Protein AF-0000000087421797 (afdb_homodimer)

Nearest PDB structures (foldseek):
  4e1t-assembly1_A  TM=5.842E-01  e=2.221E-06  Yersinia pseudotuberculosis
  5g26-assembly1_A  TM=5.787E-01  e=1.423E-05  Escherichia coli O157
  8bnz-assembly1_P  TM=4.915E-01  e=5.191E-06  Escherichia coli O157:H7
  1p4t-assembly1_A  TM=4.146E-01  e=2.962E-02  Neisseria meningitidis
  3qra-assembly1_A  TM=3.650E-01  e=6.358E-03  Yersinia pestis

InterPro domains:
  IPR046607 Protein of unknown function DUF6666 [PF20371] (103-367)

Foldseek 3Di:
DPPPPPPVPPPPPDPLVVVQVVLVVVQVCVVVPPPPPDDDDPDDDDPPPPPPPPPPPDDDDDDPDDPDDDDPPPPPPPPDDDPPPPPPPCPVCPPPDCPPPPDPSCVPDPQQLQKKKWKWKKKKDFLVQQLQWIKIGIKIKMKGKDDPDVVFLKIKMKMKMWDKIFIPDPDCCVPPNWTIKIKMKMKIKMKGDGPQQKIKMKIKMWIWMDTLHTWIFIKIKMKIWGDPDPFKMKIKIWIGKDGKDWDDNPNHTKIKIWKTWMWIKMWTQDPQRKIKMKIKIKIAWFWQGHDPPGTDDIDGIWIKIKMKIWGDPDFFKIKIKIWMWTPDPSNHMTIMIITMMGRPSTRRCSQPDSGHDVDDTDDCRRTHMHMDD/DPPPPPPPPPPPPDPLVVPQVVLVVVQVVVVVPPPPPDDDDPDDDDPPPPPPPPPPPPDDDDDPDDPDPDDPPPPCPPPDDDPVPPPPPCPPPPPPPCPPPPDPSCVPDPQQLQKKKWKWKKKKDFLVQQLQWIKIGIKIKMKGKDDPDVVFLKIKMKMKMWDKIFIPDPDLCVPPNWTIKIKMKMKIKMKGDGPQQKIKMKIKMWIWMDTLHTWIFIKIKMKIKGDPDPFKMKIKIWIGKDGKDWDDNPNHTKIKIWKTWMWIKMWTQDPQRKIKMKIKIKIAWFWQGHDPPGTDDIDGIWIKIKMWIWADPDFFKIKIKIWMWTPDPSNHMTIMIITMMGRPSTRRCSQPDSGHDVDDTDDCRRTHMHMDD

Solvent-accessible surface area (backbone atoms only — not comparable to full-atom values): 39018 Å² total; per-residue (Å²): 135,82,81,74,78,74,75,76,78,76,73,76,87,73,81,62,76,54,52,62,54,45,48,53,43,47,43,49,47,56,71,53,54,75,70,71,82,68,80,86,70,85,80,80,81,80,72,78,70,83,67,83,71,80,72,77,83,73,83,85,84,85,80,82,72,80,85,82,88,81,85,79,78,76,78,72,76,73,79,71,79,79,73,76,66,70,69,68,66,74,61,75,62,62,76,66,64,82,56,54,91,86,47,80,65,73,71,66,78,57,82,50,49,29,28,38,39,37,33,35,38,34,38,39,29,35,21,64,36,29,23,47,42,34,34,37,34,37,32,38,36,40,37,34,15,38,74,73,39,70,92,66,24,30,22,36,32,46,21,39,26,41,36,48,24,31,38,38,25,58,40,51,40,75,73,76,56,50,50,51,37,39,36,38,24,35,25,41,34,41,34,34,41,40,93,85,32,45,30,41,34,43,31,43,37,39,36,43,35,45,49,78,43,68,43,56,37,26,30,40,35,38,36,39,38,36,48,77,51,97,37,37,33,41,35,37,40,36,33,40,51,72,31,56,34,65,47,39,55,86,90,43,64,34,36,40,32,46,49,31,32,41,30,41,34,45,34,39,45,35,87,75,54,26,31,44,34,42,33,44,34,43,25,53,46,43,31,34,38,27,78,88,78,49,66,51,78,57,46,61,72,23,56,26,40,37,36,35,41,37,33,44,49,43,69,35,32,22,40,41,33,40,33,26,33,30,49,57,46,24,42,25,24,48,18,36,35,43,33,44,30,40,17,82,51,28,25,70,54,41,76,68,39,73,37,24,45,80,70,74,57,50,41,66,54,75,50,42,42,26,29,46,114,135,82,81,75,78,75,76,76,76,74,73,76,84,71,81,66,76,54,53,62,56,44,47,55,44,47,42,49,45,57,71,56,55,77,69,73,82,67,79,86,70,89,75,81,78,83,70,78,69,83,65,81,70,81,70,75,82,68,87,81,76,86,79,82,74,81,84,75,83,76,79,80,74,75,77,71,76,70,77,72,78,79,74,75,65,71,70,67,68,73,61,76,60,64,74,64,72,80,56,54,92,84,48,82,64,72,69,66,79,56,81,49,48,30,29,38,40,36,33,35,41,33,37,38,28,35,21,63,36,29,23,47,43,34,34,37,33,34,32,38,36,39,36,36,15,39,72,73,38,70,93,66,24,30,22,38,29,45,22,39,26,41,37,49,24,31,36,38,26,58,41,51,40,74,72,76,56,47,50,50,37,40,36,38,24,34,25,41,34,41,34,34,43,39,94,85,32,44,31,40,34,43,31,42,35,38,36,43,35,44,50,78,43,69,42,58,36,27,29,39,36,38,37,39,38,35,48,78,51,97,38,37,32,40,35,36,40,36,34,40,53,71,32,58,35,66,45,38,54,85,90,43,65,34,36,42,33,47,49,31,31,42,30,40,33,44,33,38,46,34,88,74,55,25,33,41,32,40,33,45,34,43,24,54,47,42,32,34,39,27,76,89,78,50,67,53,79,59,47,61,71,23,55,25,41,36,36,35,41,36,32,46,49,45,68,36,32,21,40,39,32,41,33,24,32,31,48,57,45,24,42,25,25,46,18,35,36,44,33,43,29,42,17,84,51,27,25,69,56,38,77,68,40,74,38,22,44,80,68,76,58,48,42,65,53,73,50,41,42,26,28,45,113

Sequence (746 aa):
MAWGVNMKLVVPHTRKSACIRNIVLITAVILCGRAAIAGDADYGTKSPALTFGARSYGATDETLSKVNASSTTRAEFFRTESDANSIQTVSHEVGCDTCDPDQPCECGSAWYENLSIFGGLDGSKQPQDFGVNAQFGGRFHVNLGLPLWEEQGLGVQIGTALNYTDNAVQVFERLDGTKDRFQNYTTVGLFQRIDSGFMWAIGYDFLYEDYYDDFNLGQWRGDVGYTWDDENEFGTWFTISNQKDSGHYLNIPLTLDPITQGNLYWRRTWENDAQTTFWLGIAEGHGEVNLALGDLRPVNERLVFGADVFVPLSPYLALFGQANFITPADSGTVDAFLGIAFYPGGSHGARNRRFAPRLPVANNTTFATDLSRMAWGVNMKLVVPHTRKSACIRNIVLITAVILCGRAAIAGDADYGTKSPALTFGARSYGATDETLSKVNASSTTRAEFFRTESDANSIQTVSHEVGCDTCDPDQPCECGSAWYENLSIFGGLDGSKQPQDFGVNAQFGGRFHVNLGLPLWEEQGLGVQIGTALNYTDNAVQVFERLDGTKDRFQNYTTVGLFQRIDSGFMWAIGYDFLYEDYYDDFNLGQWRGDVGYTWDDENEFGTWFTISNQKDSGHYLNIPLTLDPITQGNLYWRRTWENDAQTTFWLGIAEGHGEVNLALGDLRPVNERLVFGADVFVPLSPYLALFGQANFITPADSGTVDAFLGIAFYPGGSHGARNRRFAPRLPVANNTTFATDLSR

Secondary structure (DSSP, 8-state):
--------------S-HHHHHHHHHHHHHHHTTTSTT-------S-------------------------------------------------S-----TTS-------GGGGEEEEEEEEEEE-GGGTTT--EEEEEEEEEEEEEEEGGGTEEEEEEEEEEEEEESSSSHHHHH---EEEEEEEEEEEEEE-TTSEEEEEEEEEEEEESSSEEEEEEEEEEEEEE-SSSEEEEEEEEEEEE-EEEEETTEEEEEEEPPEEEEEEEEE-TTS-EEEEEEEEE----B--TTT-PBPPP-SEEEEEEEEEEE-SSSEEEEEEEEEESSTTTSEEEEEEEEEE-TT-STTGGGSTTS-SSPPP-TTT--EEEE-/----------------HHHHHHHHHHHHHHHTTTSTT-------S-------------------------------------------------S-----TTS-------GGGGEEEEEEEEEEE-GGGTTT--EEEEEEEEEEEEEEEGGGTEEEEEEEEEEEEEESSSSHHHHH---EEEEEEEEEEEEEE-TTSEEEEEEEEEEEEESSSEEEEEEEEEEEEEE-SSSEEEEEEEEEEEE-EEEEETTEEEEEEEPPEEEEEEEEE-TTS-EEEEEEEEE--EEE--TTT-PEEEE-SEEEEEEEEEEE-SSSEEEEEEEEEESSTTTSEEEEEEEEEE-TT-STTGGGSTTS-SSPPP-TTT--EEEE-

Organism: NCBI:txid2527985

Structure (mmCIF, N/CA/C/O backbone):
data_AF-0000000087421797-model_v1
#
loop_
_entity.id
_entity.type
_entity.pdbx_description
1 polymer 'MetA-pathway of phenol degradation'
#
loop_
_atom_site.group_PDB
_atom_site.id
_atom_site.type_symbol
_atom_site.label_atom_id
_atom_site.label_alt_id
_atom_site.label_comp_id
_atom_site.label_asym_id
_atom_site.label_entity_id
_atom_site.label_seq_id
_atom_site.pdbx_PDB_ins_code
_atom_site.Cartn_x
_atom_site.Cartn_y
_atom_site.Cartn_z
_atom_site.occupancy
_atom_site.B_iso_or_equiv
_atom_site.auth_seq_id
_atom_site.auth_comp_id
_atom_site.auth_asym_id
_atom_site.auth_atom_id
_atom_site.pdbx_PDB_model_num
ATOM 1 N N . MET A 1 1 ? -2.506 60.438 -7.977 1 23.97 1 MET A N 1
ATOM 2 C CA . MET A 1 1 ? -3.139 59.781 -9.117 1 23.97 1 MET A CA 1
ATOM 3 C C . MET A 1 1 ? -2.855 58.281 -9.117 1 23.97 1 MET A C 1
ATOM 5 O O . MET A 1 1 ? -1.7 57.875 -9.227 1 23.97 1 MET A O 1
ATOM 9 N N . ALA A 1 2 ? -3.551 57.531 -8.258 1 26.05 2 ALA A N 1
ATOM 10 C CA . ALA A 1 2 ? -3.416 56.219 -7.656 1 26.05 2 ALA A CA 1
ATOM 11 C C . ALA A 1 2 ? -3.625 55.125 -8.695 1 26.05 2 ALA A C 1
ATOM 13 O O . ALA A 1 2 ? -4.707 55 -9.273 1 26.05 2 ALA A O 1
ATOM 14 N N . TRP A 1 3 ? -2.676 54.969 -9.586 1 23.28 3 TRP A N 1
ATOM 15 C CA . TRP A 1 3 ? -2.713 54.094 -10.766 1 23.28 3 TRP A CA 1
ATOM 16 C C . TRP A 1 3 ? -3.096 52.656 -10.383 1 23.28 3 TRP A C 1
ATOM 18 O O . TRP A 1 3 ? -2.434 52.031 -9.547 1 23.28 3 TRP A O 1
ATOM 28 N N . GLY A 1 4 ? -4.383 52.344 -10.25 1 22.17 4 GLY A N 1
ATOM 29 C CA . GLY A 1 4 ? -5.164 51.156 -9.961 1 22.17 4 GLY A CA 1
ATOM 30 C C . GLY A 1 4 ? -4.852 50 -10.891 1 22.17 4 GLY A C 1
ATOM 31 O O . GLY A 1 4 ? -5.383 49.938 -12 1 22.17 4 GLY A O 1
ATOM 32 N N . VAL A 1 5 ? -3.59 49.594 -11.078 1 22.38 5 VAL A N 1
ATOM 33 C CA . VAL A 1 5 ? -3.24 48.594 -12.078 1 22.38 5 VAL A CA 1
ATOM 34 C C . VAL A 1 5 ? -3.998 47.281 -11.789 1 22.38 5 VAL A C 1
ATOM 36 O O . VAL A 1 5 ? -3.902 46.75 -10.695 1 22.38 5 VAL A O 1
ATOM 39 N N . ASN A 1 6 ? -5.215 47.156 -12.234 1 21.56 6 ASN A N 1
ATOM 40 C CA . ASN A 1 6 ? -6.148 46.031 -12.281 1 21.56 6 ASN A CA 1
ATOM 41 C C . ASN A 1 6 ? -5.504 44.812 -12.891 1 21.56 6 ASN A C 1
ATOM 43 O O . ASN A 1 6 ? -5.512 44.625 -14.109 1 21.56 6 ASN A O 1
ATOM 47 N N . MET A 1 7 ? -4.316 44.469 -12.516 1 20.06 7 MET A N 1
ATOM 48 C CA . MET A 1 7 ? -3.762 43.312 -13.234 1 20.06 7 MET A CA 1
ATOM 49 C C . MET A 1 7 ? -4.633 42.094 -13.039 1 20.06 7 MET A C 1
ATOM 51 O O . MET A 1 7 ? -4.824 41.625 -11.914 1 20.06 7 MET A O 1
ATOM 55 N N . LYS A 1 8 ? -5.676 41.906 -13.836 1 21.59 8 LYS A N 1
ATOM 56 C CA . LYS A 1 8 ? -6.562 40.781 -14 1 21.59 8 LYS A CA 1
ATOM 57 C C . LYS A 1 8 ? -5.762 39.469 -14.18 1 21.59 8 LYS A C 1
ATOM 59 O O . LYS A 1 8 ? -5.012 39.344 -15.148 1 21.59 8 LYS A O 1
ATOM 64 N N . LEU A 1 9 ? -5.254 38.938 -13.141 1 19.05 9 LEU A N 1
ATOM 65 C CA . LEU A 1 9 ? -4.48 37.719 -13.117 1 19.05 9 LEU A CA 1
ATOM 66 C C . LEU A 1 9 ? -5.27 36.562 -13.75 1 19.05 9 LEU A C 1
ATOM 68 O O . LEU A 1 9 ? -6.312 36.156 -13.227 1 19.05 9 LEU A O 1
ATOM 72 N N . VAL A 1 10 ? -5.359 36.562 -15.078 1 21.64 10 VAL A N 1
ATOM 73 C CA . VAL A 1 10 ? -5.91 35.5 -15.906 1 21.64 10 VAL A CA 1
ATOM 74 C C . VAL A 1 10 ? -5.32 34.156 -15.484 1 21.64 10 VAL A C 1
ATOM 76 O O . VAL A 1 10 ? -4.105 33.938 -15.57 1 21.64 10 VAL A O 1
ATOM 79 N N . VAL A 1 11 ? -5.785 33.594 -14.492 1 22.17 11 VAL A N 1
ATOM 80 C CA . VAL A 1 11 ? -5.418 32.312 -13.938 1 22.17 11 VAL A CA 1
ATOM 81 C C . VAL A 1 11 ? -5.562 31.219 -15.008 1 22.17 11 VAL A C 1
ATOM 83 O O . VAL A 1 11 ? -6.66 30.984 -15.516 1 22.17 11 VAL A O 1
ATOM 86 N N . PRO A 1 12 ? -4.516 31 -15.82 1 23.73 12 PRO A N 1
ATOM 87 C CA . PRO A 1 12 ? -4.629 30.031 -16.906 1 23.73 12 PRO A CA 1
ATOM 88 C C . PRO A 1 12 ? -5.113 28.656 -16.438 1 23.73 12 PRO A C 1
ATOM 90 O O . PRO A 1 12 ? -4.832 28.266 -15.305 1 23.73 12 PRO A O 1
ATOM 93 N N . HIS A 1 13 ? -6.188 28.094 -16.797 1 26.73 13 HIS A N 1
ATOM 94 C CA . HIS A 1 13 ? -6.867 26.812 -16.703 1 26.73 13 HIS A CA 1
ATOM 95 C C . HIS A 1 13 ? -5.926 25.656 -17.047 1 26.73 13 HIS A C 1
ATOM 97 O O . HIS A 1 13 ? -5.723 25.344 -18.219 1 26.73 13 HIS A O 1
ATOM 103 N N . THR A 1 14 ? -4.785 25.453 -16.422 1 25.56 14 THR A N 1
ATOM 104 C CA . THR A 1 14 ? -3.689 24.609 -16.875 1 25.56 14 THR A CA 1
ATOM 105 C C . THR A 1 14 ? -4.113 23.141 -16.875 1 25.56 14 THR A C 1
ATOM 107 O O . THR A 1 14 ? -5.047 22.75 -16.172 1 25.56 14 THR A O 1
ATOM 110 N N . ARG A 1 15 ? -3.404 22.172 -17.703 1 26.55 15 ARG A N 1
ATOM 111 C CA . ARG A 1 15 ? -3.264 20.844 -18.281 1 26.55 15 ARG A CA 1
ATOM 112 C C . ARG A 1 15 ? -2.959 19.812 -17.219 1 26.55 15 ARG A C 1
ATOM 114 O O . ARG A 1 15 ? -1.884 19.203 -17.203 1 26.55 15 ARG A O 1
ATOM 121 N N . LYS A 1 16 ? -3.193 20.078 -15.984 1 28.73 16 LYS A N 1
ATOM 122 C CA . LYS A 1 16 ? -2.795 19.344 -14.781 1 28.73 16 LYS A CA 1
ATOM 123 C C . LYS A 1 16 ? -3.434 17.969 -14.734 1 28.73 16 LYS A C 1
ATOM 125 O O . LYS A 1 16 ? -2.83 17.016 -14.242 1 28.73 16 LYS A O 1
ATOM 130 N N . SER A 1 17 ? -4.617 17.812 -15.242 1 30.5 17 SER A N 1
ATOM 131 C CA . SER A 1 17 ? -5.305 16.531 -15.203 1 30.5 17 SER A CA 1
ATOM 132 C C . SER A 1 17 ? -4.609 15.492 -16.078 1 30.5 17 SER A C 1
ATOM 134 O O . SER A 1 17 ? -4.957 14.312 -16.062 1 30.5 17 SER A O 1
ATOM 136 N N . ALA A 1 18 ? -3.801 15.938 -16.984 1 30.56 18 ALA A N 1
ATOM 137 C CA . ALA A 1 18 ? -3.18 15.078 -17.984 1 30.56 18 ALA A CA 1
ATOM 138 C C . ALA A 1 18 ? -2.068 14.234 -17.375 1 30.56 18 ALA A C 1
ATOM 140 O O . ALA A 1 18 ? -1.776 13.133 -17.859 1 30.56 18 ALA A O 1
ATOM 141 N N . CYS A 1 19 ? -1.582 14.711 -16.328 1 28.67 19 CYS A N 1
ATOM 142 C CA . CYS A 1 19 ? -0.388 14.055 -15.812 1 28.67 19 CYS A CA 1
ATOM 143 C C . CYS A 1 19 ? -0.737 12.719 -15.164 1 28.67 19 CYS A C 1
ATOM 145 O O . CYS A 1 19 ? -0.028 11.727 -15.352 1 28.67 19 CYS A O 1
ATOM 147 N N . ILE A 1 20 ? -1.744 12.727 -14.445 1 31.61 20 ILE A N 1
ATOM 148 C CA . ILE A 1 20 ? -2.131 11.477 -13.812 1 31.61 20 ILE A CA 1
ATOM 149 C C . ILE A 1 20 ? -2.465 10.438 -14.875 1 31.61 20 ILE A C 1
ATOM 151 O O . ILE A 1 20 ? -2.062 9.273 -14.766 1 31.61 20 ILE A O 1
ATOM 155 N N . ARG A 1 21 ? -3.084 10.906 -15.852 1 33.59 21 ARG A N 1
ATOM 156 C CA . ARG A 1 21 ? -3.416 10.023 -16.969 1 33.59 21 ARG A CA 1
ATOM 157 C C . ARG A 1 21 ? -2.158 9.422 -17.578 1 33.59 21 ARG A C 1
ATOM 159 O O . ARG A 1 21 ? -2.141 8.242 -17.938 1 33.59 21 ARG A O 1
ATOM 166 N N . ASN A 1 22 ? -1.149 10.266 -17.578 1 34.72 22 ASN A N 1
ATOM 167 C CA . ASN A 1 22 ? 0.077 9.82 -18.234 1 34.72 22 ASN A CA 1
ATOM 168 C C . ASN A 1 22 ? 0.81 8.773 -17.391 1 34.72 22 ASN A C 1
ATOM 170 O O . ASN A 1 22 ? 1.384 7.832 -17.938 1 34.72 22 ASN A O 1
ATOM 174 N N . ILE A 1 23 ? 0.763 8.953 -16.266 1 33.69 23 ILE A N 1
ATOM 175 C CA . ILE A 1 23 ? 1.463 7.988 -15.422 1 33.69 23 ILE A CA 1
ATOM 176 C C . ILE A 1 23 ? 0.767 6.633 -15.508 1 33.69 23 ILE A C 1
ATOM 178 O O . ILE A 1 23 ? 1.424 5.598 -15.617 1 33.69 23 ILE A O 1
ATOM 182 N N . VAL A 1 24 ? -0.511 6.707 -15.562 1 37.12 24 VAL A N 1
ATOM 183 C CA . VAL A 1 24 ? -1.266 5.469 -15.727 1 37.12 24 VAL A CA 1
ATOM 184 C C . VAL A 1 24 ? -0.93 4.84 -17.078 1 37.12 24 VAL A C 1
ATOM 186 O O . VAL A 1 24 ? -0.732 3.627 -17.172 1 37.12 24 VAL A O 1
ATOM 189 N N . LEU A 1 25 ? -0.787 5.723 -17.938 1 33.53 25 LEU A N 1
ATOM 190 C CA . LEU A 1 25 ? -0.47 5.254 -19.297 1 33.53 25 LEU A CA 1
ATOM 191 C C . LEU A 1 25 ? 0.943 4.684 -19.344 1 33.53 25 LEU A C 1
ATOM 193 O O . LEU A 1 25 ? 1.173 3.645 -19.969 1 33.53 25 LEU A O 1
ATOM 197 N N . ILE A 1 26 ? 1.747 5.359 -18.734 1 33.97 26 ILE A N 1
ATOM 198 C CA . ILE A 1 26 ? 3.121 4.875 -18.781 1 33.97 26 ILE A CA 1
ATOM 199 C C . ILE A 1 26 ? 3.199 3.498 -18.125 1 33.97 26 ILE A C 1
ATOM 201 O O . ILE A 1 26 ? 3.838 2.586 -18.656 1 33.97 26 ILE A O 1
ATOM 205 N N . THR A 1 27 ? 2.525 3.414 -17.078 1 38.44 27 THR A N 1
ATOM 206 C CA . THR A 1 27 ? 2.5 2.115 -16.422 1 38.44 27 THR A CA 1
ATOM 207 C C . THR A 1 27 ? 1.87 1.059 -17.328 1 38.44 27 THR A C 1
ATOM 209 O O . THR A 1 27 ? 2.367 -0.066 -17.406 1 38.44 27 THR A O 1
ATOM 212 N N . ALA A 1 28 ? 0.902 1.573 -17.922 1 36.81 28 ALA A N 1
ATOM 213 C CA . ALA A 1 28 ? 0.288 0.68 -18.906 1 36.81 28 ALA A CA 1
ATOM 214 C C . ALA A 1 28 ? 1.261 0.352 -20.031 1 36.81 28 ALA A C 1
ATOM 216 O O . ALA A 1 28 ? 1.339 -0.795 -20.469 1 36.81 28 ALA A O 1
ATOM 217 N N . VAL A 1 29 ? 1.933 1.351 -20.453 1 33.75 29 VAL A N 1
ATOM 218 C CA . VAL A 1 29 ? 2.883 1.156 -21.547 1 33.75 29 VAL A CA 1
ATOM 219 C C . VAL A 1 29 ? 3.984 0.195 -21.109 1 33.75 29 VAL A C 1
ATOM 221 O O . VAL A 1 29 ? 4.391 -0.685 -21.875 1 33.75 29 VAL A O 1
ATOM 224 N N . ILE A 1 30 ? 4.402 0.479 -20 1 34.69 30 ILE A N 1
ATOM 225 C CA . ILE A 1 30 ? 5.48 -0.385 -19.531 1 34.69 30 ILE A CA 1
ATOM 226 C C . ILE A 1 30 ? 5.004 -1.836 -19.5 1 34.69 30 ILE A C 1
ATOM 228 O O . ILE A 1 30 ? 5.738 -2.742 -19.906 1 34.69 30 ILE A O 1
ATOM 232 N N . LEU A 1 31 ? 3.898 -1.951 -19.156 1 34.56 31 LEU A N 1
ATOM 233 C CA . LEU A 1 31 ? 3.342 -3.299 -19.094 1 34.56 31 LEU A CA 1
ATOM 234 C C . LEU A 1 31 ? 3.217 -3.898 -20.484 1 34.56 31 LEU A C 1
ATOM 236 O O . LEU A 1 31 ? 3.344 -5.113 -20.656 1 34.56 31 LEU A O 1
ATOM 240 N N . CYS A 1 32 ? 2.973 -2.98 -21.453 1 30.81 32 CYS A N 1
ATOM 241 C CA . CYS A 1 32 ? 2.918 -3.471 -22.828 1 30.81 32 CYS A CA 1
ATOM 242 C C . CYS A 1 32 ? 4.312 -3.547 -23.438 1 30.81 32 CYS A C 1
ATOM 244 O O . CYS A 1 32 ? 4.457 -3.738 -24.641 1 30.81 32 CYS A O 1
ATOM 246 N N . GLY A 1 33 ? 5.203 -3.605 -22.812 1 28.94 33 GLY A N 1
ATOM 247 C CA . GLY A 1 33 ? 6.602 -3.436 -23.156 1 28.94 33 GLY A CA 1
ATOM 248 C C . GLY A 1 33 ? 7.023 -4.266 -24.359 1 28.94 33 GLY A C 1
ATOM 249 O O . GLY A 1 33 ? 8.211 -4.324 -24.688 1 28.94 33 GLY A O 1
ATOM 250 N N . ARG A 1 34 ? 6.309 -5.148 -24.969 1 27.23 34 ARG A N 1
ATOM 251 C CA . ARG A 1 34 ? 7.043 -5.812 -26.031 1 27.23 34 ARG A CA 1
ATOM 252 C C . ARG A 1 34 ? 7.438 -4.824 -27.125 1 27.23 34 ARG A C 1
ATOM 254 O O . ARG A 1 34 ? 8.367 -5.074 -27.891 1 27.23 34 ARG A O 1
ATOM 261 N N . ALA A 1 35 ? 6.59 -3.863 -27.484 1 26.3 35 ALA A N 1
ATOM 262 C CA . ALA A 1 35 ? 6.68 -3.391 -28.875 1 26.3 35 ALA A CA 1
ATOM 263 C C . ALA A 1 35 ? 7.941 -2.559 -29.078 1 26.3 35 ALA A C 1
ATOM 265 O O . ALA A 1 35 ? 8.414 -2.416 -30.203 1 26.3 35 ALA A O 1
ATOM 266 N N . ALA A 1 36 ? 8.453 -1.781 -28.141 1 25.77 36 ALA A N 1
ATOM 267 C CA . ALA A 1 36 ? 9.266 -0.676 -28.641 1 25.77 36 ALA A CA 1
ATOM 268 C C . ALA A 1 36 ? 10.648 -1.159 -29.062 1 25.77 36 ALA A C 1
ATOM 270 O O . ALA A 1 36 ? 11.398 -0.431 -29.719 1 25.77 36 ALA A O 1
ATOM 271 N N . ILE A 1 37 ? 11.281 -2.07 -28.609 1 24.38 37 ILE A N 1
ATOM 272 C CA . ILE A 1 37 ? 12.703 -2.047 -28.906 1 24.38 37 ILE A CA 1
ATOM 273 C C . ILE A 1 37 ? 12.953 -2.65 -30.281 1 24.38 37 ILE A C 1
ATOM 275 O O . ILE A 1 37 ? 13.891 -3.436 -30.469 1 24.38 37 ILE A O 1
ATOM 279 N N . ALA A 1 38 ? 11.93 -2.877 -31.25 1 23.84 38 ALA A N 1
ATOM 280 C CA . ALA A 1 38 ? 12.398 -3.35 -32.531 1 23.84 38 ALA A CA 1
ATOM 281 C C . ALA A 1 38 ? 13.219 -2.277 -33.25 1 23.84 38 ALA A C 1
ATOM 283 O O . ALA A 1 38 ? 12.922 -1.086 -33.156 1 23.84 38 ALA A O 1
ATOM 284 N N . GLY A 1 39 ? 14.445 -2.463 -33.688 1 21.42 39 GLY A N 1
ATOM 285 C CA . GLY A 1 39 ? 15.383 -1.738 -34.531 1 21.42 39 GLY A CA 1
ATOM 286 C C . GLY A 1 39 ? 14.742 -1.208 -35.812 1 21.42 39 GLY A C 1
ATOM 287 O O . GLY A 1 39 ? 13.719 -1.729 -36.25 1 21.42 39 GLY A O 1
ATOM 288 N N . ASP A 1 40 ? 15.031 0.027 -36.375 1 24.05 40 ASP A N 1
ATOM 289 C CA . ASP A 1 40 ? 14.797 0.896 -37.531 1 24.05 40 ASP A CA 1
ATOM 290 C C . ASP A 1 40 ? 15.062 0.159 -38.844 1 24.05 40 ASP A C 1
ATOM 292 O O . ASP A 1 40 ? 16.094 0.368 -39.469 1 24.05 40 ASP A O 1
ATOM 296 N N . ALA A 1 41 ? 14.953 -1.025 -39.281 1 22.53 41 ALA A N 1
ATOM 297 C CA . ALA A 1 41 ? 15.109 -1.202 -40.719 1 22.53 41 ALA A CA 1
ATOM 298 C C . ALA A 1 41 ? 14.102 -0.36 -41.5 1 22.53 41 ALA A C 1
ATOM 300 O O . ALA A 1 41 ? 13.078 0.05 -40.938 1 22.53 41 ALA A O 1
ATOM 301 N N . ASP A 1 42 ? 14.086 -0.072 -43 1 21.84 42 ASP A N 1
ATOM 302 C CA . ASP A 1 42 ? 13.57 0.854 -44 1 21.84 42 ASP A CA 1
ATOM 303 C C . ASP A 1 42 ? 12.047 0.851 -44.031 1 21.84 42 ASP A C 1
ATOM 305 O O . ASP A 1 42 ? 11.43 1.179 -45.031 1 21.84 42 ASP A O 1
ATOM 309 N N . TYR A 1 43 ? 11.211 0.433 -43.062 1 21.69 43 TYR A N 1
ATOM 310 C CA . TYR A 1 43 ? 9.859 0.281 -43.594 1 21.69 43 TYR A CA 1
ATOM 311 C C . TYR A 1 43 ? 9.305 1.618 -44.062 1 21.69 43 TYR A C 1
ATOM 313 O O . TYR A 1 43 ? 9.5 2.646 -43.406 1 21.69 43 TYR A O 1
ATOM 321 N N . GLY A 1 44 ? 9.07 1.882 -45.469 1 21.11 44 GLY A N 1
ATOM 322 C CA . GLY A 1 44 ? 8.297 2.877 -46.188 1 21.11 44 GLY A CA 1
ATOM 323 C C . GLY A 1 44 ? 7.098 3.381 -45.406 1 21.11 44 GLY A C 1
ATOM 324 O O . GLY A 1 44 ? 6.738 2.807 -44.375 1 21.11 44 GLY A O 1
ATOM 325 N N . THR A 1 45 ? 6.129 4.102 -46.125 1 20.52 45 THR A N 1
ATOM 326 C CA . THR A 1 45 ? 5.227 5.211 -45.844 1 20.52 45 THR A CA 1
ATOM 327 C C . THR A 1 45 ? 4.168 4.789 -44.812 1 20.52 45 THR A C 1
ATOM 329 O O . THR A 1 45 ? 3.971 5.461 -43.812 1 20.52 45 THR A O 1
ATOM 332 N N . LYS A 1 46 ? 3.002 4.289 -45.375 1 21.34 46 LYS A N 1
ATOM 333 C CA . LYS A 1 46 ? 1.625 4.695 -45.125 1 21.34 46 LYS A CA 1
ATOM 334 C C . LYS A 1 46 ? 1.1 4.047 -43.844 1 21.34 46 LYS A C 1
ATOM 336 O O . LYS A 1 46 ? 1.1 2.82 -43.719 1 21.34 46 LYS A O 1
ATOM 341 N N . SER A 1 47 ? 1.232 4.672 -42.875 1 19.78 47 SER A N 1
ATOM 342 C CA . SER A 1 47 ? 0.983 4.164 -41.531 1 19.78 47 SER A CA 1
ATOM 343 C C . SER A 1 47 ? -0.477 3.758 -41.344 1 19.78 47 SER A C 1
ATOM 345 O O . SER A 1 47 ? -1.375 4.598 -41.438 1 19.78 47 SER A O 1
ATOM 347 N N . PRO A 1 48 ? -0.88 2.525 -41.812 1 21.16 48 PRO A N 1
ATOM 348 C CA . PRO A 1 48 ? -2.318 2.248 -41.875 1 21.16 48 PRO A CA 1
ATOM 349 C C . PRO A 1 48 ? -3.008 2.545 -40.531 1 21.16 48 PRO A C 1
ATOM 351 O O . PRO A 1 48 ? -2.422 2.326 -39.469 1 21.16 48 PRO A O 1
ATOM 354 N N . ALA A 1 49 ? -3.783 3.576 -40.469 1 19.75 49 ALA A N 1
ATOM 355 C CA . ALA A 1 49 ? -4.742 4.023 -39.469 1 19.75 49 ALA A CA 1
ATOM 356 C C . ALA A 1 49 ? -5.574 2.855 -38.938 1 19.75 49 ALA A C 1
ATOM 358 O O . ALA A 1 49 ? -6.109 2.066 -39.75 1 19.75 49 ALA A O 1
ATOM 359 N N . LEU A 1 50 ? -5.176 2.281 -38.062 1 18.61 50 LEU A N 1
ATOM 360 C CA . LEU A 1 50 ? -5.898 1.171 -37.438 1 18.61 50 LEU A CA 1
ATOM 361 C C . LEU A 1 50 ? -7.387 1.492 -37.312 1 18.61 50 LEU A C 1
ATOM 363 O O . LEU A 1 50 ? -7.777 2.32 -36.5 1 18.61 50 LEU A O 1
ATOM 367 N N . THR A 1 51 ? -8.07 1.686 -38.469 1 18.02 51 THR A N 1
ATOM 368 C CA . THR A 1 51 ? -9.516 1.854 -38.531 1 18.02 51 THR A CA 1
ATOM 369 C C . THR A 1 51 ? -10.234 0.681 -37.875 1 18.02 51 THR A C 1
ATOM 371 O O . THR A 1 51 ? -9.992 -0.477 -38.219 1 18.02 51 THR A O 1
ATOM 374 N N . PHE A 1 52 ? -10.602 0.891 -36.75 1 19.08 52 PHE A N 1
ATOM 375 C CA . PHE A 1 52 ? -11.539 0.019 -36.062 1 19.08 52 PHE A CA 1
ATOM 376 C C . PHE A 1 52 ? -12.758 -0.267 -36.938 1 19.08 52 PHE A C 1
ATOM 378 O O . PHE A 1 52 ? -13.602 0.613 -37.156 1 19.08 52 PHE A O 1
ATOM 385 N N . GLY A 1 53 ? -12.547 -0.91 -38.094 1 17.94 53 GLY A N 1
ATOM 386 C CA . GLY A 1 53 ? -13.625 -1.27 -39 1 17.94 53 GLY A CA 1
ATOM 387 C C . GLY A 1 53 ? -14.703 -2.111 -38.344 1 17.94 53 GLY A C 1
ATOM 388 O O . GLY A 1 53 ? -14.398 -3.139 -37.719 1 17.94 53 GLY A O 1
ATOM 389 N N . ALA A 1 54 ? -15.828 -1.479 -37.844 1 19 54 ALA A N 1
ATOM 390 C CA . ALA A 1 54 ? -17.141 -2.041 -37.531 1 19 54 ALA A CA 1
ATOM 391 C C . ALA A 1 54 ? -17.656 -2.906 -38.688 1 19 54 ALA A C 1
ATOM 393 O O . ALA A 1 54 ? -18.094 -2.387 -39.719 1 19 54 ALA A O 1
ATOM 394 N N . ARG A 1 55 ? -16.891 -3.912 -39.219 1 18.77 55 ARG A N 1
ATOM 395 C CA . ARG A 1 55 ? -17.5 -4.656 -40.312 1 18.77 55 ARG A CA 1
ATOM 396 C C . ARG A 1 55 ? -18.812 -5.285 -39.875 1 18.77 55 ARG A C 1
ATOM 398 O O . ARG A 1 55 ? -18.922 -5.828 -38.781 1 18.77 55 ARG A O 1
ATOM 405 N N . SER A 1 56 ? -19.891 -4.855 -40.5 1 18.27 56 SER A N 1
ATOM 406 C CA . SER A 1 56 ? -21.281 -5.312 -40.562 1 18.27 56 SER A CA 1
ATOM 407 C C . SER A 1 56 ? -21.359 -6.762 -41.031 1 18.27 56 SER A C 1
ATOM 409 O O . SER A 1 56 ? -20.922 -7.086 -42.125 1 18.27 56 SER A O 1
ATOM 411 N N . TYR A 1 57 ? -20.922 -7.746 -40.188 1 18.77 57 TYR A N 1
ATOM 412 C CA . TYR A 1 57 ? -21.047 -9.141 -40.594 1 18.77 57 TYR A CA 1
ATOM 413 C C . TYR A 1 57 ? -22.438 -9.414 -41.156 1 18.77 57 TYR A C 1
ATOM 415 O O . TYR A 1 57 ? -23.453 -9.18 -40.5 1 18.77 57 TYR A O 1
ATOM 423 N N . GLY A 1 58 ? -22.625 -9.297 -42.469 1 17.39 58 GLY A N 1
ATOM 424 C CA . GLY A 1 58 ? -23.719 -9.719 -43.312 1 17.39 58 GLY A CA 1
ATOM 425 C C . GLY A 1 58 ? -24.141 -11.156 -43.094 1 17.39 58 GLY A C 1
ATOM 426 O O . GLY A 1 58 ? -23.391 -11.945 -42.5 1 17.39 58 GLY A O 1
ATOM 427 N N . ALA A 1 59 ? -25.344 -11.672 -43.656 1 18.55 59 ALA A N 1
ATOM 428 C CA . ALA A 1 59 ? -26.375 -12.695 -43.531 1 18.55 59 ALA A CA 1
ATOM 429 C C . ALA A 1 59 ? -25.891 -14.023 -44.125 1 18.55 59 ALA A C 1
ATOM 431 O O . ALA A 1 59 ? -26.625 -15.023 -44.062 1 18.55 59 ALA A O 1
ATOM 432 N N . THR A 1 60 ? -24.547 -14.203 -44.656 1 16.95 60 THR A N 1
ATOM 433 C CA . THR A 1 60 ? -24.594 -15.195 -45.719 1 16.95 60 THR A CA 1
ATOM 434 C C . THR A 1 60 ? -25.094 -16.531 -45.219 1 16.95 60 THR A C 1
ATOM 436 O O . THR A 1 60 ? -25 -16.812 -44 1 16.95 60 THR A O 1
ATOM 439 N N . ASP A 1 61 ? -25.438 -17.547 -46.156 1 17.39 61 ASP A N 1
ATOM 440 C CA . ASP A 1 61 ? -26.281 -18.672 -46.531 1 17.39 61 ASP A CA 1
ATOM 441 C C . ASP A 1 61 ? -25.797 -19.969 -45.906 1 17.39 61 ASP A C 1
ATOM 443 O O . ASP A 1 61 ? -26.562 -20.625 -45.188 1 17.39 61 ASP A O 1
ATOM 447 N N . GLU A 1 62 ? -25.281 -20.938 -46.75 1 18.77 62 GLU A N 1
ATOM 448 C CA . GLU A 1 62 ? -25.812 -22.266 -47.094 1 18.77 62 GLU A CA 1
ATOM 449 C C . GLU A 1 62 ? -25.219 -23.328 -46.156 1 18.77 62 GLU A C 1
ATOM 451 O O . GLU A 1 62 ? -24.297 -23.062 -45.375 1 18.77 62 GLU A O 1
ATOM 456 N N . THR A 1 63 ? -24.703 -24.531 -46.812 1 18.8 63 THR A N 1
ATOM 457 C CA . THR A 1 63 ? -24.953 -25.969 -46.812 1 18.8 63 THR A CA 1
ATOM 458 C C . THR A 1 63 ? -23.891 -26.703 -46 1 18.8 63 THR A C 1
ATOM 460 O O . THR A 1 63 ? -22.734 -26.797 -46.438 1 18.8 63 THR A O 1
ATOM 463 N N . LEU A 1 64 ? -23.531 -26.406 -44.875 1 17.44 64 LEU A N 1
ATOM 464 C CA . LEU A 1 64 ? -22.375 -27 -44.219 1 17.44 64 LEU A CA 1
ATOM 465 C C . LEU A 1 64 ? -22.547 -28.516 -44.094 1 17.44 64 LEU A C 1
ATOM 467 O O . LEU A 1 64 ? -23.375 -29 -43.344 1 17.44 64 LEU A O 1
ATOM 471 N N . SER A 1 65 ? -22.266 -29.125 -45.188 1 16.8 65 SER A N 1
ATOM 472 C CA . SER A 1 65 ? -22.453 -30.562 -45.438 1 16.8 65 SER A CA 1
ATOM 473 C C . SER A 1 65 ? -21.766 -31.406 -44.375 1 16.8 65 SER A C 1
ATOM 475 O O . SER A 1 65 ? -20.953 -30.906 -43.625 1 16.8 65 SER A O 1
ATOM 477 N N . LYS A 1 66 ? -21.375 -32.781 -44.906 1 19.91 66 LYS A N 1
ATOM 478 C CA . LYS A 1 66 ? -21.422 -34.156 -44.438 1 19.91 66 LYS A CA 1
ATOM 479 C C . LYS A 1 66 ? -20.141 -34.531 -43.688 1 19.91 66 LYS A C 1
ATOM 481 O O . LYS A 1 66 ? -19.297 -35.25 -44.219 1 19.91 66 LYS A O 1
ATOM 486 N N . VAL A 1 67 ? -19.344 -33.625 -43.062 1 16.84 67 VAL A N 1
ATOM 487 C CA . VAL A 1 67 ? -17.953 -34.031 -42.844 1 16.84 67 VAL A CA 1
ATOM 488 C C . VAL A 1 67 ? -17.906 -35.344 -42.062 1 16.84 67 VAL A C 1
ATOM 490 O O . VAL A 1 67 ? -18.469 -35.438 -40.969 1 16.84 67 VAL A O 1
ATOM 493 N N . ASN A 1 68 ? -17.484 -36.438 -42.719 1 17.95 68 ASN A N 1
ATOM 494 C CA . ASN A 1 68 ? -17.328 -37.906 -42.594 1 17.95 68 ASN A CA 1
ATOM 495 C C . ASN A 1 68 ? -16.516 -38.281 -41.344 1 17.95 68 ASN A C 1
ATOM 497 O O . ASN A 1 68 ? -15.711 -37.469 -40.875 1 17.95 68 ASN A O 1
ATOM 501 N N . ALA A 1 69 ? -16.656 -39.594 -40.812 1 19.34 69 ALA A N 1
ATOM 502 C CA . ALA A 1 69 ? -16.688 -40.438 -39.625 1 19.34 69 ALA A CA 1
ATOM 503 C C . ALA A 1 69 ? -15.289 -40.656 -39.062 1 19.34 69 ALA A C 1
ATOM 505 O O . ALA A 1 69 ? -15.031 -40.469 -37.875 1 19.34 69 ALA A O 1
ATOM 506 N N . SER A 1 70 ? -14.367 -41.5 -39.75 1 17.28 70 SER A N 1
ATOM 507 C CA . SER A 1 70 ? -14.016 -42.812 -39.219 1 17.28 70 SER A CA 1
ATOM 508 C C . SER A 1 70 ? -12.742 -42.75 -38.375 1 17.28 70 SER A C 1
ATOM 510 O O . SER A 1 70 ? -12.711 -43.281 -37.25 1 17.28 70 SER A O 1
ATOM 512 N N . SER A 1 71 ? -11.539 -42.656 -39 1 19 71 SER A N 1
ATOM 513 C CA . SER A 1 71 ? -10.453 -43.625 -38.844 1 19 71 SER A CA 1
ATOM 514 C C . SER A 1 71 ? -9.586 -43.312 -37.625 1 19 71 SER A C 1
ATOM 516 O O . SER A 1 71 ? -9.375 -42.125 -37.312 1 19 71 SER A O 1
ATOM 518 N N . THR A 1 72 ? -9.305 -44.281 -36.656 1 20.09 72 THR A N 1
ATOM 519 C CA . THR A 1 72 ? -8.797 -44.5 -35.312 1 20.09 72 THR A CA 1
ATOM 520 C C . THR A 1 72 ? -7.297 -44.219 -35.25 1 20.09 72 THR A C 1
ATOM 522 O O . THR A 1 72 ? -6.664 -44.438 -34.219 1 20.09 72 THR A O 1
ATOM 525 N N . THR A 1 73 ? -6.684 -43.656 -36.25 1 17.58 73 THR A N 1
ATOM 526 C CA . THR A 1 73 ? -5.273 -44 -36.375 1 17.58 73 THR A CA 1
ATOM 527 C C . THR A 1 73 ? -4.5 -43.656 -35.125 1 17.58 73 THR A C 1
ATOM 529 O O . THR A 1 73 ? -4.648 -42.562 -34.562 1 17.58 73 THR A O 1
ATOM 532 N N . ARG A 1 74 ? -3.822 -44.656 -34.5 1 18.72 74 ARG A N 1
ATOM 533 C CA . ARG A 1 74 ? -2.988 -44.938 -33.312 1 18.72 74 ARG A CA 1
ATOM 534 C C . ARG A 1 74 ? -1.768 -44.031 -33.281 1 18.72 74 ARG A C 1
ATOM 536 O O . ARG A 1 74 ? -0.844 -44.188 -34.094 1 18.72 74 ARG A O 1
ATOM 543 N N . ALA A 1 75 ? -1.862 -42.812 -33.312 1 17.77 75 ALA A N 1
ATOM 544 C CA . ALA A 1 75 ? -0.677 -42 -33.594 1 17.77 75 ALA A CA 1
ATOM 545 C C . ALA A 1 75 ? 0.47 -42.344 -32.656 1 17.77 75 ALA A C 1
ATOM 547 O O . ALA A 1 75 ? 0.314 -42.281 -31.438 1 17.77 75 ALA A O 1
ATOM 548 N N . GLU A 1 76 ? 1.296 -43.344 -33 1 19.3 76 GLU A N 1
ATOM 549 C CA . GLU A 1 76 ? 2.557 -43.844 -32.469 1 19.3 76 GLU A CA 1
ATOM 550 C C . GLU A 1 76 ? 3.514 -42.688 -32.156 1 19.3 76 GLU A C 1
ATOM 552 O O . GLU A 1 76 ? 3.859 -41.906 -33 1 19.3 76 GLU A O 1
ATOM 557 N N . PHE A 1 77 ? 3.361 -42.156 -31.047 1 18.64 77 PHE A N 1
ATOM 558 C CA . PHE A 1 77 ? 4.195 -41.062 -30.594 1 18.64 77 PHE A CA 1
ATOM 559 C C . PHE A 1 77 ? 5.668 -41.438 -30.641 1 18.64 77 PHE A C 1
ATOM 561 O O . PHE A 1 77 ? 6.117 -42.312 -29.891 1 18.64 77 PHE A O 1
ATOM 568 N N . PHE A 1 78 ? 6.105 -41.625 -31.844 1 18.56 78 PHE A N 1
ATOM 569 C CA . PHE A 1 78 ? 7.512 -41.969 -31.984 1 18.56 78 PHE A CA 1
ATOM 570 C C . PHE A 1 78 ? 8.391 -41.062 -31.125 1 18.56 78 PHE A C 1
ATOM 572 O O . PHE A 1 78 ? 8.273 -39.844 -31.172 1 18.56 78 PHE A O 1
ATOM 579 N N . ARG A 1 79 ? 8.891 -41.594 -30.062 1 19.41 79 ARG A N 1
ATOM 580 C CA . ARG A 1 79 ? 9.891 -41.062 -29.141 1 19.41 79 ARG A CA 1
ATOM 581 C C . ARG A 1 79 ? 11.195 -40.75 -29.875 1 19.41 79 ARG A C 1
ATOM 583 O O . ARG A 1 79 ? 11.969 -41.656 -30.188 1 19.41 79 ARG A O 1
ATOM 590 N N . THR A 1 80 ? 11.078 -40.031 -30.953 1 19.88 80 THR A N 1
ATOM 591 C CA . THR A 1 80 ? 12.359 -39.906 -31.656 1 19.88 80 THR A CA 1
ATOM 592 C C . THR A 1 80 ? 13.469 -39.531 -30.672 1 19.88 80 THR A C 1
ATOM 594 O O . THR A 1 80 ? 13.195 -38.969 -29.609 1 19.88 80 THR A O 1
ATOM 597 N N . GLU A 1 81 ? 14.781 -39.875 -31.094 1 19.42 81 GLU A N 1
ATOM 598 C CA . GLU A 1 81 ? 16.172 -39.875 -30.641 1 19.42 81 GLU A CA 1
ATOM 599 C C . GLU A 1 81 ? 16.531 -38.562 -29.953 1 19.42 81 GLU A C 1
ATOM 601 O O . GLU A 1 81 ? 15.852 -37.562 -30.141 1 19.42 81 GLU A O 1
ATOM 606 N N . SER A 1 82 ? 17.781 -38.562 -29.312 1 21.78 82 SER A N 1
ATOM 607 C CA . SER A 1 82 ? 18.625 -37.781 -28.422 1 21.78 82 SER A CA 1
ATOM 608 C C . SER A 1 82 ? 18.891 -36.375 -29 1 21.78 82 SER A C 1
ATOM 610 O O . SER A 1 82 ? 19.891 -35.75 -28.641 1 21.78 82 SER A O 1
ATOM 612 N N . ASP A 1 83 ? 18.062 -35.938 -29.781 1 20.7 83 ASP A N 1
ATOM 613 C CA . ASP A 1 83 ? 18.609 -34.75 -30.438 1 20.7 83 ASP A CA 1
ATOM 614 C C . ASP A 1 83 ? 19.062 -33.719 -29.422 1 20.7 83 ASP A C 1
ATOM 616 O O . ASP A 1 83 ? 18.266 -33.281 -28.578 1 20.7 83 ASP A O 1
ATOM 620 N N . ALA A 1 84 ? 20.406 -33.688 -29.094 1 23 84 ALA A N 1
ATOM 621 C CA . ALA A 1 84 ? 21.312 -32.75 -28.438 1 23 84 ALA A CA 1
ATOM 622 C C . ALA A 1 84 ? 20.891 -31.312 -28.703 1 23 84 ALA A C 1
ATOM 624 O O . ALA A 1 84 ? 21.141 -30.781 -29.797 1 23 84 ALA A O 1
ATOM 625 N N . ASN A 1 85 ? 19.656 -31.094 -28.562 1 22.58 85 ASN A N 1
ATOM 626 C CA . ASN A 1 85 ? 19.141 -29.766 -28.875 1 22.58 85 ASN A CA 1
ATOM 627 C C . ASN A 1 85 ? 20.047 -28.672 -28.328 1 22.58 85 ASN A C 1
ATOM 629 O O . ASN A 1 85 ? 20.328 -28.641 -27.125 1 22.58 85 ASN A O 1
ATOM 633 N N . SER A 1 86 ? 20.938 -28.312 -29.109 1 22.48 86 SER A N 1
ATOM 634 C CA . SER A 1 86 ? 21.781 -27.125 -28.953 1 22.48 86 SER A CA 1
ATOM 635 C C . SER A 1 86 ? 20.984 -25.938 -28.422 1 22.48 86 SER A C 1
ATOM 637 O O . SER A 1 86 ? 20.047 -25.469 -29.062 1 22.48 86 SER A O 1
ATOM 639 N N . ILE A 1 87 ? 20.5 -26.219 -27.281 1 23.67 87 ILE A N 1
ATOM 640 C CA . ILE A 1 87 ? 20.016 -25.047 -26.562 1 23.67 87 ILE A CA 1
ATOM 641 C C . ILE A 1 87 ? 20.734 -23.797 -27.062 1 23.67 87 ILE A C 1
ATOM 643 O O . ILE A 1 87 ? 21.953 -23.656 -26.891 1 23.67 87 ILE A O 1
ATOM 647 N N . GLN A 1 88 ? 20.359 -23.547 -28.219 1 23.41 88 GLN A N 1
ATOM 648 C CA . GLN A 1 88 ? 20.828 -22.219 -28.641 1 23.41 88 GLN A CA 1
ATOM 649 C C . GLN A 1 88 ? 20.625 -21.188 -27.531 1 23.41 88 GLN A C 1
ATOM 651 O O . GLN A 1 88 ? 19.5 -20.984 -27.062 1 23.41 88 GLN A O 1
ATOM 656 N N . THR A 1 89 ? 21.453 -21.25 -26.562 1 25.02 89 THR A N 1
ATOM 657 C CA . THR A 1 89 ? 21.75 -20.078 -25.766 1 25.02 89 THR A CA 1
ATOM 658 C C . THR A 1 89 ? 21.438 -18.797 -26.531 1 25.02 89 THR A C 1
ATOM 660 O O . THR A 1 89 ? 22.047 -18.547 -27.578 1 25.02 89 THR A O 1
ATOM 663 N N . VAL A 1 90 ? 20.188 -18.656 -26.75 1 25.75 90 VAL A N 1
ATOM 664 C CA . VAL A 1 90 ? 19.969 -17.312 -27.281 1 25.75 90 VAL A CA 1
ATOM 665 C C . VAL A 1 90 ? 20.859 -16.312 -26.531 1 25.75 90 VAL A C 1
ATOM 667 O O . VAL A 1 90 ? 20.656 -16.047 -25.344 1 25.75 90 VAL A O 1
ATOM 670 N N . SER A 1 91 ? 22.094 -16.531 -26.562 1 26.94 91 SER A N 1
ATOM 671 C CA . SER A 1 91 ? 23 -15.398 -26.375 1 26.94 91 SER A CA 1
ATOM 672 C C . SER A 1 91 ? 22.422 -14.117 -26.984 1 26.94 91 SER A C 1
ATOM 674 O O . SER A 1 91 ? 22.297 -14.008 -28.203 1 26.94 91 SER A O 1
ATOM 676 N N . HIS A 1 92 ? 21.266 -13.812 -26.531 1 27.62 92 HIS A N 1
ATOM 677 C CA . HIS A 1 92 ? 21.109 -12.422 -26.938 1 27.62 92 HIS A CA 1
ATOM 678 C C . HIS A 1 92 ? 22.453 -11.711 -26.984 1 27.62 92 HIS A C 1
ATOM 680 O O . HIS A 1 92 ? 23.047 -11.422 -25.938 1 27.62 92 HIS A O 1
ATOM 686 N N . GLU A 1 93 ? 23.172 -12.023 -27.922 1 29.77 93 GLU A N 1
ATOM 687 C CA . GLU A 1 93 ? 24.312 -11.266 -28.422 1 29.77 93 GLU A CA 1
ATOM 688 C C . GLU A 1 93 ? 24.031 -9.766 -28.391 1 29.77 93 GLU A C 1
ATOM 690 O O . GLU A 1 93 ? 23.281 -9.25 -29.234 1 29.77 93 GLU A O 1
ATOM 695 N N . VAL A 1 94 ? 23.656 -9.242 -27.312 1 32.44 94 VAL A N 1
ATOM 696 C CA . VAL A 1 94 ? 24.141 -7.871 -27.453 1 32.44 94 VAL A CA 1
ATOM 697 C C . VAL A 1 94 ? 25.453 -7.863 -28.234 1 32.44 94 VAL A C 1
ATOM 699 O O . VAL A 1 94 ? 26.297 -8.75 -28.062 1 32.44 94 VAL A O 1
ATOM 702 N N . GLY A 1 95 ? 25.391 -7.324 -29.406 1 32 95 GLY A N 1
ATOM 703 C CA . GLY A 1 95 ? 26.484 -7.227 -30.344 1 32 95 GLY A CA 1
ATOM 704 C C . GLY A 1 95 ? 27.844 -7.137 -29.656 1 32 95 GLY A C 1
ATOM 705 O O . GLY A 1 95 ? 28.344 -6.039 -29.406 1 32 95 GLY A O 1
ATOM 706 N N . CYS A 1 96 ? 28.094 -7.672 -28.531 1 35.78 96 CYS A N 1
ATOM 707 C CA . CYS A 1 96 ? 29.547 -7.75 -28.656 1 35.78 96 CYS A CA 1
ATOM 708 C C . CYS A 1 96 ? 29.969 -8.438 -29.938 1 35.78 96 CYS A C 1
ATOM 710 O O . CYS A 1 96 ? 29.688 -9.633 -30.125 1 35.78 96 CYS A O 1
ATOM 712 N N . ASP A 1 97 ? 29.828 -7.875 -31.125 1 35.94 97 ASP A N 1
ATOM 713 C CA . ASP A 1 97 ? 30.422 -8.453 -32.312 1 35.94 97 ASP A CA 1
ATOM 714 C C . ASP A 1 97 ? 31.5 -9.469 -31.969 1 35.94 97 ASP A C 1
ATOM 716 O O . ASP A 1 97 ? 31.859 -9.617 -30.797 1 35.94 97 ASP A O 1
ATOM 720 N N . THR A 1 98 ? 32.594 -9.484 -32.938 1 35.97 98 THR A N 1
ATOM 721 C CA . THR A 1 98 ? 33.75 -10.266 -33.312 1 35.97 98 THR A CA 1
ATOM 722 C C . THR A 1 98 ? 34.781 -10.242 -32.188 1 35.97 98 THR A C 1
ATOM 724 O O . THR A 1 98 ? 35.469 -9.234 -31.984 1 35.97 98 THR A O 1
ATOM 727 N N . CYS A 1 99 ? 34.5 -10.648 -30.984 1 38.06 99 CYS A N 1
ATOM 728 C CA . CYS A 1 99 ? 35.719 -10.781 -30.203 1 38.06 99 CYS A CA 1
ATOM 729 C C . CYS A 1 99 ? 36.75 -11.672 -30.922 1 38.06 99 CYS A C 1
ATOM 731 O O . CYS A 1 99 ? 36.406 -12.75 -31.406 1 38.06 99 CYS A O 1
ATOM 733 N N . ASP A 1 100 ? 37.656 -11.023 -31.656 1 38.12 100 ASP A N 1
ATOM 734 C CA . ASP A 1 100 ? 38.844 -11.758 -32.125 1 38.12 100 ASP A CA 1
ATOM 735 C C . ASP A 1 100 ? 39.344 -12.711 -31.031 1 38.12 100 ASP A C 1
ATOM 737 O O . ASP A 1 100 ? 39.281 -12.398 -29.844 1 38.12 100 ASP A O 1
ATOM 741 N N . PRO A 1 101 ? 39.5 -14.016 -31.188 1 41.31 101 PRO A N 1
ATOM 742 C CA . PRO A 1 101 ? 40.031 -15.016 -30.266 1 41.31 101 PRO A CA 1
ATOM 743 C C . PRO A 1 101 ? 41.094 -14.438 -29.312 1 41.31 101 PRO A C 1
ATOM 745 O O . PRO A 1 101 ? 41.25 -14.953 -28.203 1 41.31 101 PRO A O 1
ATOM 748 N N . ASP A 1 102 ? 42.031 -13.688 -29.812 1 39.56 102 ASP A N 1
ATOM 749 C CA . ASP A 1 102 ? 43.25 -13.242 -29.109 1 39.56 102 ASP A CA 1
ATOM 750 C C . ASP A 1 102 ? 42.938 -12.078 -28.156 1 39.56 102 ASP A C 1
ATOM 752 O O . ASP A 1 102 ? 43.812 -11.609 -27.438 1 39.56 102 ASP A O 1
ATOM 756 N N . GLN A 1 103 ? 41.906 -11.289 -28.484 1 37.41 103 GLN A N 1
ATOM 757 C CA . GLN A 1 103 ? 41.781 -10.141 -27.594 1 37.41 103 GLN A CA 1
ATOM 758 C C . GLN A 1 103 ? 40.688 -10.391 -26.562 1 37.41 103 GLN A C 1
ATOM 760 O O . GLN A 1 103 ? 39.656 -10.977 -26.875 1 37.41 103 GLN A O 1
ATOM 765 N N . PRO A 1 104 ? 41.031 -10.391 -25.234 1 38.94 104 PRO A N 1
ATOM 766 C CA . PRO A 1 104 ? 40.062 -10.469 -24.156 1 38.94 104 PRO A CA 1
ATOM 767 C C . PRO A 1 104 ? 38.781 -9.703 -24.453 1 38.94 104 PRO A C 1
ATOM 769 O O . PRO A 1 104 ? 38.844 -8.555 -24.891 1 38.94 104 PRO A O 1
ATOM 772 N N . CYS A 1 105 ? 37.812 -10.156 -25.125 1 39.25 105 CYS A N 1
ATOM 773 C CA . CYS A 1 105 ? 36.531 -9.523 -25.312 1 39.25 105 CYS A CA 1
ATOM 774 C C . CYS A 1 105 ? 36.094 -8.758 -24.078 1 39.25 105 CYS A C 1
ATOM 776 O O . CYS A 1 105 ? 35.875 -9.352 -23.016 1 39.25 105 CYS A O 1
ATOM 778 N N . GLU A 1 106 ? 36.812 -7.68 -23.688 1 39.47 106 GLU A N 1
ATOM 779 C CA . GLU A 1 106 ? 36.312 -6.82 -22.609 1 39.47 106 GLU A CA 1
ATOM 780 C C . GLU A 1 106 ? 34.844 -6.48 -22.812 1 39.47 106 GLU A C 1
ATOM 782 O O . GLU A 1 106 ? 34.5 -5.551 -23.562 1 39.47 106 GLU A O 1
ATOM 787 N N . CYS A 1 107 ? 33.938 -7.305 -23.109 1 41.19 107 CYS A N 1
ATOM 788 C CA . CYS A 1 107 ? 32.531 -6.965 -23.109 1 41.19 107 CYS A CA 1
ATOM 789 C C . CYS A 1 107 ? 32.188 -6.027 -21.969 1 41.19 107 CYS A C 1
ATOM 791 O O . CYS A 1 107 ? 32.156 -6.438 -20.797 1 41.19 107 CYS A O 1
ATOM 793 N N . GLY A 1 108 ? 32.75 -4.926 -21.922 1 47.59 108 GLY A N 1
ATOM 794 C CA . GLY A 1 108 ? 32.469 -3.904 -20.922 1 47.59 108 GLY A CA 1
ATOM 795 C C . GLY A 1 108 ? 30.984 -3.859 -20.531 1 47.59 108 GLY A C 1
ATOM 796 O O . GLY A 1 108 ? 30.109 -4.195 -21.328 1 47.59 108 GLY A O 1
ATOM 797 N N . SER A 1 109 ? 30.641 -4.188 -19.359 1 59.66 109 SER A N 1
ATOM 798 C CA . SER A 1 109 ? 29.297 -4.09 -18.797 1 59.66 109 SER A CA 1
ATOM 799 C C . SER A 1 109 ? 28.578 -2.836 -19.281 1 59.66 109 SER A C 1
ATOM 801 O O . SER A 1 109 ? 29.156 -1.743 -19.281 1 59.66 109 SER A O 1
ATOM 803 N N . ALA A 1 110 ? 27.547 -2.924 -20.141 1 75.31 110 ALA A N 1
ATOM 804 C CA . ALA A 1 110 ? 26.766 -1.806 -20.641 1 75.31 110 ALA A CA 1
ATOM 805 C C . ALA A 1 110 ? 26.312 -0.89 -19.516 1 75.31 110 ALA A C 1
ATOM 807 O O . ALA A 1 110 ? 26.078 -1.347 -18.391 1 75.31 110 ALA A O 1
ATOM 808 N N . TRP A 1 111 ? 26.578 0.413 -19.828 1 77.19 111 TRP A N 1
ATOM 809 C CA . TRP A 1 111 ? 26.25 1.419 -18.828 1 77.19 111 TRP A CA 1
ATOM 810 C C . TRP A 1 111 ? 24.844 1.198 -18.281 1 77.19 111 TRP A C 1
ATOM 812 O O . TRP A 1 111 ? 24.531 1.604 -17.156 1 77.19 111 TRP A O 1
ATOM 822 N N . TYR A 1 112 ? 23.984 0.467 -18.969 1 87 112 TYR A N 1
ATOM 823 C CA . TYR A 1 112 ? 22.578 0.348 -18.594 1 87 112 TYR A CA 1
ATOM 824 C C . TYR A 1 112 ? 22.344 -0.926 -17.781 1 87 112 TYR A C 1
ATOM 826 O O . TYR A 1 112 ? 21.219 -1.211 -17.375 1 87 112 TYR A O 1
ATOM 834 N N . GLU A 1 113 ? 23.328 -1.637 -17.516 1 90.94 113 GLU A N 1
ATOM 835 C CA . GLU A 1 113 ? 23.203 -2.91 -16.812 1 90.94 113 GLU A CA 1
ATOM 836 C C . GLU A 1 113 ? 22.594 -2.717 -15.422 1 90.94 113 GLU A C 1
ATOM 838 O O . GLU A 1 113 ? 21.859 -3.572 -14.938 1 90.94 113 GLU A O 1
ATOM 843 N N . ASN A 1 114 ? 22.891 -1.585 -14.844 1 95.31 114 ASN A N 1
ATOM 844 C CA . ASN A 1 114 ? 22.422 -1.333 -13.484 1 95.31 114 ASN A CA 1
ATOM 845 C C . ASN A 1 114 ? 21.391 -0.203 -13.445 1 95.31 114 ASN A C 1
ATOM 847 O O . ASN A 1 114 ? 21.203 0.422 -12.406 1 95.31 114 ASN A O 1
ATOM 851 N N . LEU A 1 115 ? 20.797 0.03 -14.555 1 96.19 115 LEU A N 1
ATOM 852 C CA . LEU A 1 115 ? 19.734 1.029 -14.672 1 96.19 115 LEU A CA 1
ATOM 853 C C . LEU A 1 115 ? 18.391 0.431 -14.305 1 96.19 115 LEU A C 1
ATOM 855 O O . LEU A 1 115 ? 18.094 -0.708 -14.672 1 96.19 115 LEU A O 1
ATOM 859 N N . SER A 1 116 ? 17.625 1.193 -13.57 1 97.56 116 SER A N 1
ATOM 860 C CA . SER A 1 116 ? 16.234 0.831 -13.312 1 97.56 116 SER A CA 1
ATOM 861 C C . SER A 1 116 ? 15.297 2.006 -13.57 1 97.56 116 SER A C 1
ATOM 863 O O . SER A 1 116 ? 15.625 3.152 -13.258 1 97.56 116 SER A O 1
ATOM 865 N N . ILE A 1 117 ? 14.188 1.745 -14.195 1 97.44 117 ILE A N 1
ATOM 866 C CA . ILE A 1 117 ? 13.109 2.691 -14.438 1 97.44 117 ILE A CA 1
ATOM 867 C C . ILE A 1 117 ? 11.82 2.184 -13.789 1 97.44 117 ILE A C 1
ATOM 869 O O . ILE A 1 117 ? 11.398 1.052 -14.039 1 97.44 117 ILE A O 1
ATOM 873 N N . PHE A 1 118 ? 11.203 3.037 -13.07 1 98.25 118 PHE A N 1
ATOM 874 C CA . PHE A 1 118 ? 10.062 2.615 -12.273 1 98.25 118 PHE A CA 1
ATOM 875 C C . PHE A 1 118 ? 8.859 3.514 -12.531 1 98.25 118 PHE A C 1
ATOM 877 O O . PHE A 1 118 ? 9.008 4.727 -12.703 1 98.25 118 PHE A O 1
ATOM 884 N N . GLY A 1 119 ? 7.668 2.85 -12.5 1 96.31 119 GLY A N 1
ATOM 885 C CA . GLY A 1 119 ? 6.375 3.518 -12.469 1 96.31 119 GLY A CA 1
ATOM 886 C C . GLY A 1 119 ? 5.379 2.842 -11.539 1 96.31 119 GLY A C 1
ATOM 887 O O . GLY A 1 119 ? 5.277 1.613 -11.523 1 96.31 119 GLY A O 1
ATOM 888 N N . GLY A 1 120 ? 4.695 3.717 -10.75 1 97.06 120 GLY A N 1
ATOM 889 C CA . GLY A 1 120 ? 3.727 3.145 -9.828 1 97.06 120 GLY A CA 1
ATOM 890 C C . GLY A 1 120 ? 2.885 4.188 -9.117 1 97.06 120 GLY A C 1
ATOM 891 O O . GLY A 1 120 ? 2.715 5.301 -9.625 1 97.06 120 GLY A O 1
ATOM 892 N N . LEU A 1 121 ? 2.244 3.723 -8.094 1 94.75 121 LEU A N 1
ATOM 893 C CA . LEU A 1 121 ? 1.395 4.586 -7.277 1 94.75 121 LEU A CA 1
ATOM 894 C C . LEU A 1 121 ? 2.035 4.852 -5.918 1 94.75 121 LEU A C 1
ATOM 896 O O . LEU A 1 121 ? 2.77 4.012 -5.398 1 94.75 121 LEU A O 1
ATOM 900 N N . ASP A 1 122 ? 1.707 6.023 -5.406 1 96.62 122 ASP A N 1
ATOM 901 C CA . ASP A 1 122 ? 2.277 6.492 -4.148 1 96.62 122 ASP A CA 1
ATOM 902 C C . ASP A 1 122 ? 1.194 7.051 -3.227 1 96.62 122 ASP A C 1
ATOM 904 O O . ASP A 1 122 ? 0.292 7.758 -3.682 1 96.62 122 ASP A O 1
ATOM 908 N N . GLY A 1 123 ? 1.19 6.602 -2.02 1 96 123 GLY A N 1
ATOM 909 C CA . GLY A 1 123 ? 0.395 7.156 -0.935 1 96 123 GLY A CA 1
ATOM 910 C C . GLY A 1 123 ? 1.234 7.664 0.222 1 96 123 GLY A C 1
ATOM 911 O O . GLY A 1 123 ? 2.188 7 0.642 1 96 123 GLY A O 1
ATOM 912 N N . SER A 1 124 ? 0.806 8.859 0.699 1 97 124 SER A N 1
ATOM 913 C CA . SER A 1 124 ? 1.651 9.453 1.732 1 97 124 SER A CA 1
ATOM 914 C C . SER A 1 124 ? 0.831 10.297 2.699 1 97 124 SER A C 1
ATOM 916 O O . SER A 1 124 ? -0.079 11.016 2.281 1 97 124 SER A O 1
ATOM 918 N N . LYS A 1 125 ? 1.073 10.164 3.896 1 96.38 125 LYS A N 1
ATOM 919 C CA . LYS A 1 125 ? 0.651 11.023 5.004 1 96.38 125 LYS A CA 1
ATOM 920 C C . LYS A 1 125 ? 1.797 11.258 5.98 1 96.38 125 LYS A C 1
ATOM 922 O O . LYS A 1 125 ? 2.377 10.305 6.508 1 96.38 125 LYS A O 1
ATOM 927 N N . GLN A 1 126 ? 2.105 12.445 6.223 1 97 126 GLN A N 1
ATOM 928 C CA . GLN A 1 126 ? 3.221 12.828 7.086 1 97 126 GLN A CA 1
ATOM 929 C C . GLN A 1 126 ? 2.842 14 7.988 1 97 126 GLN A C 1
ATOM 931 O O . GLN A 1 126 ? 1.785 14.609 7.812 1 97 126 GLN A O 1
ATOM 936 N N . PRO A 1 127 ? 3.725 14.359 8.945 1 95.75 127 PRO A N 1
ATOM 937 C CA . PRO A 1 127 ? 3.447 15.523 9.789 1 95.75 127 PRO A CA 1
ATOM 938 C C . PRO A 1 127 ? 3.24 16.797 8.984 1 95.75 127 PRO A C 1
ATOM 940 O O . PRO A 1 127 ? 2.451 17.656 9.375 1 95.75 127 PRO A O 1
ATOM 943 N N . GLN A 1 128 ? 3.809 16.938 7.867 1 94.81 128 GLN A N 1
ATOM 944 C CA . GLN A 1 128 ? 3.699 18.125 7.039 1 94.81 128 GLN A CA 1
ATOM 945 C C . GLN A 1 128 ? 2.277 18.312 6.516 1 94.81 128 GLN A C 1
ATOM 947 O O . GLN A 1 128 ? 1.934 19.359 5.988 1 94.81 128 GLN A O 1
ATOM 952 N N . ASP A 1 129 ? 1.455 17.344 6.664 1 92.94 129 ASP A N 1
ATOM 953 C CA . ASP A 1 129 ? 0.073 17.375 6.195 1 92.94 129 ASP A CA 1
ATOM 954 C C . ASP A 1 129 ? -0.857 17.938 7.273 1 92.94 129 ASP A C 1
ATOM 956 O O . ASP A 1 129 ? -2.076 17.766 7.195 1 92.94 129 ASP A O 1
ATOM 960 N N . PHE A 1 130 ? -0.395 18.484 8.289 1 91.12 130 PHE A N 1
ATOM 961 C CA . PHE A 1 130 ? -1.082 19.234 9.328 1 91.12 130 PHE A CA 1
ATOM 962 C C . PHE A 1 130 ? -2.084 18.359 10.062 1 91.12 130 PHE A C 1
ATOM 964 O O . PHE A 1 130 ? -3.143 18.828 10.484 1 91.12 130 PHE A O 1
ATOM 971 N N . GLY A 1 131 ? -1.89 17.047 10.031 1 88 131 GLY A N 1
ATOM 972 C CA . GLY A 1 131 ? -2.771 16.141 10.742 1 88 131 GLY A CA 1
ATOM 973 C C . GLY A 1 131 ? -4.148 16.031 10.109 1 88 131 GLY A C 1
ATOM 974 O O . GLY A 1 131 ? -5.031 15.367 10.656 1 88 131 GLY A O 1
ATOM 975 N N . VAL A 1 132 ? -4.309 16.672 8.961 1 87.19 132 VAL A N 1
ATOM 976 C CA . VAL A 1 132 ? -5.664 16.719 8.422 1 87.19 132 VAL A CA 1
ATOM 977 C C . VAL A 1 132 ? -5.648 16.312 6.953 1 87.19 132 VAL A C 1
ATOM 979 O O . VAL A 1 132 ? -6.652 16.453 6.254 1 87.19 132 VAL A O 1
ATOM 982 N N . ASN A 1 133 ? -4.5 15.898 6.465 1 89.94 133 ASN A N 1
ATOM 983 C CA . ASN A 1 133 ? -4.445 15.594 5.039 1 89.94 133 ASN A CA 1
ATOM 984 C C . ASN A 1 133 ? -3.592 14.359 4.758 1 89.94 133 ASN A C 1
ATOM 986 O O . ASN A 1 133 ? -2.904 13.867 5.652 1 89.94 133 ASN A O 1
ATOM 990 N N . ALA A 1 134 ? -3.734 13.82 3.643 1 92.88 134 ALA A N 1
ATOM 991 C CA . ALA A 1 134 ? -2.967 12.734 3.035 1 92.88 134 ALA A CA 1
ATOM 992 C C . ALA A 1 134 ? -2.932 12.867 1.516 1 92.88 134 ALA A C 1
ATOM 994 O O . ALA A 1 134 ? -3.705 13.633 0.937 1 92.88 134 ALA A O 1
ATOM 995 N N . GLN A 1 135 ? -1.999 12.234 0.913 1 94.38 135 GLN A N 1
ATOM 996 C CA . GLN A 1 135 ? -1.795 12.359 -0.527 1 94.38 135 GLN A CA 1
ATOM 997 C C . GLN A 1 135 ? -1.814 11 -1.206 1 94.38 135 GLN A C 1
ATOM 999 O O . GLN A 1 135 ? -1.38 10 -0.623 1 94.38 135 GLN A O 1
ATOM 1004 N N . PHE A 1 136 ? -2.342 11.031 -2.408 1 94.88 136 PHE A N 1
ATOM 1005 C CA . PHE A 1 136 ? -2.344 9.844 -3.246 1 94.88 136 PHE A CA 1
ATOM 1006 C C . PHE A 1 136 ? -2.143 10.211 -4.711 1 94.88 136 PHE A C 1
ATOM 1008 O O . PHE A 1 136 ? -2.727 11.18 -5.199 1 94.88 136 PHE A O 1
ATOM 1015 N N . GLY A 1 137 ? -1.185 9.352 -5.379 1 95.12 137 GLY A N 1
ATOM 1016 C CA . GLY A 1 137 ? -0.981 9.641 -6.793 1 95.12 137 GLY A CA 1
ATOM 1017 C C . GLY A 1 137 ? 0.094 8.773 -7.426 1 95.12 137 GLY A C 1
ATOM 1018 O O . GLY A 1 137 ? 0.317 7.641 -7.004 1 95.12 137 GLY A O 1
ATOM 1019 N N . GLY A 1 138 ? 0.667 9.352 -8.508 1 94.69 138 GLY A N 1
ATOM 1020 C CA . GLY A 1 138 ? 1.628 8.602 -9.289 1 94.69 138 GLY A CA 1
ATOM 1021 C C . GLY A 1 138 ? 3.068 8.883 -8.906 1 94.69 138 GLY A C 1
ATOM 1022 O O . GLY A 1 138 ? 3.383 9.977 -8.422 1 94.69 138 GLY A O 1
ATOM 1023 N N . ARG A 1 139 ? 3.891 7.906 -9.164 1 97.44 139 ARG A N 1
ATOM 1024 C CA . ARG A 1 139 ? 5.328 8 -8.938 1 97.44 139 ARG A CA 1
ATOM 1025 C C . ARG A 1 139 ? 6.109 7.434 -10.117 1 97.44 139 ARG A C 1
ATOM 1027 O O . ARG A 1 139 ? 5.738 6.395 -10.672 1 97.44 139 ARG A O 1
ATOM 1034 N N . PHE A 1 140 ? 7.172 8.156 -10.43 1 97 140 PHE A N 1
ATOM 1035 C CA . PHE A 1 140 ? 8.141 7.73 -11.438 1 97 140 PHE A CA 1
ATOM 1036 C C . PHE A 1 140 ? 9.562 7.922 -10.93 1 97 140 PHE A C 1
ATOM 1038 O O . PHE A 1 140 ? 9.867 8.93 -10.281 1 97 140 PHE A O 1
ATOM 1045 N N . HIS A 1 141 ? 10.398 6.895 -11.203 1 97.94 141 HIS A N 1
ATOM 1046 C CA . HIS A 1 141 ? 11.789 7.172 -10.852 1 97.94 141 HIS A CA 1
ATOM 1047 C C . HIS A 1 141 ? 12.75 6.391 -11.734 1 97.94 141 HIS A C 1
ATOM 1049 O O . HIS A 1 141 ? 12.352 5.41 -12.375 1 97.94 141 HIS A O 1
ATOM 1055 N N . VAL A 1 142 ? 13.969 6.895 -11.828 1 97.81 142 VAL A N 1
ATOM 1056 C CA . VAL A 1 142 ? 15.117 6.281 -12.484 1 97.81 142 VAL A CA 1
ATOM 1057 C C . VAL A 1 142 ? 16.297 6.215 -11.508 1 97.81 142 VAL A C 1
ATOM 1059 O O . VAL A 1 142 ? 16.5 7.133 -10.711 1 97.81 142 VAL A O 1
ATOM 1062 N N . ASN A 1 143 ? 16.969 5.109 -11.531 1 98.44 143 ASN A N 1
ATOM 1063 C CA . ASN A 1 143 ? 18.125 4.891 -10.68 1 98.44 143 ASN A CA 1
ATOM 1064 C C . ASN A 1 143 ? 19.266 4.211 -11.445 1 98.44 143 ASN A C 1
ATOM 1066 O O . ASN A 1 143 ? 19.031 3.277 -12.211 1 98.44 143 ASN A O 1
ATOM 1070 N N . LEU A 1 144 ? 20.453 4.754 -11.242 1 97.62 144 LEU A N 1
ATOM 1071 C CA . LEU A 1 144 ? 21.594 4.238 -11.992 1 97.62 144 LEU A CA 1
ATOM 1072 C C . LEU A 1 144 ? 22.797 4.051 -11.07 1 97.62 144 LEU A C 1
ATOM 1074 O O . LEU A 1 144 ? 23.141 4.945 -10.297 1 97.62 144 LEU A O 1
ATOM 1078 N N . GLY A 1 145 ? 23.375 2.873 -11.141 1 97.38 145 GLY A N 1
ATOM 1079 C CA . GLY A 1 145 ? 24.672 2.592 -10.516 1 97.38 145 GLY A CA 1
ATOM 1080 C C . GLY A 1 145 ? 25.781 2.379 -11.523 1 97.38 145 GLY A C 1
ATOM 1081 O O . GLY A 1 145 ? 25.562 1.758 -12.57 1 97.38 145 GLY A O 1
ATOM 1082 N N . LEU A 1 146 ? 27 2.928 -11.211 1 96.12 146 LEU A N 1
ATOM 1083 C CA . LEU A 1 146 ? 28.156 2.812 -12.078 1 96.12 146 LEU A CA 1
ATOM 1084 C C . LEU A 1 146 ? 29.406 2.453 -11.273 1 96.12 146 LEU A C 1
ATOM 1086 O O . LEU A 1 146 ? 29.562 2.896 -10.133 1 96.12 146 LEU A O 1
ATOM 1090 N N . PRO A 1 147 ? 30.297 1.747 -11.938 1 94.88 147 PRO A N 1
ATOM 1091 C CA . PRO A 1 147 ? 31.562 1.471 -11.25 1 94.88 147 PRO A CA 1
ATOM 1092 C C . PRO A 1 147 ? 32.469 2.693 -11.172 1 94.88 147 PRO A C 1
ATOM 1094 O O . PRO A 1 147 ? 32.625 3.428 -12.156 1 94.88 147 PRO A O 1
ATOM 1097 N N . LEU A 1 148 ? 32.969 2.92 -10.047 1 94.38 148 LEU A N 1
ATOM 1098 C CA . LEU A 1 148 ? 34 3.945 -9.852 1 94.38 148 LEU A CA 1
ATOM 1099 C C . LEU A 1 148 ? 35.375 3.32 -9.75 1 94.38 148 LEU A C 1
ATOM 1101 O O . LEU A 1 148 ? 36.344 3.811 -10.359 1 94.38 148 LEU A O 1
ATOM 1105 N N . TRP A 1 149 ? 35.469 2.26 -8.914 1 94.38 149 TRP A N 1
ATOM 1106 C CA . TRP A 1 149 ? 36.656 1.45 -8.742 1 94.38 149 TRP A CA 1
ATOM 1107 C C . TRP A 1 149 ? 36.312 -0.036 -8.727 1 94.38 149 TRP A C 1
ATOM 1109 O O . TRP A 1 149 ? 36.094 -0.614 -7.66 1 94.38 149 TRP A O 1
ATOM 1119 N N . GLU A 1 150 ? 36.469 -0.721 -9.805 1 90.62 150 GLU A N 1
ATOM 1120 C CA . GLU A 1 150 ? 35.969 -2.072 -10.023 1 90.62 150 GLU A CA 1
ATOM 1121 C C . GLU A 1 150 ? 36.656 -3.072 -9.094 1 90.62 150 GLU A C 1
ATOM 1123 O O . GLU A 1 150 ? 35.969 -3.92 -8.492 1 90.62 150 GLU A O 1
ATOM 1128 N N . GLU A 1 151 ? 37.906 -2.979 -8.945 1 90.38 151 GLU A N 1
ATOM 1129 C CA . GLU A 1 151 ? 38.656 -3.953 -8.164 1 90.38 151 GLU A CA 1
ATOM 1130 C C . GLU A 1 151 ? 38.219 -3.953 -6.703 1 90.38 151 GLU A C 1
ATOM 1132 O O . GLU A 1 151 ? 38.25 -4.988 -6.035 1 90.38 151 GLU A O 1
ATOM 1137 N N . GLN A 1 152 ? 37.781 -2.77 -6.297 1 93.19 152 GLN A N 1
ATOM 1138 C CA . GLN A 1 152 ? 37.406 -2.646 -4.887 1 93.19 152 GLN A CA 1
ATOM 1139 C C . GLN A 1 152 ? 35.906 -2.771 -4.684 1 93.19 152 GLN A C 1
ATOM 1141 O O . GLN A 1 152 ? 35.438 -2.729 -3.551 1 93.19 152 GLN A O 1
ATOM 1146 N N . GLY A 1 153 ? 35.188 -2.875 -5.758 1 94.69 153 GLY A N 1
ATOM 1147 C CA . GLY A 1 153 ? 33.75 -2.947 -5.656 1 94.69 153 GLY A CA 1
ATOM 1148 C C . GLY A 1 153 ? 33.094 -1.619 -5.305 1 94.69 153 GLY A C 1
ATOM 1149 O O . GLY A 1 153 ? 32 -1.583 -4.754 1 94.69 153 GLY A O 1
ATOM 1150 N N . LEU A 1 154 ? 33.781 -0.52 -5.551 1 96.69 154 LEU A N 1
ATOM 1151 C CA . LEU A 1 154 ? 33.312 0.825 -5.258 1 96.69 154 LEU A CA 1
ATOM 1152 C C . LEU A 1 154 ? 32.531 1.396 -6.438 1 96.69 154 LEU A C 1
ATOM 1154 O O . LEU A 1 154 ? 33.031 1.394 -7.57 1 96.69 154 LEU A O 1
ATOM 1158 N N . GLY A 1 155 ? 31.312 1.793 -6.137 1 97.5 155 GLY A N 1
ATOM 1159 C CA . GLY A 1 155 ? 30.469 2.371 -7.168 1 97.5 155 GLY A CA 1
ATOM 1160 C C . GLY A 1 155 ? 29.844 3.691 -6.758 1 97.5 155 GLY A C 1
ATOM 1161 O O . GLY A 1 155 ? 29.953 4.102 -5.602 1 97.5 155 GLY A O 1
ATOM 1162 N N . VAL A 1 156 ? 29.328 4.402 -7.781 1 97.88 156 VAL A N 1
ATOM 1163 C CA . VAL A 1 156 ? 28.578 5.629 -7.582 1 97.88 156 VAL A CA 1
ATOM 1164 C C . VAL A 1 156 ? 27.141 5.438 -8.086 1 97.88 156 VAL A C 1
ATOM 1166 O O . VAL A 1 156 ? 26.875 4.559 -8.906 1 97.88 156 VAL A O 1
ATOM 1169 N N . GLN A 1 157 ? 26.203 6.184 -7.465 1 97.81 157 GLN A N 1
ATOM 1170 C CA . GLN A 1 157 ? 24.828 6.102 -7.93 1 97.81 157 GLN A CA 1
ATOM 1171 C C . GLN A 1 157 ? 24.203 7.488 -8.031 1 97.81 157 GLN A C 1
ATOM 1173 O O . GLN A 1 157 ? 24.578 8.406 -7.301 1 97.81 157 GLN A O 1
ATOM 1178 N N . ILE A 1 158 ? 23.312 7.602 -8.977 1 98 158 ILE A N 1
ATOM 1179 C CA . ILE A 1 158 ? 22.469 8.781 -9.156 1 98 158 ILE A CA 1
ATOM 1180 C C . ILE A 1 158 ? 21.047 8.344 -9.523 1 98 158 ILE A C 1
ATOM 1182 O O . ILE A 1 158 ? 20.859 7.395 -10.289 1 98 158 ILE A O 1
ATOM 1186 N N . GLY A 1 159 ? 20.078 8.93 -8.883 1 98.62 159 GLY A N 1
ATOM 1187 C CA . GLY A 1 159 ? 18.672 8.664 -9.172 1 98.62 159 GLY A CA 1
ATOM 1188 C C . GLY A 1 159 ? 17.781 9.875 -8.969 1 98.62 159 GLY A C 1
ATOM 1189 O O . GLY A 1 159 ? 18.125 10.781 -8.203 1 98.62 159 GLY A O 1
ATOM 1190 N N . THR A 1 160 ? 16.688 9.891 -9.703 1 98.69 160 THR A N 1
ATOM 1191 C CA . THR A 1 160 ? 15.703 10.945 -9.531 1 98.69 160 THR A CA 1
ATOM 1192 C C . THR A 1 160 ? 14.289 10.367 -9.578 1 98.69 160 THR A C 1
ATOM 1194 O O . THR A 1 160 ? 14.062 9.305 -10.156 1 98.69 160 THR A O 1
ATOM 1197 N N . ALA A 1 161 ? 13.43 11 -8.828 1 98.69 161 ALA A N 1
ATOM 1198 C CA . ALA A 1 161 ? 12.039 10.555 -8.75 1 98.69 161 ALA A CA 1
ATOM 1199 C C . ALA A 1 161 ? 11.078 11.734 -8.781 1 98.69 161 ALA A C 1
ATOM 1201 O O . ALA A 1 161 ? 11.383 12.812 -8.258 1 98.69 161 ALA A O 1
ATOM 1202 N N . LEU A 1 162 ? 9.953 11.484 -9.336 1 97.94 162 LEU A N 1
ATOM 1203 C CA . LEU A 1 162 ? 8.844 12.438 -9.375 1 97.94 162 LEU A CA 1
ATOM 1204 C C . LEU A 1 162 ? 7.586 11.828 -8.766 1 97.94 162 LEU A C 1
ATOM 1206 O O . LEU A 1 162 ? 7.184 10.719 -9.125 1 97.94 162 LEU A O 1
ATOM 1210 N N . ASN A 1 163 ? 7.055 12.484 -7.785 1 97.75 163 ASN A N 1
ATOM 1211 C CA . ASN A 1 163 ? 5.715 12.188 -7.285 1 97.75 163 ASN A CA 1
ATOM 1212 C C . ASN A 1 163 ? 4.723 13.281 -7.66 1 97.75 163 ASN A C 1
ATOM 1214 O O . ASN A 1 163 ? 4.977 14.469 -7.43 1 97.75 163 ASN A O 1
ATOM 1218 N N . TYR A 1 164 ? 3.686 12.922 -8.219 1 96.31 164 TYR A N 1
ATOM 1219 C CA . TYR A 1 164 ? 2.533 13.789 -8.422 1 96.31 164 TYR A CA 1
ATOM 1220 C C . TYR A 1 164 ? 1.291 13.211 -7.75 1 96.31 164 TYR A C 1
ATOM 1222 O O . TYR A 1 164 ? 0.75 12.203 -8.195 1 96.31 164 TYR A O 1
ATOM 1230 N N . THR A 1 165 ? 0.864 13.898 -6.715 1 94.75 165 THR A N 1
ATOM 1231 C CA . THR A 1 165 ? -0.202 13.32 -5.902 1 94.75 165 THR A CA 1
ATOM 1232 C C . THR A 1 165 ? -1.31 14.336 -5.66 1 94.75 165 THR A C 1
ATOM 1234 O O . THR A 1 165 ? -1.05 15.547 -5.605 1 94.75 165 THR A O 1
ATOM 1237 N N . ASP A 1 166 ? -2.498 13.82 -5.52 1 92.5 166 ASP A N 1
ATOM 1238 C CA . ASP A 1 166 ? -3.662 14.602 -5.105 1 92.5 166 ASP A CA 1
ATOM 1239 C C . ASP A 1 166 ? -3.953 14.398 -3.619 1 92.5 166 ASP A C 1
ATOM 1241 O O . ASP A 1 166 ? -3.475 13.445 -3.01 1 92.5 166 ASP A O 1
ATOM 1245 N N . ASN A 1 167 ? -4.793 15.344 -3.105 1 91.44 167 ASN A N 1
ATOM 1246 C CA . ASN A 1 167 ? -5.262 15.156 -1.736 1 91.44 167 ASN A CA 1
ATOM 1247 C C . ASN A 1 167 ? -6.16 13.93 -1.617 1 91.44 167 ASN A C 1
ATOM 1249 O O . ASN A 1 167 ? -7.02 13.695 -2.471 1 91.44 167 ASN A O 1
ATOM 1253 N N . ALA A 1 168 ? -5.926 13.195 -0.571 1 88.75 168 ALA A N 1
ATOM 1254 C CA . ALA A 1 168 ? -6.758 12.023 -0.336 1 88.75 168 ALA A CA 1
ATOM 1255 C C . ALA A 1 168 ? -7.922 12.352 0.592 1 88.75 168 ALA A C 1
ATOM 1257 O O . ALA A 1 168 ? -8.797 11.508 0.821 1 88.75 168 ALA A O 1
ATOM 1258 N N . VAL A 1 169 ? -7.902 13.484 1.167 1 85.38 169 VAL A N 1
ATOM 1259 C CA . VAL A 1 169 ? -9 14 1.979 1 85.38 169 VAL A CA 1
ATOM 1260 C C . VAL A 1 169 ? -9.398 15.383 1.49 1 85.38 169 VAL A C 1
ATOM 1262 O O . VAL A 1 169 ? -8.633 16.047 0.79 1 85.38 169 VAL A O 1
ATOM 1265 N N . GLN A 1 170 ? -10.539 15.844 1.934 1 79.44 170 GLN A N 1
ATOM 1266 C CA . GLN A 1 170 ? -11.094 17.078 1.408 1 79.44 170 GLN A CA 1
ATOM 1267 C C . GLN A 1 170 ? -10.93 18.219 2.408 1 79.44 170 GLN A C 1
ATOM 1269 O O . GLN A 1 170 ? -11.922 18.75 2.932 1 79.44 170 GLN A O 1
ATOM 1274 N N . VAL A 1 171 ? -9.781 18.625 2.656 1 81.44 171 VAL A N 1
ATOM 1275 C CA . VAL A 1 171 ? -9.602 19.703 3.615 1 81.44 171 VAL A CA 1
ATOM 1276 C C . VAL A 1 171 ? -8.883 20.875 2.947 1 81.44 171 VAL A C 1
ATOM 1278 O O . VAL A 1 171 ? -9.484 21.938 2.713 1 81.44 171 VAL A O 1
ATOM 1281 N N . PHE A 1 172 ? -7.777 20.641 2.385 1 83.25 172 PHE A N 1
ATOM 1282 C CA . PHE A 1 172 ? -6.969 21.719 1.839 1 83.25 172 PHE A CA 1
ATOM 1283 C C . PHE A 1 172 ? -7.637 22.328 0.607 1 83.25 172 PHE A C 1
ATOM 1285 O O . PHE A 1 172 ? -7.637 23.547 0.432 1 83.25 172 PHE A O 1
ATOM 1292 N N . GLU A 1 173 ? -8.102 21.422 -0.157 1 81.5 173 GLU A N 1
ATOM 1293 C CA . GLU A 1 173 ? -8.742 21.922 -1.373 1 81.5 173 GLU A CA 1
ATOM 1294 C C . GLU A 1 173 ? -9.891 22.875 -1.048 1 81.5 173 GLU A C 1
ATOM 1296 O O . GLU A 1 173 ? -10.078 23.875 -1.729 1 81.5 173 GLU A O 1
ATOM 1301 N N . ARG A 1 174 ? -10.555 22.594 -0.069 1 82.75 174 ARG A N 1
ATOM 1302 C CA . ARG A 1 174 ? -11.727 23.391 0.289 1 82.75 174 ARG A CA 1
ATOM 1303 C C . ARG A 1 174 ? -11.32 24.641 1.064 1 82.75 174 ARG A C 1
ATOM 1305 O O . ARG A 1 174 ? -12.031 25.656 1.043 1 82.75 174 ARG A O 1
ATOM 1312 N N . LEU A 1 175 ? -10.297 24.578 1.75 1 80.44 175 LEU A N 1
ATOM 1313 C CA . LEU A 1 175 ? -9.852 25.703 2.566 1 80.44 175 LEU A CA 1
ATOM 1314 C C . LEU A 1 175 ? -9.133 26.734 1.717 1 80.44 175 LEU A C 1
ATOM 1316 O O . LEU A 1 175 ? -9.367 27.938 1.864 1 80.44 175 LEU A O 1
ATOM 1320 N N . ASP A 1 176 ? -8.25 26.25 0.844 1 83.06 176 ASP A N 1
ATOM 1321 C CA . ASP A 1 176 ? -7.422 27.25 0.168 1 83.06 176 ASP A CA 1
ATOM 1322 C C . ASP A 1 176 ? -7.227 26.891 -1.304 1 83.06 176 ASP A C 1
ATOM 1324 O O . ASP A 1 176 ? -6.48 27.578 -2.016 1 83.06 176 ASP A O 1
ATOM 1328 N N . GLY A 1 177 ? -7.75 25.75 -1.716 1 83.25 177 GLY A N 1
ATOM 1329 C CA . GLY A 1 177 ? -7.676 25.391 -3.123 1 83.25 177 GLY A CA 1
ATOM 1330 C C . GLY A 1 177 ? -6.504 24.484 -3.445 1 83.25 177 GLY A C 1
ATOM 1331 O O . GLY A 1 177 ? -6.359 24.031 -4.582 1 83.25 177 GLY A O 1
ATOM 1332 N N . THR A 1 178 ? -5.672 24.234 -2.492 1 83.25 178 THR A N 1
ATOM 1333 C CA . THR A 1 178 ? -4.555 23.312 -2.715 1 83.25 178 THR A CA 1
ATOM 1334 C C . THR A 1 178 ? -5.059 21.906 -3.037 1 83.25 178 THR A C 1
ATOM 1336 O O . THR A 1 178 ? -5.68 21.266 -2.195 1 83.25 178 THR A O 1
ATOM 1339 N N . LYS A 1 179 ? -4.648 21.359 -4.199 1 84.56 179 LYS A N 1
ATOM 1340 C CA . LYS A 1 179 ? -5.254 20.109 -4.641 1 84.56 179 LYS A CA 1
ATOM 1341 C C . LYS A 1 179 ? -4.199 19.016 -4.816 1 84.56 179 LYS A C 1
ATOM 1343 O O . LYS A 1 179 ? -4.52 17.828 -4.82 1 84.56 179 LYS A O 1
ATOM 1348 N N . ASP A 1 180 ? -2.992 19.547 -5.027 1 90.56 180 ASP A N 1
ATOM 1349 C CA . ASP A 1 180 ? -1.987 18.547 -5.402 1 90.56 180 ASP A CA 1
ATOM 1350 C C . ASP A 1 180 ? -0.649 18.844 -4.73 1 90.56 180 ASP A C 1
ATOM 1352 O O . ASP A 1 180 ? -0.45 19.938 -4.176 1 90.56 180 ASP A O 1
ATOM 1356 N N . ARG A 1 181 ? 0.206 17.906 -4.719 1 95.12 181 ARG A N 1
ATOM 1357 C CA . ARG A 1 181 ? 1.588 17.969 -4.254 1 95.12 181 ARG A CA 1
ATOM 1358 C C . ARG A 1 181 ? 2.543 17.391 -5.285 1 95.12 181 ARG A C 1
ATOM 1360 O O . ARG A 1 181 ? 2.352 16.25 -5.742 1 95.12 181 ARG A O 1
ATOM 1367 N N . PHE A 1 182 ? 3.496 18.25 -5.672 1 96.44 182 PHE A N 1
ATOM 1368 C CA . PHE A 1 182 ? 4.566 17.797 -6.551 1 96.44 182 PHE A CA 1
ATOM 1369 C C . PHE A 1 182 ? 5.871 17.641 -5.781 1 96.44 182 PHE A C 1
ATOM 1371 O O . PHE A 1 182 ? 6.297 18.562 -5.078 1 96.44 182 PHE A O 1
ATOM 1378 N N . GLN A 1 183 ? 6.512 16.469 -5.926 1 98.19 183 GLN A N 1
ATOM 1379 C CA . GLN A 1 183 ? 7.789 16.203 -5.27 1 98.19 183 GLN A CA 1
ATOM 1380 C C . GLN A 1 183 ? 8.812 15.672 -6.266 1 98.19 183 GLN A C 1
ATOM 1382 O O . GLN A 1 183 ? 8.523 14.734 -7.012 1 98.19 183 GLN A O 1
ATOM 1387 N N . ASN A 1 184 ? 9.922 16.266 -6.238 1 98.5 184 ASN A N 1
ATOM 1388 C CA . ASN A 1 184 ? 11.078 15.758 -6.977 1 98.5 184 ASN A CA 1
ATOM 1389 C C . ASN A 1 184 ? 12.219 15.375 -6.039 1 98.5 184 ASN A C 1
ATOM 1391 O O . ASN A 1 184 ? 12.75 16.234 -5.328 1 98.5 184 ASN A O 1
ATOM 1395 N N . TYR A 1 185 ? 12.555 14.156 -6.059 1 98.81 185 TYR A N 1
ATOM 1396 C CA . TYR A 1 185 ? 13.68 13.648 -5.277 1 98.81 185 TYR A CA 1
ATOM 1397 C C . TYR A 1 185 ? 14.891 13.391 -6.168 1 98.81 185 TYR A C 1
ATOM 1399 O O . TYR A 1 185 ? 14.75 12.906 -7.293 1 98.81 185 TYR A O 1
ATOM 1407 N N . THR A 1 186 ? 16.031 13.695 -5.637 1 98.75 186 THR A N 1
ATOM 1408 C CA . THR A 1 186 ? 17.281 13.305 -6.27 1 98.75 186 THR A CA 1
ATOM 1409 C C . THR A 1 186 ? 18.234 12.695 -5.246 1 98.75 186 THR A C 1
ATOM 1411 O O . THR A 1 186 ? 18.469 13.281 -4.191 1 98.75 186 THR A O 1
ATOM 1414 N N . THR A 1 187 ? 18.734 11.562 -5.59 1 98.81 187 THR A N 1
ATOM 1415 C CA . THR A 1 187 ? 19.688 10.867 -4.73 1 98.81 187 THR A CA 1
ATOM 1416 C C . THR A 1 187 ? 21.031 10.695 -5.434 1 98.81 187 THR A C 1
ATOM 1418 O O . THR A 1 187 ? 21.094 10.219 -6.566 1 98.81 187 THR A O 1
ATOM 1421 N N . VAL A 1 188 ? 22.062 11.117 -4.754 1 98.62 188 VAL A N 1
ATOM 1422 C CA . VAL A 1 188 ? 23.438 10.867 -5.188 1 98.62 188 VAL A CA 1
ATOM 1423 C C . VAL A 1 188 ? 24.203 10.141 -4.086 1 98.62 188 VAL A C 1
ATOM 1425 O O . VAL A 1 188 ? 24.062 10.469 -2.904 1 98.62 188 VAL A O 1
ATOM 1428 N N . GLY A 1 189 ? 24.922 9.117 -4.516 1 98.56 189 GLY A N 1
ATOM 1429 C CA . GLY A 1 189 ? 25.562 8.375 -3.445 1 98.56 189 GLY A CA 1
ATOM 1430 C C . GLY A 1 189 ? 26.75 7.57 -3.92 1 98.56 189 GLY A C 1
ATOM 1431 O O . GLY A 1 189 ? 27.031 7.496 -5.121 1 98.56 189 GLY A O 1
ATOM 1432 N N . LEU A 1 190 ? 27.484 7.113 -2.967 1 98.5 190 LEU A N 1
ATOM 1433 C CA . LEU A 1 190 ? 28.594 6.172 -3.1 1 98.5 190 LEU A CA 1
ATOM 1434 C C . LEU A 1 190 ? 28.281 4.859 -2.391 1 98.5 190 LEU A C 1
ATOM 1436 O O . LEU A 1 190 ? 27.656 4.855 -1.324 1 98.5 190 LEU A O 1
ATOM 1440 N N . PHE A 1 191 ? 28.719 3.793 -3.041 1 98.44 191 PHE A N 1
ATOM 1441 C CA . PHE A 1 191 ? 28.5 2.506 -2.393 1 98.44 191 PHE A CA 1
ATOM 1442 C C . PHE A 1 191 ? 29.641 1.542 -2.691 1 98.44 191 PHE A C 1
ATOM 1444 O O . PHE A 1 191 ? 30.406 1.759 -3.627 1 98.44 191 PHE A O 1
ATOM 1451 N N . GLN A 1 192 ? 29.641 0.469 -1.868 1 98 192 GLN A N 1
ATOM 1452 C CA . GLN A 1 192 ? 30.672 -0.545 -2.053 1 98 192 GLN A CA 1
ATOM 1453 C C . GLN A 1 192 ? 30.172 -1.924 -1.636 1 98 192 GLN A C 1
ATOM 1455 O O . GLN A 1 192 ? 29.484 -2.059 -0.622 1 98 192 GLN A O 1
ATOM 1460 N N . ARG A 1 193 ? 30.406 -2.812 -2.479 1 96.12 193 ARG A N 1
ATOM 1461 C CA . ARG A 1 193 ? 30.188 -4.227 -2.178 1 96.12 193 ARG A CA 1
ATOM 1462 C C . ARG A 1 193 ? 31.516 -4.988 -2.16 1 96.12 193 ARG A C 1
ATOM 1464 O O . ARG A 1 193 ? 32.188 -5.094 -3.186 1 96.12 193 ARG A O 1
ATOM 1471 N N . ILE A 1 194 ? 31.734 -5.52 -1.021 1 92.19 194 ILE A N 1
ATOM 1472 C CA . ILE A 1 194 ? 33 -6.211 -0.844 1 92.19 194 ILE A CA 1
ATOM 1473 C C . ILE A 1 194 ? 32.781 -7.723 -0.873 1 92.19 194 ILE A C 1
ATOM 1475 O O . ILE A 1 194 ? 31.719 -8.203 -0.476 1 92.19 194 ILE A O 1
ATOM 1479 N N . ASP A 1 195 ? 33.719 -8.531 -1.235 1 88 195 ASP A N 1
ATOM 1480 C CA . ASP A 1 195 ? 33.625 -9.969 -1.436 1 88 195 ASP A CA 1
ATOM 1481 C C . ASP A 1 195 ? 33.344 -10.688 -0.117 1 88 195 ASP A C 1
ATOM 1483 O O . ASP A 1 195 ? 32.812 -11.805 -0.11 1 88 195 ASP A O 1
ATOM 1487 N N . SER A 1 196 ? 33.688 -10 0.96 1 87.62 196 SER A N 1
ATOM 1488 C CA . SER A 1 196 ? 33.469 -10.617 2.266 1 87.62 196 SER A CA 1
ATOM 1489 C C . SER A 1 196 ? 31.984 -10.664 2.621 1 87.62 196 SER A C 1
ATOM 1491 O O . SER A 1 196 ? 31.594 -11.328 3.58 1 87.62 196 SER A O 1
ATOM 1493 N N . GLY A 1 197 ? 31.203 -9.969 1.898 1 91.19 197 GLY A N 1
ATOM 1494 C CA . GLY A 1 197 ? 29.781 -9.914 2.199 1 91.19 197 GLY A CA 1
ATOM 1495 C C . GLY A 1 197 ? 29.359 -8.586 2.791 1 91.19 197 GLY A C 1
ATOM 1496 O O . GLY A 1 197 ? 28.156 -8.297 2.869 1 91.19 197 GLY A O 1
ATOM 1497 N N . PHE A 1 198 ? 30.391 -7.805 3.158 1 95.06 198 PHE A N 1
ATOM 1498 C CA . PHE A 1 198 ? 30.109 -6.48 3.695 1 95.06 198 PHE A CA 1
ATOM 1499 C C . PHE A 1 198 ? 29.797 -5.496 2.572 1 95.06 198 PHE A C 1
ATOM 1501 O O . PHE A 1 198 ? 30.453 -5.523 1.525 1 95.06 198 PHE A O 1
ATOM 1508 N N . MET A 1 199 ? 28.812 -4.707 2.809 1 97.19 199 MET A N 1
ATOM 1509 C CA . MET A 1 199 ? 28.438 -3.662 1.858 1 97.19 199 MET A CA 1
ATOM 1510 C C . MET A 1 199 ? 28.047 -2.381 2.586 1 97.19 199 MET A C 1
ATOM 1512 O O . MET A 1 199 ? 27.5 -2.432 3.693 1 97.19 199 MET A O 1
ATOM 1516 N N . TRP A 1 200 ? 28.297 -1.264 1.998 1 97.81 200 TRP A N 1
ATOM 1517 C CA . TRP A 1 200 ? 27.859 0.005 2.568 1 97.81 200 TRP A CA 1
ATOM 1518 C C . TRP A 1 200 ? 27.516 1.006 1.472 1 97.81 200 TRP A C 1
ATOM 1520 O O . TRP A 1 200 ? 27.906 0.828 0.315 1 97.81 200 TRP A O 1
ATOM 1530 N N . ALA A 1 201 ? 26.703 1.969 1.782 1 98.69 201 ALA A N 1
ATOM 1531 C CA . ALA A 1 201 ? 26.375 3.096 0.916 1 98.69 201 ALA A CA 1
ATOM 1532 C C . ALA A 1 201 ? 26.172 4.371 1.729 1 98.69 201 ALA A C 1
ATOM 1534 O O . ALA A 1 201 ? 25.719 4.316 2.875 1 98.69 201 ALA A O 1
ATOM 1535 N N . ILE A 1 202 ? 26.531 5.473 1.193 1 98.69 202 ILE A N 1
ATOM 1536 C CA . ILE A 1 202 ? 26.25 6.809 1.712 1 98.69 202 ILE A CA 1
ATOM 1537 C C . ILE A 1 202 ? 25.797 7.715 0.575 1 98.69 202 ILE A C 1
ATOM 1539 O O . ILE A 1 202 ? 26.281 7.609 -0.551 1 98.69 202 ILE A O 1
ATOM 1543 N N . GLY A 1 203 ? 24.766 8.414 0.854 1 98.75 203 GLY A N 1
ATOM 1544 C CA . GLY A 1 203 ? 24.25 9.297 -0.176 1 98.75 203 GLY A CA 1
ATOM 1545 C C . GLY A 1 203 ? 23.578 10.539 0.384 1 98.75 203 GLY A C 1
ATOM 1546 O O . GLY A 1 203 ? 23.438 10.68 1.601 1 98.75 203 GLY A O 1
ATOM 1547 N N . TYR A 1 204 ? 23.328 11.461 -0.436 1 98.81 204 TYR A N 1
ATOM 1548 C CA . TYR A 1 204 ? 22.562 12.672 -0.13 1 98.81 204 TYR A CA 1
ATOM 1549 C C . TYR A 1 204 ? 21.281 12.734 -0.95 1 98.81 204 TYR A C 1
ATOM 1551 O O . TYR A 1 204 ? 21.312 12.516 -2.162 1 98.81 204 TYR A O 1
ATOM 1559 N N . ASP A 1 205 ? 20.25 12.953 -0.301 1 98.88 205 ASP A N 1
ATOM 1560 C CA . ASP A 1 205 ? 18.938 13.094 -0.921 1 98.88 205 ASP A CA 1
ATOM 1561 C C . ASP A 1 205 ? 18.5 14.562 -0.966 1 98.88 205 ASP A C 1
ATOM 1563 O O . ASP A 1 205 ? 18.484 15.242 0.061 1 98.88 205 ASP A O 1
ATOM 1567 N N . PHE A 1 206 ? 18.094 14.938 -2.139 1 98.75 206 PHE A N 1
ATOM 1568 C CA . PHE A 1 206 ? 17.5 16.25 -2.34 1 98.75 206 PHE A CA 1
ATOM 1569 C C . PHE A 1 206 ? 16 16.141 -2.604 1 98.75 206 PHE A C 1
ATOM 1571 O O . PHE A 1 206 ? 15.562 15.266 -3.361 1 98.75 206 PHE A O 1
ATOM 1578 N N . LEU A 1 207 ? 15.242 17.031 -1.958 1 98.75 207 LEU A N 1
ATOM 1579 C CA . LEU A 1 207 ? 13.812 17.094 -2.225 1 98.75 207 LEU A CA 1
ATOM 1580 C C . LEU A 1 207 ? 13.391 18.516 -2.582 1 98.75 207 LEU A C 1
ATOM 1582 O O . LEU A 1 207 ? 13.594 19.438 -1.797 1 98.75 207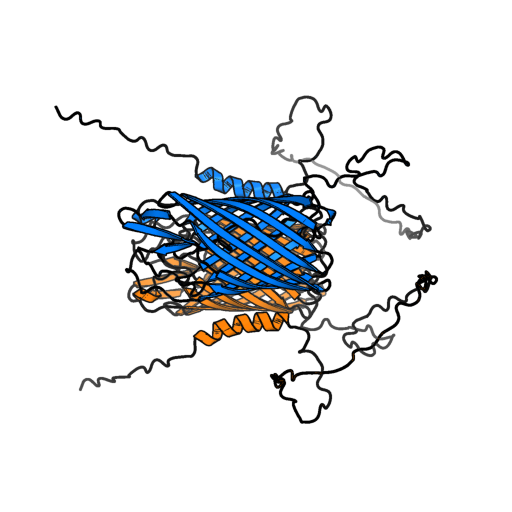 LEU A O 1
ATOM 1586 N N . TYR A 1 208 ? 12.891 18.688 -3.768 1 98.62 208 TYR A N 1
ATOM 1587 C CA . TYR A 1 208 ? 12.086 19.859 -4.113 1 98.62 208 TYR A CA 1
ATOM 1588 C C . TYR A 1 208 ? 10.602 19.531 -4.035 1 98.62 208 TYR A C 1
ATOM 1590 O O . TYR A 1 208 ? 10.141 18.562 -4.633 1 98.62 208 TYR A O 1
ATOM 1598 N N . GLU A 1 209 ? 9.898 20.328 -3.326 1 97.75 209 GLU A N 1
ATOM 1599 C CA . GLU A 1 209 ? 8.469 20.078 -3.145 1 97.75 209 GLU A CA 1
ATOM 1600 C C . GLU A 1 209 ? 7.648 21.344 -3.416 1 97.75 209 GLU A C 1
ATOM 1602 O O . GLU A 1 209 ? 7.973 22.422 -2.91 1 97.75 209 GLU A O 1
ATOM 1607 N N . ASP A 1 210 ? 6.648 21.172 -4.305 1 95.5 210 ASP A N 1
ATOM 1608 C CA . ASP A 1 210 ? 5.586 22.141 -4.523 1 95.5 210 ASP A CA 1
ATOM 1609 C C . ASP A 1 210 ? 4.254 21.641 -3.973 1 95.5 210 ASP A C 1
ATOM 1611 O O . ASP A 1 210 ? 3.656 20.719 -4.527 1 95.5 210 ASP A O 1
ATOM 1615 N N . TYR A 1 211 ? 3.805 22.312 -2.924 1 94.5 211 TYR A N 1
ATOM 1616 C CA . TYR A 1 211 ? 2.588 21.953 -2.209 1 94.5 211 TYR A CA 1
ATOM 1617 C C . TYR A 1 211 ? 1.758 23.172 -1.867 1 94.5 211 TYR A C 1
ATOM 1619 O O . TYR A 1 211 ? 1.268 23.875 -2.762 1 94.5 211 TYR A O 1
ATOM 1627 N N . TYR A 1 212 ? 1.57 23.5 -0.691 1 92.44 212 TYR A N 1
ATOM 1628 C CA . TYR A 1 212 ? 0.955 24.766 -0.329 1 92.44 212 TYR A CA 1
ATOM 1629 C C . TYR A 1 212 ? 1.972 25.906 -0.39 1 92.44 212 TYR A C 1
ATOM 1631 O O . TYR A 1 212 ? 1.599 27.078 -0.395 1 92.44 212 TYR A O 1
ATOM 1639 N N . ASP A 1 213 ? 3.221 25.578 -0.427 1 94.69 213 ASP A N 1
ATOM 1640 C CA . ASP A 1 213 ? 4.359 26.438 -0.73 1 94.69 213 ASP A CA 1
ATOM 1641 C C . ASP A 1 213 ? 5.48 25.641 -1.404 1 94.69 213 ASP A C 1
ATOM 1643 O O . ASP A 1 213 ? 5.32 24.453 -1.701 1 94.69 213 ASP A O 1
ATOM 1647 N N . ASP A 1 214 ? 6.586 26.312 -1.747 1 96 214 ASP A N 1
ATOM 1648 C CA . ASP A 1 214 ? 7.75 25.641 -2.322 1 96 214 ASP A CA 1
ATOM 1649 C C . ASP A 1 214 ? 8.82 25.391 -1.261 1 96 214 ASP A C 1
ATOM 1651 O O . ASP A 1 214 ? 9.156 26.281 -0.485 1 96 214 ASP A O 1
ATOM 1655 N N . PHE A 1 215 ? 9.359 24.203 -1.269 1 98 215 PHE A N 1
ATOM 1656 C CA . PHE A 1 215 ? 10.367 23.859 -0.277 1 98 215 PHE A CA 1
ATOM 1657 C C . PHE A 1 215 ? 11.523 23.094 -0.922 1 98 215 PHE A C 1
ATOM 1659 O O . PHE A 1 215 ? 11.32 22.297 -1.828 1 98 215 PHE A O 1
ATOM 1666 N N . ASN A 1 216 ? 12.688 23.344 -0.465 1 98.5 216 ASN A N 1
ATOM 1667 C CA . ASN A 1 216 ? 13.898 22.578 -0.759 1 98.5 216 ASN A CA 1
ATOM 1668 C C . ASN A 1 216 ? 14.484 21.953 0.501 1 98.5 216 ASN A C 1
ATOM 1670 O O . ASN A 1 216 ? 14.938 22.672 1.402 1 98.5 216 ASN A O 1
ATOM 1674 N N . LEU A 1 217 ? 14.508 20.672 0.528 1 98.81 217 LEU A N 1
ATOM 1675 C CA . LEU A 1 217 ? 14.977 19.953 1.704 1 98.81 217 LEU A CA 1
ATOM 1676 C C . LEU A 1 217 ? 16.109 18.984 1.338 1 98.81 217 LEU A C 1
ATOM 1678 O O . LEU A 1 217 ? 16.297 18.672 0.161 1 98.81 217 LEU A O 1
ATOM 1682 N N . GLY A 1 218 ? 16.828 18.578 2.385 1 98.75 218 GLY A N 1
ATOM 1683 C CA . GLY A 1 218 ? 17.922 17.656 2.154 1 98.75 218 GLY A CA 1
ATOM 1684 C C . GLY A 1 218 ? 18.234 16.781 3.357 1 98.75 218 GLY A C 1
ATOM 1685 O O . GLY A 1 218 ? 18.078 17.219 4.5 1 98.75 218 GLY A O 1
ATOM 1686 N N . GLN A 1 219 ? 18.734 15.617 3.088 1 98.81 219 GLN A N 1
ATOM 1687 C CA . GLN A 1 219 ? 19.156 14.711 4.152 1 98.81 219 GLN A CA 1
ATOM 1688 C C . GLN A 1 219 ? 20.297 13.805 3.684 1 98.81 219 GLN A C 1
ATOM 1690 O O . GLN A 1 219 ? 20.453 13.57 2.484 1 98.81 219 GLN A O 1
ATOM 1695 N N . TRP A 1 220 ? 21.047 13.367 4.656 1 98.81 220 TRP A N 1
ATOM 1696 C CA . TRP A 1 220 ? 22 12.273 4.438 1 98.81 220 TRP A CA 1
ATOM 1697 C C . TRP A 1 220 ? 21.344 10.922 4.668 1 98.81 220 TRP A C 1
ATOM 1699 O O . TRP A 1 220 ? 20.484 10.781 5.539 1 98.81 220 TRP A O 1
ATOM 1709 N N . ARG A 1 221 ? 21.734 9.969 3.869 1 98.75 221 ARG A N 1
ATOM 1710 C CA . ARG A 1 221 ? 21.25 8.602 4.035 1 98.75 221 ARG A CA 1
ATOM 1711 C C . ARG A 1 221 ? 22.406 7.605 3.955 1 98.75 221 ARG A C 1
ATOM 1713 O O . ARG A 1 221 ? 23.328 7.785 3.162 1 98.75 221 ARG A O 1
ATOM 1720 N N . GLY A 1 222 ? 22.312 6.637 4.789 1 98.44 222 GLY A N 1
ATOM 1721 C CA . GLY A 1 222 ? 23.328 5.594 4.809 1 98.44 222 GLY A CA 1
ATOM 1722 C C . GLY A 1 222 ? 22.75 4.199 4.98 1 98.44 222 GLY A C 1
ATOM 1723 O O . GLY A 1 222 ? 21.641 4.043 5.488 1 98.44 222 GLY A O 1
ATOM 1724 N N . ASP A 1 223 ? 23.5 3.244 4.52 1 98 223 ASP A N 1
ATOM 1725 C CA . ASP A 1 223 ? 23.141 1.828 4.578 1 98 223 ASP A CA 1
ATOM 1726 C C . ASP A 1 223 ? 24.391 0.96 4.758 1 98 223 ASP A C 1
ATOM 1728 O O . ASP A 1 223 ? 25.406 1.177 4.094 1 98 223 ASP A O 1
ATOM 1732 N N . VAL A 1 224 ? 24.328 0.152 5.723 1 97.69 224 VAL A N 1
ATOM 1733 C CA . VAL A 1 224 ? 25.359 -0.856 5.93 1 97.69 224 VAL A CA 1
ATOM 1734 C C . VAL A 1 224 ? 24.719 -2.238 6.039 1 97.69 224 VAL A C 1
ATOM 1736 O O . VAL A 1 224 ? 23.781 -2.432 6.809 1 97.69 224 VAL A O 1
ATOM 1739 N N . GLY A 1 225 ? 25.25 -3.156 5.234 1 97.62 225 GLY A N 1
ATOM 1740 C CA . GLY A 1 225 ? 24.688 -4.496 5.23 1 97.62 225 GLY A CA 1
ATOM 1741 C C . GLY A 1 225 ? 25.734 -5.59 5.219 1 97.62 225 GLY A C 1
ATOM 1742 O O . GLY A 1 225 ? 26.891 -5.336 4.895 1 97.62 225 GLY A O 1
ATOM 1743 N N . TYR A 1 226 ? 25.312 -6.73 5.617 1 97.25 226 TYR A N 1
ATOM 1744 C CA . TYR A 1 226 ? 26.141 -7.93 5.605 1 97.25 226 TYR A CA 1
ATOM 1745 C C . TYR A 1 226 ? 25.344 -9.133 5.105 1 97.25 226 TYR A C 1
ATOM 1747 O O . TYR A 1 226 ? 24.281 -9.445 5.641 1 97.25 226 TYR A O 1
ATOM 1755 N N . THR A 1 227 ? 25.953 -9.734 4.176 1 95.06 227 THR A N 1
ATOM 1756 C CA . THR A 1 227 ? 25.359 -10.969 3.67 1 95.06 227 THR A CA 1
ATOM 1757 C C . THR A 1 227 ? 25.719 -12.148 4.57 1 95.06 227 THR A C 1
ATOM 1759 O O . THR A 1 227 ? 26.844 -12.633 4.547 1 95.06 227 THR A O 1
ATOM 1762 N N . TRP A 1 228 ? 24.703 -12.656 5.207 1 93.25 228 TRP A N 1
ATOM 1763 C CA . TRP A 1 228 ? 24.906 -13.75 6.141 1 93.25 228 TRP A CA 1
ATOM 1764 C C . TRP A 1 228 ? 25.062 -15.078 5.398 1 93.25 228 TRP A C 1
ATOM 1766 O O . TRP A 1 228 ? 25.938 -15.883 5.727 1 93.25 228 TRP A O 1
ATOM 1776 N N . ASP A 1 229 ? 24.234 -15.273 4.418 1 92.25 229 ASP A N 1
ATOM 1777 C CA . ASP A 1 229 ? 24.281 -16.391 3.484 1 92.25 229 ASP A CA 1
ATOM 1778 C C . ASP A 1 229 ? 23.578 -16.047 2.176 1 92.25 229 ASP A C 1
ATOM 1780 O O . ASP A 1 229 ? 23.328 -14.875 1.893 1 92.25 229 ASP A O 1
ATOM 1784 N N . ASP A 1 230 ? 23.391 -17.016 1.391 1 88.75 230 ASP A N 1
ATOM 1785 C CA . ASP A 1 230 ? 22.859 -16.75 0.054 1 88.75 230 ASP A CA 1
ATOM 1786 C C . ASP A 1 230 ? 21.438 -16.219 0.123 1 88.75 230 ASP A C 1
ATOM 1788 O O . ASP A 1 230 ? 20.938 -15.641 -0.843 1 88.75 230 ASP A O 1
ATOM 1792 N N . GLU A 1 231 ? 20.797 -16.328 1.246 1 93.69 231 GLU A N 1
ATOM 1793 C CA . GLU A 1 231 ? 19.391 -15.977 1.321 1 93.69 231 GLU A CA 1
ATOM 1794 C C . GLU A 1 231 ? 19.156 -14.805 2.273 1 93.69 231 GLU A C 1
ATOM 1796 O O . GLU A 1 231 ? 18.109 -14.141 2.211 1 93.69 231 GLU A O 1
ATOM 1801 N N . ASN A 1 232 ? 20.125 -14.594 3.123 1 95.5 232 ASN A N 1
ATOM 1802 C CA . ASN A 1 232 ? 19.844 -13.664 4.211 1 95.5 232 ASN A CA 1
ATOM 1803 C C . ASN A 1 232 ? 20.891 -12.547 4.27 1 95.5 232 ASN A C 1
ATOM 1805 O O . ASN A 1 232 ? 22.094 -12.812 4.23 1 95.5 232 ASN A O 1
ATOM 1809 N N . GLU A 1 233 ? 20.359 -11.359 4.383 1 96.75 233 GLU A N 1
ATOM 1810 C CA . GLU A 1 233 ? 21.156 -10.156 4.613 1 96.75 233 GLU A CA 1
ATOM 1811 C C . GLU A 1 233 ? 20.625 -9.359 5.801 1 96.75 233 GLU A C 1
ATOM 1813 O O . GLU A 1 233 ? 19.406 -9.227 5.973 1 96.75 233 GLU A O 1
ATOM 1818 N N . PHE A 1 234 ? 21.531 -8.883 6.621 1 97.75 234 PHE A N 1
ATOM 1819 C CA . PHE A 1 234 ? 21.188 -8.016 7.746 1 97.75 234 PHE A CA 1
ATOM 1820 C C . PHE A 1 234 ? 21.938 -6.695 7.656 1 97.75 234 PHE A C 1
ATOM 1822 O O . PHE A 1 234 ? 23.062 -6.645 7.148 1 97.75 234 PHE A O 1
ATOM 1829 N N . GLY A 1 235 ? 21.219 -5.688 8.117 1 98.31 235 GLY A N 1
ATOM 1830 C CA . GLY A 1 235 ? 21.906 -4.406 8.07 1 98.31 235 GLY A CA 1
ATOM 1831 C C . GLY A 1 235 ? 21.172 -3.307 8.812 1 98.31 235 GLY A C 1
ATOM 1832 O O . GLY A 1 235 ? 20.312 -3.582 9.641 1 98.31 235 GLY A O 1
ATOM 1833 N N . THR A 1 236 ? 21.734 -2.135 8.625 1 98.44 236 THR A N 1
ATOM 1834 C CA . THR A 1 236 ? 21.141 -0.909 9.148 1 98.44 236 THR A CA 1
ATOM 1835 C C . THR A 1 236 ? 21.094 0.17 8.07 1 98.44 236 THR A C 1
ATOM 1837 O O . THR A 1 236 ? 21.984 0.258 7.234 1 98.44 236 THR A O 1
ATOM 1840 N N . TRP A 1 237 ? 20 0.81 8.023 1 98.19 237 TRP A N 1
ATOM 1841 C CA . TRP A 1 237 ? 19.984 2.041 7.242 1 98.19 237 TRP A CA 1
ATOM 1842 C C . TRP A 1 237 ? 19.5 3.213 8.086 1 98.19 237 TRP A C 1
ATOM 1844 O O . TRP A 1 237 ? 18.797 3.021 9.086 1 98.19 237 TRP A O 1
ATOM 1854 N N . PHE A 1 238 ? 19.922 4.449 7.742 1 98.38 238 PHE A N 1
ATOM 1855 C CA . PHE A 1 238 ? 19.609 5.629 8.539 1 98.38 238 PHE A CA 1
ATOM 1856 C C . PHE A 1 238 ? 19.516 6.871 7.66 1 98.38 238 PHE A C 1
ATOM 1858 O O . PHE A 1 238 ? 20.016 6.879 6.535 1 98.38 238 PHE A O 1
ATOM 1865 N N . THR A 1 239 ? 18.828 7.793 8.102 1 98.75 239 THR A N 1
ATOM 1866 C CA . THR A 1 239 ? 18.781 9.141 7.543 1 98.75 239 THR A CA 1
ATOM 1867 C C . THR A 1 239 ? 19.141 10.18 8.602 1 98.75 239 THR A C 1
ATOM 1869 O O . THR A 1 239 ? 18.797 10.016 9.773 1 98.75 239 THR A O 1
ATOM 1872 N N . ILE A 1 240 ? 19.781 11.211 8.211 1 98.56 240 ILE A N 1
ATOM 1873 C CA . ILE A 1 240 ? 20.141 12.328 9.07 1 98.56 240 ILE A CA 1
ATOM 1874 C C . ILE A 1 240 ? 19.703 13.641 8.43 1 98.56 240 ILE A C 1
ATOM 1876 O O . ILE A 1 240 ? 20.156 13.984 7.336 1 98.56 240 ILE A O 1
ATOM 1880 N N . SER A 1 241 ? 18.859 14.312 9.102 1 98.5 241 SER A N 1
ATOM 1881 C CA . SER A 1 241 ? 18.406 15.609 8.609 1 98.5 241 SER A CA 1
ATOM 1882 C C . SER A 1 241 ? 19.594 16.547 8.367 1 98.5 241 SER A C 1
ATOM 1884 O O . SER A 1 241 ? 20.547 16.578 9.156 1 98.5 241 SER A O 1
ATOM 1886 N N . ASN A 1 242 ? 19.438 17.328 7.297 1 98.31 242 ASN A N 1
ATOM 1887 C CA . ASN A 1 242 ? 20.547 18.25 7.012 1 98.31 242 ASN A CA 1
ATOM 1888 C C . ASN A 1 242 ? 20.031 19.625 6.578 1 98.31 242 ASN A C 1
ATOM 1890 O O . ASN A 1 242 ? 20.531 20.641 7.039 1 98.31 242 ASN A O 1
ATOM 1894 N N . GLN A 1 243 ? 19.078 19.703 5.656 1 98.25 243 GLN A N 1
ATOM 1895 C CA . GLN A 1 243 ? 18.562 20.969 5.133 1 98.25 243 GLN A CA 1
ATOM 1896 C C . GLN A 1 243 ? 17.062 21.094 5.387 1 98.25 243 GLN A C 1
ATOM 1898 O O . GLN A 1 243 ? 16.266 20.344 4.832 1 98.25 243 GLN A O 1
ATOM 1903 N N . 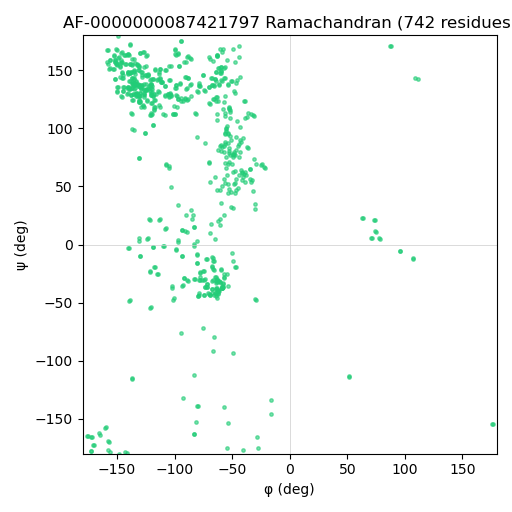LYS A 1 244 ? 16.734 22 6.195 1 98.19 244 LYS A N 1
ATOM 1904 C CA . LYS A 1 244 ? 15.344 22.391 6.414 1 98.19 244 LYS A CA 1
ATOM 1905 C C . LYS A 1 244 ? 14.977 23.625 5.586 1 98.19 244 LYS A C 1
ATOM 1907 O O . LYS A 1 244 ? 15.852 24.266 4.992 1 98.19 244 LYS A O 1
ATOM 1912 N N . ASP A 1 245 ? 13.719 23.875 5.465 1 98.31 245 ASP A N 1
ATOM 1913 C CA . ASP A 1 245 ? 13.242 25.062 4.75 1 98.31 245 ASP A CA 1
ATOM 1914 C C . ASP A 1 245 ? 11.969 25.609 5.383 1 98.31 245 ASP A C 1
ATOM 1916 O O . ASP A 1 245 ? 11.203 24.859 5.996 1 98.31 245 ASP A O 1
ATOM 1920 N N . SER A 1 246 ? 11.836 26.875 5.305 1 97.88 246 SER A N 1
ATOM 1921 C CA . SER A 1 246 ? 10.68 27.531 5.891 1 97.88 246 SER A CA 1
ATOM 1922 C C . SER A 1 246 ? 9.789 28.141 4.809 1 97.88 246 SER A C 1
ATOM 1924 O O . SER A 1 246 ? 10.266 28.5 3.734 1 97.88 246 SER A O 1
ATOM 1926 N N . GLY A 1 247 ? 8.523 28.156 5.117 1 96.19 247 GLY A N 1
ATOM 1927 C CA . GLY A 1 247 ? 7.512 28.719 4.238 1 96.19 247 GLY A CA 1
ATOM 1928 C C . GLY A 1 247 ? 6.219 29.062 4.957 1 96.19 247 GLY A C 1
ATOM 1929 O O . GLY A 1 247 ? 6.227 29.375 6.148 1 96.19 247 GLY A O 1
ATOM 1930 N N . HIS A 1 248 ? 5.148 29.125 4.094 1 94.19 248 HIS A N 1
ATOM 1931 C CA . HIS A 1 248 ? 3.867 29.516 4.668 1 94.19 248 HIS A CA 1
ATOM 1932 C C . HIS A 1 248 ? 2.734 28.641 4.156 1 94.19 248 HIS A C 1
ATOM 1934 O O . HIS A 1 248 ? 2.746 28.219 2.998 1 94.19 248 HIS A O 1
ATOM 1940 N N . TYR A 1 249 ? 1.87 28.297 5.016 1 92.5 249 TYR A N 1
ATOM 1941 C CA . TYR A 1 249 ? 0.521 27.906 4.629 1 92.5 249 TYR A CA 1
ATOM 1942 C C . TYR A 1 249 ? -0.467 29.047 4.863 1 92.5 249 TYR A C 1
ATOM 1944 O O . TYR A 1 249 ? -0.768 29.391 6.008 1 92.5 249 TYR A O 1
ATOM 1952 N N . LEU A 1 250 ? -0.93 29.516 3.719 1 89.31 250 LEU A N 1
ATOM 1953 C CA . LEU A 1 250 ? -1.666 30.766 3.824 1 89.31 250 LEU A CA 1
ATOM 1954 C C . LEU A 1 250 ? -0.854 31.812 4.586 1 89.31 250 LEU A C 1
ATOM 1956 O O . LEU A 1 250 ? 0.242 32.188 4.16 1 89.31 250 LEU A O 1
ATOM 1960 N N . ASN A 1 251 ? -1.294 32.219 5.789 1 89.19 251 ASN A N 1
ATOM 1961 C CA . ASN A 1 251 ? -0.566 33.219 6.559 1 89.19 251 ASN A CA 1
ATOM 1962 C C . ASN A 1 251 ? 0.129 32.625 7.77 1 89.19 251 ASN A C 1
ATOM 1964 O O . ASN A 1 251 ? 0.658 33.344 8.617 1 89.19 251 ASN A O 1
ATOM 1968 N N . ILE A 1 252 ? 0.223 31.328 7.812 1 90.12 252 ILE A N 1
ATOM 1969 C CA . ILE A 1 252 ? 0.828 30.641 8.945 1 90.12 252 ILE A CA 1
ATOM 1970 C C . ILE A 1 252 ? 2.266 30.25 8.602 1 90.12 252 ILE A C 1
ATOM 1972 O O . ILE A 1 252 ? 2.502 29.406 7.742 1 90.12 252 ILE A O 1
ATOM 1976 N N . PRO A 1 253 ? 3.203 30.906 9.297 1 94.62 253 PRO A N 1
ATOM 1977 C CA . PRO A 1 253 ? 4.59 30.5 9.062 1 94.62 253 PRO A CA 1
ATOM 1978 C C . PRO A 1 253 ? 4.887 29.094 9.586 1 94.62 253 PRO A C 1
ATOM 1980 O O . PRO A 1 253 ? 4.383 28.703 10.641 1 94.62 253 PRO A O 1
ATOM 1983 N N . LEU A 1 254 ? 5.746 28.359 8.828 1 95.88 254 LEU A N 1
ATOM 1984 C CA . LEU A 1 254 ? 6.105 27 9.25 1 95.88 254 LEU A CA 1
ATOM 1985 C C . LEU A 1 254 ? 7.488 26.625 8.727 1 95.88 254 LEU A C 1
ATOM 1987 O O . LEU A 1 254 ? 8.039 27.312 7.863 1 95.88 254 LEU A O 1
ATOM 1991 N N . THR A 1 255 ? 8.031 25.609 9.328 1 97.56 255 THR A N 1
ATOM 1992 C CA . THR A 1 255 ? 9.297 25.031 8.906 1 97.56 255 THR A CA 1
ATOM 1993 C C . THR A 1 255 ? 9.164 23.531 8.672 1 97.56 255 THR A C 1
ATOM 1995 O O . THR A 1 255 ? 8.594 22.812 9.5 1 97.56 255 THR A O 1
ATOM 1998 N N . LEU A 1 256 ? 9.633 23.078 7.512 1 98.25 256 LEU A N 1
ATOM 1999 C CA . LEU A 1 256 ? 9.719 21.656 7.223 1 98.25 256 LEU A CA 1
ATOM 2000 C C . LEU A 1 256 ? 11.133 21.141 7.449 1 98.25 256 LEU A C 1
ATOM 2002 O O . LEU A 1 256 ? 12.109 21.797 7.09 1 98.25 256 LEU A O 1
ATOM 2006 N N . ASP A 1 257 ? 11.195 20.016 8.047 1 98.19 257 ASP A N 1
ATOM 2007 C CA . ASP A 1 257 ? 12.469 19.391 8.375 1 98.19 257 ASP A CA 1
ATOM 2008 C C . ASP A 1 257 ? 12.406 17.875 8.172 1 98.19 257 ASP A C 1
ATOM 2010 O O . ASP A 1 257 ? 11.516 17.219 8.695 1 98.19 257 ASP A O 1
ATOM 2014 N N . PRO A 1 258 ? 13.422 17.391 7.43 1 98.5 258 PRO A N 1
ATOM 2015 C CA . PRO A 1 258 ? 13.445 15.922 7.363 1 98.5 258 PRO A CA 1
ATOM 2016 C C . PRO A 1 258 ? 13.578 15.273 8.734 1 98.5 258 PRO A C 1
ATOM 2018 O O . PRO A 1 258 ? 14.242 15.82 9.625 1 98.5 258 PRO A O 1
ATOM 2021 N N . ILE A 1 259 ? 13.023 14.109 8.891 1 98.25 259 ILE A N 1
ATOM 2022 C CA . ILE A 1 259 ? 13.078 13.398 10.164 1 98.25 259 ILE A CA 1
ATOM 2023 C C . ILE A 1 259 ? 14.25 12.422 10.156 1 98.25 259 ILE A C 1
ATOM 2025 O O . ILE A 1 259 ? 14.336 11.547 9.297 1 98.25 259 ILE A O 1
ATOM 2029 N N . THR A 1 260 ? 15.094 12.594 11.125 1 98.56 260 THR A N 1
ATOM 2030 C CA . THR A 1 260 ? 16.188 11.648 11.328 1 98.56 260 THR A CA 1
ATOM 2031 C C . THR A 1 260 ? 15.656 10.312 11.844 1 98.56 260 THR A C 1
ATOM 2033 O O . THR A 1 260 ? 14.812 10.281 12.734 1 98.56 260 THR A O 1
ATOM 2036 N N . GLN A 1 261 ? 16.188 9.227 11.25 1 98.38 261 GLN A N 1
ATOM 2037 C CA . GLN A 1 261 ? 15.781 7.91 11.734 1 98.38 261 GLN A CA 1
ATOM 2038 C C . GLN A 1 261 ? 16.875 6.879 11.508 1 98.38 261 GLN A C 1
ATOM 2040 O O . GLN A 1 261 ? 17.766 7.074 10.672 1 98.38 261 GLN A O 1
ATOM 2045 N N . GLY A 1 262 ? 16.812 5.801 12.266 1 98.5 262 GLY A N 1
ATOM 2046 C CA . GLY A 1 262 ? 17.672 4.637 12.141 1 98.5 262 GLY A CA 1
ATOM 2047 C C . GLY A 1 262 ? 16.922 3.322 12.242 1 98.5 262 GLY A C 1
ATOM 2048 O O . GLY A 1 262 ? 16.031 3.172 13.086 1 98.5 262 GLY A O 1
ATOM 2049 N N . ASN A 1 263 ? 17.344 2.361 11.344 1 98.62 263 ASN A N 1
ATOM 2050 C CA . ASN A 1 263 ? 16.594 1.115 11.227 1 98.62 263 ASN A CA 1
ATOM 2051 C C . ASN A 1 263 ? 17.531 -0.088 11.086 1 98.62 263 ASN A C 1
ATOM 2053 O O . ASN A 1 263 ? 18.531 -0.017 10.391 1 98.62 263 ASN A O 1
ATOM 2057 N N . LEU A 1 264 ? 17.141 -1.13 11.734 1 98.56 264 LEU A N 1
ATOM 2058 C CA . LEU A 1 264 ? 17.719 -2.443 11.453 1 98.56 264 LEU A CA 1
ATOM 2059 C C . LEU A 1 264 ? 16.844 -3.219 10.469 1 98.56 264 LEU A C 1
ATOM 2061 O O . LEU A 1 264 ? 15.617 -3.168 10.555 1 98.56 264 LEU A O 1
ATOM 2065 N N . TYR A 1 265 ? 17.562 -3.881 9.547 1 97.94 265 TYR A N 1
ATOM 2066 C CA . TYR A 1 265 ? 16.719 -4.582 8.586 1 97.94 265 TYR A CA 1
ATOM 2067 C C . TYR A 1 265 ? 17.203 -6.016 8.391 1 97.94 265 TYR A C 1
ATOM 2069 O O . TYR A 1 265 ? 18.344 -6.34 8.688 1 97.94 265 TYR A O 1
ATOM 2077 N N . TRP A 1 266 ? 16.328 -6.828 8.016 1 98.12 266 TRP A N 1
ATOM 2078 C CA . TRP A 1 266 ? 16.516 -8.188 7.531 1 98.12 266 TRP A CA 1
ATOM 2079 C C . TRP A 1 266 ? 15.984 -8.344 6.109 1 98.12 266 TRP A C 1
ATOM 2081 O O . TRP A 1 266 ? 14.805 -8.117 5.859 1 98.12 266 TRP A O 1
ATOM 2091 N N . ARG A 1 267 ? 16.828 -8.742 5.23 1 97.5 267 ARG A N 1
ATOM 2092 C CA . ARG A 1 267 ? 16.438 -8.984 3.844 1 97.5 267 ARG A CA 1
ATOM 2093 C C . ARG A 1 267 ? 16.578 -10.461 3.486 1 97.5 267 ARG A C 1
ATOM 2095 O O . ARG A 1 267 ? 17.641 -11.055 3.682 1 97.5 267 ARG A O 1
ATOM 2102 N N . ARG A 1 268 ? 15.562 -10.938 2.902 1 96.75 268 ARG A N 1
ATOM 2103 C CA . ARG A 1 268 ? 15.555 -12.336 2.484 1 96.75 268 ARG A CA 1
ATOM 2104 C C . ARG A 1 268 ? 15.359 -12.453 0.976 1 96.75 268 ARG A C 1
ATOM 2106 O O . ARG A 1 268 ? 14.438 -11.852 0.415 1 96.75 268 ARG A O 1
ATOM 2113 N N . THR A 1 269 ? 16.234 -13.195 0.431 1 95.44 269 THR A N 1
ATOM 2114 C CA . THR A 1 269 ? 16.062 -13.586 -0.964 1 95.44 269 THR A CA 1
ATOM 2115 C C . THR A 1 269 ? 15.43 -14.977 -1.066 1 95.44 269 THR A C 1
ATOM 2117 O O . THR A 1 269 ? 15.984 -15.953 -0.562 1 95.44 269 THR A O 1
ATOM 2120 N N . TRP A 1 270 ? 14.414 -14.961 -1.756 1 94 270 TRP A N 1
ATOM 2121 C CA . TRP A 1 270 ? 13.656 -16.203 -1.87 1 94 270 TRP A CA 1
ATOM 2122 C C . TRP A 1 270 ? 14.07 -16.984 -3.121 1 94 270 TRP A C 1
ATOM 2124 O O . TRP A 1 270 ? 14.875 -16.5 -3.922 1 94 270 TRP A O 1
ATOM 2134 N N . GLU A 1 271 ? 13.555 -18.188 -3.338 1 87.12 271 GLU A N 1
ATOM 2135 C CA . GLU A 1 271 ? 13.961 -19.109 -4.387 1 87.12 271 GLU A CA 1
ATOM 2136 C C . GLU A 1 271 ? 13.742 -18.516 -5.773 1 87.12 271 GLU A C 1
ATOM 2138 O O . GLU A 1 271 ? 14.516 -18.781 -6.699 1 87.12 271 GLU A O 1
ATOM 2143 N N . ASN A 1 272 ? 12.773 -17.719 -5.922 1 88.69 272 ASN A N 1
ATOM 2144 C CA . ASN A 1 272 ? 12.461 -17.125 -7.219 1 88.69 272 ASN A CA 1
ATOM 2145 C C . ASN A 1 272 ? 13.117 -15.766 -7.391 1 88.69 272 ASN A C 1
ATOM 2147 O O . ASN A 1 272 ? 12.656 -14.945 -8.188 1 88.69 272 ASN A O 1
ATOM 2151 N N . ASP A 1 273 ? 14.039 -15.406 -6.551 1 91.56 273 ASP A N 1
ATOM 2152 C CA . ASP A 1 273 ? 14.828 -14.172 -6.578 1 91.56 273 ASP A CA 1
ATOM 2153 C C . ASP A 1 273 ? 14.023 -12.992 -6.051 1 91.56 273 ASP A C 1
ATOM 2155 O O . ASP A 1 273 ? 14.469 -11.844 -6.129 1 91.56 273 ASP A O 1
ATOM 2159 N N . ALA A 1 274 ? 12.859 -13.336 -5.602 1 95 274 ALA A N 1
ATOM 2160 C CA . ALA A 1 274 ? 12.141 -12.297 -4.871 1 95 274 ALA A CA 1
ATOM 2161 C C . ALA A 1 274 ? 12.875 -11.906 -3.596 1 95 274 ALA A C 1
ATOM 2163 O O . ALA A 1 274 ? 13.547 -12.742 -2.984 1 95 274 ALA A O 1
ATOM 2164 N N . GLN A 1 275 ? 12.711 -10.664 -3.27 1 96.62 275 GLN A N 1
ATOM 2165 C CA . GLN A 1 275 ? 13.328 -10.18 -2.041 1 96.62 275 GLN A CA 1
ATOM 2166 C C . GLN A 1 275 ? 12.32 -9.438 -1.175 1 96.62 275 GLN A C 1
ATOM 2168 O O . GLN A 1 275 ? 11.523 -8.648 -1.686 1 96.62 275 GLN A O 1
ATOM 2173 N N . THR A 1 276 ? 12.344 -9.758 0.053 1 96.06 276 THR A N 1
ATOM 2174 C CA . THR A 1 276 ? 11.594 -9.016 1.054 1 96.06 276 THR A CA 1
ATOM 2175 C C . THR A 1 276 ? 12.516 -8.461 2.133 1 96.06 276 THR A C 1
ATOM 2177 O O . THR A 1 276 ? 13.43 -9.156 2.588 1 96.06 276 THR A O 1
ATOM 2180 N N . THR A 1 277 ? 12.32 -7.223 2.42 1 97.56 277 THR A N 1
ATOM 2181 C CA . THR A 1 277 ? 13.055 -6.594 3.512 1 97.56 277 THR A CA 1
ATOM 2182 C C . THR A 1 277 ? 12.094 -6.086 4.586 1 97.56 277 THR A C 1
ATOM 2184 O O . THR A 1 277 ? 11.078 -5.461 4.273 1 97.56 277 THR A O 1
ATOM 2187 N N . PHE A 1 278 ? 12.422 -6.371 5.758 1 97.06 278 PHE A N 1
ATOM 2188 C CA . PHE A 1 278 ? 11.711 -5.828 6.906 1 97.06 278 PHE A CA 1
ATOM 2189 C C . PHE A 1 278 ? 12.656 -5.023 7.793 1 97.06 278 PHE A C 1
ATOM 2191 O O . PHE A 1 278 ? 13.797 -5.43 8.031 1 97.06 278 PHE A O 1
ATOM 2198 N N . TRP A 1 279 ? 12.156 -3.895 8.258 1 97.75 279 TRP A N 1
ATOM 2199 C CA . TRP A 1 279 ? 13.023 -3.148 9.172 1 97.75 279 TRP A CA 1
ATOM 2200 C C . TRP A 1 279 ? 12.227 -2.613 10.359 1 97.75 279 TRP A C 1
ATOM 2202 O O . TRP A 1 279 ? 11 -2.455 10.273 1 97.75 279 TRP A O 1
ATOM 2212 N N . LEU A 1 280 ? 12.859 -2.412 11.367 1 97.38 280 LEU A N 1
ATOM 2213 C CA . LEU A 1 280 ? 12.43 -1.809 12.625 1 97.38 280 LEU A CA 1
ATOM 2214 C C . LEU A 1 280 ? 13.461 -0.815 13.133 1 97.38 280 LEU A C 1
ATOM 2216 O O . LEU A 1 280 ? 14.664 -1.077 13.07 1 97.38 280 LEU A O 1
ATOM 2220 N N . GLY A 1 281 ? 12.898 0.303 13.602 1 98.44 281 GLY A N 1
ATOM 2221 C CA . GLY A 1 281 ? 13.852 1.297 14.062 1 98.44 281 GLY A CA 1
ATOM 2222 C C . GLY A 1 281 ? 13.219 2.389 14.898 1 98.44 281 GLY A C 1
ATOM 2223 O O . GLY A 1 281 ? 12.188 2.172 15.531 1 98.44 281 GLY A O 1
ATOM 2224 N N . ILE A 1 282 ? 14.047 3.477 14.977 1 98.06 282 ILE A N 1
ATOM 2225 C CA . ILE A 1 282 ? 13.641 4.629 15.773 1 98.06 282 ILE A CA 1
ATOM 2226 C C . ILE A 1 282 ? 13.781 5.902 14.945 1 98.06 282 ILE A C 1
ATOM 2228 O O . ILE A 1 282 ? 14.758 6.07 14.211 1 98.06 282 ILE A O 1
ATOM 2232 N N . ALA A 1 283 ? 12.758 6.676 15.086 1 98.12 283 ALA A N 1
ATOM 2233 C CA . ALA A 1 283 ? 12.797 8.008 14.484 1 98.12 283 ALA A CA 1
ATOM 2234 C C . ALA A 1 283 ? 12.82 9.094 15.562 1 98.12 283 ALA A C 1
ATOM 2236 O O . ALA A 1 283 ? 12.273 8.906 16.656 1 98.12 283 ALA A O 1
ATOM 2237 N N . GLU A 1 284 ? 13.43 10.164 15.148 1 96.06 284 GLU A N 1
ATOM 2238 C CA . GLU A 1 284 ? 13.367 11.336 16.016 1 96.06 284 GLU A CA 1
ATOM 2239 C C . GLU A 1 284 ? 11.93 11.82 16.188 1 96.06 284 GLU A C 1
ATOM 2241 O O . GLU A 1 284 ? 11.062 11.516 15.375 1 96.06 284 GLU A O 1
ATOM 2246 N N . GLY A 1 285 ? 11.797 12.617 17.219 1 94.56 285 GLY A N 1
ATOM 2247 C CA . GLY A 1 285 ? 10.469 13.172 17.469 1 94.56 285 GLY A CA 1
ATOM 2248 C C . GLY A 1 285 ? 9.984 14.07 16.344 1 94.56 285 GLY A C 1
ATOM 2249 O O . GLY A 1 285 ? 10.781 14.508 15.508 1 94.56 285 GLY A O 1
ATOM 2250 N N . HIS A 1 286 ? 8.641 14.281 16.359 1 95.62 286 HIS A N 1
ATOM 2251 C CA . HIS A 1 286 ? 8.047 15.141 15.344 1 95.62 286 HIS A CA 1
ATOM 2252 C C . HIS A 1 286 ? 6.914 15.977 15.93 1 95.62 286 HIS A C 1
ATOM 2254 O O . HIS A 1 286 ? 6.43 15.703 17.031 1 95.62 286 HIS A O 1
ATOM 2260 N N . GLY A 1 287 ? 6.59 16.969 15.195 1 93.56 287 GLY A N 1
ATOM 2261 C CA . GLY A 1 287 ? 5.52 17.859 15.617 1 93.56 287 GLY A CA 1
ATOM 2262 C C . GLY A 1 287 ? 4.141 17.25 15.438 1 93.56 287 GLY A C 1
ATOM 2263 O O . GLY A 1 287 ? 3.906 16.5 14.5 1 93.56 287 GLY A O 1
ATOM 2264 N N . GLU A 1 288 ? 3.232 17.562 16.328 1 92.56 288 GLU A N 1
ATOM 2265 C CA . GLU A 1 288 ? 1.816 17.234 16.203 1 92.56 288 GLU A CA 1
ATOM 2266 C C . GLU A 1 288 ? 0.979 18.469 15.898 1 92.56 288 GLU A C 1
ATOM 2268 O O . GLU A 1 288 ? 0.141 18.875 16.703 1 92.56 288 GLU A O 1
ATOM 2273 N N . VAL A 1 289 ? 1.199 18.906 14.727 1 90.12 289 VAL A N 1
ATOM 2274 C CA . VAL A 1 289 ? 0.535 20.125 14.273 1 90.12 289 VAL A CA 1
ATOM 2275 C C . VAL A 1 289 ? -0.791 19.781 13.602 1 90.12 289 VAL A C 1
ATOM 2277 O O . VAL A 1 289 ? -0.851 18.859 12.773 1 90.12 289 VAL A O 1
ATOM 2280 N N . ASN A 1 290 ? -1.794 20.516 13.977 1 89.81 290 ASN A N 1
ATOM 2281 C CA . ASN A 1 290 ? -3.113 20.281 13.391 1 89.81 290 ASN A CA 1
ATOM 2282 C C . ASN A 1 290 ? -3.758 21.594 12.953 1 89.81 290 ASN A C 1
ATOM 2284 O O . ASN A 1 290 ? -3.951 22.5 13.758 1 89.81 290 ASN A O 1
ATOM 2288 N N . LEU A 1 291 ? -4.164 21.625 11.773 1 84.75 291 LEU A N 1
ATOM 2289 C CA . LEU A 1 291 ? -4.68 22.859 11.188 1 84.75 291 LEU A CA 1
ATOM 2290 C C . LEU A 1 291 ? -6.047 23.203 11.773 1 84.75 291 LEU A C 1
ATOM 2292 O O . LEU A 1 291 ? -6.352 24.375 11.992 1 84.75 291 LEU A O 1
ATOM 2296 N N . ALA A 1 292 ? -6.852 22.234 12.031 1 78.62 292 ALA A N 1
ATOM 2297 C CA . ALA A 1 292 ? -8.25 22.453 12.391 1 78.62 292 ALA A CA 1
ATOM 2298 C C . ALA A 1 292 ? -8.422 22.562 13.898 1 78.62 292 ALA A C 1
ATOM 2300 O O . ALA A 1 292 ? -9.297 23.281 14.383 1 78.62 292 ALA A O 1
ATOM 2301 N N . LEU A 1 293 ? -7.516 21.875 14.625 1 85.75 293 LEU A N 1
ATOM 2302 C CA . LEU A 1 293 ? -7.832 21.703 16.047 1 85.75 293 LEU A CA 1
ATOM 2303 C C . LEU A 1 293 ? -6.707 22.25 16.922 1 85.75 293 LEU A C 1
ATOM 2305 O O . LEU A 1 293 ? -6.77 22.156 18.141 1 85.75 293 LEU A O 1
ATOM 2309 N N . GLY A 1 294 ? -5.727 22.844 16.312 1 87.44 294 GLY A N 1
ATOM 2310 C CA . GLY A 1 294 ? -4.605 23.375 17.078 1 87.44 294 GLY A CA 1
ATOM 2311 C C . GLY A 1 294 ? -3.508 22.344 17.297 1 87.44 294 GLY A C 1
ATOM 2312 O O . GLY A 1 294 ? -3.727 21.141 17.125 1 87.44 294 GLY A O 1
ATOM 2313 N N . ASP A 1 295 ? -2.398 22.766 17.797 1 89.94 295 ASP A N 1
ATOM 2314 C CA . ASP A 1 295 ? -1.219 21.922 17.922 1 89.94 295 ASP A CA 1
ATOM 2315 C C . ASP A 1 295 ? -1.192 21.203 19.266 1 89.94 295 ASP A C 1
ATOM 2317 O O . ASP A 1 295 ? -1.631 21.75 20.281 1 89.94 295 ASP A O 1
ATOM 2321 N N . LEU A 1 296 ? -0.712 20.016 19.25 1 90.62 296 LEU A N 1
ATOM 2322 C CA . LEU A 1 296 ? -0.343 19.312 20.469 1 90.62 296 LEU A CA 1
ATOM 2323 C C . LEU A 1 296 ? 1.162 19.375 20.703 1 90.62 296 LEU A C 1
ATOM 2325 O O . LEU A 1 296 ? 1.91 19.844 19.844 1 90.62 296 LEU A O 1
ATOM 2329 N N . ARG A 1 297 ? 1.533 18.969 21.906 1 90.69 297 ARG A N 1
ATOM 2330 C CA . ARG A 1 297 ? 2.965 18.891 22.172 1 90.69 297 ARG A CA 1
ATOM 2331 C C . ARG A 1 297 ? 3.646 17.891 21.25 1 90.69 297 ARG A C 1
ATOM 2333 O O . ARG A 1 297 ? 3.105 16.812 20.984 1 90.69 297 ARG A O 1
ATOM 2340 N N . PRO A 1 298 ? 4.793 18.266 20.75 1 93.06 298 PRO A N 1
ATOM 2341 C CA . PRO A 1 298 ? 5.531 17.312 19.922 1 93.06 298 PRO A CA 1
ATOM 2342 C C . PRO A 1 298 ? 5.82 15.992 20.641 1 93.06 298 PRO A C 1
ATOM 2344 O O . PRO A 1 298 ? 5.961 15.977 21.859 1 93.06 298 PRO A O 1
ATOM 2347 N N . VAL A 1 299 ? 5.93 15.031 19.797 1 93.19 299 VAL A N 1
ATOM 2348 C CA . VAL A 1 299 ? 6.246 13.734 20.375 1 93.19 299 VAL A CA 1
ATOM 2349 C C . VAL A 1 299 ? 7.758 13.531 20.391 1 93.19 299 VAL A C 1
ATOM 2351 O O . VAL A 1 299 ? 8.484 14.117 19.594 1 93.19 299 VAL A O 1
ATOM 2354 N N . ASN A 1 300 ? 8.219 12.641 21.312 1 93.88 300 ASN A N 1
ATOM 2355 C CA . ASN A 1 300 ? 9.617 12.227 21.359 1 93.88 300 ASN A CA 1
ATOM 2356 C C . ASN A 1 300 ? 9.898 11.109 20.359 1 93.88 300 ASN A C 1
ATOM 2358 O O . ASN A 1 300 ? 9.172 10.945 19.391 1 93.88 300 ASN A O 1
ATOM 2362 N N . GLU A 1 301 ? 11 10.445 20.562 1 95.88 301 GLU A N 1
ATOM 2363 C CA . GLU A 1 301 ? 11.375 9.352 19.672 1 95.88 301 GLU A CA 1
ATOM 2364 C C . GLU A 1 301 ? 10.227 8.367 19.5 1 95.88 301 GLU A C 1
ATOM 2366 O O . GLU A 1 301 ? 9.516 8.062 20.453 1 95.88 301 GLU A O 1
ATOM 2371 N N . ARG A 1 302 ? 10.156 7.938 18.25 1 96.69 302 ARG A N 1
ATOM 2372 C CA . ARG A 1 302 ? 9.047 7.039 17.938 1 96.69 302 ARG A CA 1
ATOM 2373 C C . ARG A 1 302 ? 9.547 5.805 17.188 1 96.69 302 ARG A C 1
ATOM 2375 O O . ARG A 1 302 ? 10.562 5.855 16.5 1 96.69 302 ARG A O 1
ATOM 2382 N N . LEU A 1 303 ? 8.727 4.785 17.406 1 96.56 303 LEU A N 1
ATOM 2383 C CA . LEU A 1 303 ? 8.984 3.539 16.688 1 96.56 303 LEU A CA 1
ATOM 2384 C C . LEU A 1 303 ? 8.734 3.707 15.195 1 96.56 303 LEU A C 1
ATOM 2386 O O . LEU A 1 303 ? 7.75 4.336 14.789 1 96.56 303 LEU A O 1
ATOM 2390 N N . VAL A 1 304 ? 9.641 3.139 14.367 1 97.5 304 VAL A N 1
ATOM 2391 C CA . VAL A 1 304 ? 9.492 3.062 12.922 1 97.5 304 VAL A CA 1
ATOM 2392 C C . VAL A 1 304 ? 9.531 1.604 12.469 1 97.5 304 VAL A C 1
ATOM 2394 O O . VAL A 1 304 ? 10.328 0.812 12.984 1 97.5 304 VAL A O 1
ATOM 2397 N N . PHE A 1 305 ? 8.68 1.26 11.594 1 96.5 305 PHE A N 1
ATOM 2398 C CA . PHE A 1 305 ? 8.758 -0.044 10.953 1 96.5 305 PHE A CA 1
ATOM 2399 C C . PHE A 1 305 ? 8.352 0.055 9.484 1 96.5 305 PHE A C 1
ATOM 2401 O O . PHE A 1 305 ? 7.68 1.006 9.078 1 96.5 305 PHE A O 1
ATOM 2408 N N . GLY A 1 306 ? 8.836 -0.877 8.695 1 97.19 306 GLY A N 1
ATOM 2409 C CA . GLY A 1 306 ? 8.555 -0.872 7.273 1 97.19 306 GLY A CA 1
ATOM 2410 C C . GLY A 1 306 ? 9.055 -2.113 6.559 1 97.19 306 GLY A C 1
ATOM 2411 O O . GLY A 1 306 ? 9.492 -3.068 7.203 1 97.19 306 GLY A O 1
ATOM 2412 N N . ALA A 1 307 ? 8.844 -2.086 5.281 1 97.06 307 ALA A N 1
ATOM 2413 C CA . ALA A 1 307 ? 9.227 -3.217 4.438 1 97.06 307 ALA A CA 1
ATOM 2414 C C . ALA A 1 307 ? 9.383 -2.789 2.982 1 97.06 307 ALA A C 1
ATOM 2416 O O . ALA A 1 307 ? 8.852 -1.754 2.572 1 97.06 307 ALA A O 1
ATOM 2417 N N . ASP A 1 308 ? 10.133 -3.535 2.279 1 97 308 ASP A N 1
ATOM 2418 C CA . ASP A 1 308 ? 10.086 -3.428 0.823 1 97 308 ASP A CA 1
ATOM 2419 C C . ASP A 1 308 ? 10.023 -4.809 0.172 1 97 308 ASP A C 1
ATOM 2421 O O . ASP A 1 308 ? 10.352 -5.812 0.806 1 97 308 ASP A O 1
ATOM 2425 N N . VAL A 1 309 ? 9.516 -4.801 -0.994 1 96 309 VAL A N 1
ATOM 2426 C CA . VAL A 1 309 ? 9.398 -6.027 -1.776 1 96 309 VAL A CA 1
ATOM 2427 C C . VAL A 1 309 ? 9.938 -5.793 -3.186 1 96 309 VAL A C 1
ATOM 2429 O O . VAL A 1 309 ? 9.727 -4.73 -3.773 1 96 309 VAL A O 1
ATOM 2432 N N . PHE A 1 310 ? 10.672 -6.738 -3.615 1 97.56 310 PHE A N 1
ATOM 2433 C CA . PHE A 1 310 ? 11.188 -6.812 -4.977 1 97.56 310 PHE A CA 1
ATOM 2434 C C . PHE A 1 310 ? 10.93 -8.195 -5.578 1 97.56 310 PHE A C 1
ATOM 2436 O O . PHE A 1 310 ? 11.391 -9.203 -5.043 1 97.56 310 PHE A O 1
ATOM 2443 N N . VAL A 1 311 ? 10.234 -8.195 -6.758 1 96.69 311 VAL A N 1
ATOM 2444 C CA . VAL A 1 311 ? 9.883 -9.477 -7.355 1 96.69 311 VAL A CA 1
ATOM 2445 C C . VAL A 1 311 ? 10.117 -9.422 -8.867 1 96.69 311 VAL A C 1
ATOM 2447 O O . VAL A 1 311 ? 9.328 -8.82 -9.594 1 96.69 311 VAL A O 1
ATOM 2450 N N . PRO A 1 312 ? 11.078 -10.188 -9.328 1 96.5 312 PRO A N 1
ATOM 2451 C CA . PRO A 1 312 ? 11.141 -10.336 -10.781 1 96.5 312 PRO A CA 1
ATOM 2452 C C . PRO A 1 312 ? 9.906 -11.023 -11.359 1 96.5 312 PRO A C 1
ATOM 2454 O O . PRO A 1 312 ? 9.5 -12.078 -10.867 1 96.5 312 PRO A O 1
ATOM 2457 N N . LEU A 1 313 ? 9.344 -10.398 -12.289 1 94.31 313 LEU A N 1
ATOM 2458 C CA . LEU A 1 313 ? 8.156 -10.953 -12.922 1 94.31 313 LEU A CA 1
ATOM 2459 C C . LEU A 1 313 ? 8.5 -11.57 -14.273 1 94.31 313 LEU A C 1
ATOM 2461 O O . LEU A 1 313 ? 7.879 -12.555 -14.68 1 94.31 313 LEU A O 1
ATOM 2465 N N . SER A 1 314 ? 9.398 -10.969 -14.945 1 92.31 314 SER A N 1
ATOM 2466 C CA . SER A 1 314 ? 9.922 -11.367 -16.25 1 92.31 314 SER A CA 1
ATOM 2467 C C . SER A 1 314 ? 11.422 -11.094 -16.344 1 92.31 314 SER A C 1
ATOM 2469 O O . SER A 1 314 ? 12.039 -10.617 -15.391 1 92.31 314 SER A O 1
ATOM 2471 N N . PRO A 1 315 ? 12 -11.375 -17.453 1 91.75 315 PRO A N 1
ATOM 2472 C CA . PRO A 1 315 ? 13.438 -11.125 -17.578 1 91.75 315 PRO A CA 1
ATOM 2473 C C . PRO A 1 315 ? 13.805 -9.656 -17.359 1 91.75 315 PRO A C 1
ATOM 2475 O O . PRO A 1 315 ? 14.93 -9.344 -16.969 1 91.75 315 PRO A O 1
ATOM 2478 N N . TYR A 1 316 ? 12.766 -8.766 -17.562 1 94.94 316 TYR A N 1
ATOM 2479 C CA . TYR A 1 316 ? 13.164 -7.363 -17.531 1 94.94 316 TYR A CA 1
ATOM 2480 C C . TYR A 1 316 ? 12.258 -6.566 -16.594 1 94.94 316 TYR A C 1
ATOM 2482 O O . TYR A 1 316 ? 12.523 -5.398 -16.297 1 94.94 316 TYR A O 1
ATOM 2490 N N . LEU A 1 317 ? 11.164 -7.199 -16.141 1 95.62 317 LEU A N 1
ATOM 2491 C CA . LEU A 1 317 ? 10.211 -6.48 -15.305 1 95.62 317 LEU A CA 1
ATOM 2492 C C . LEU A 1 317 ? 10.195 -7.039 -13.883 1 95.62 317 LEU A C 1
ATOM 2494 O O . LEU A 1 317 ? 10.312 -8.25 -13.695 1 95.62 317 LEU A O 1
ATOM 2498 N N . ALA A 1 318 ? 10.039 -6.125 -13 1 97.44 318 ALA A N 1
ATOM 2499 C CA . ALA A 1 318 ? 9.914 -6.531 -11.594 1 97.44 318 ALA A CA 1
ATOM 2500 C C . ALA A 1 318 ? 8.867 -5.691 -10.875 1 97.44 318 ALA A C 1
ATOM 2502 O O . ALA A 1 318 ? 8.656 -4.523 -11.211 1 97.44 318 ALA A O 1
ATOM 2503 N N . LEU A 1 319 ? 8.234 -6.27 -9.984 1 96.62 319 LEU A N 1
ATOM 2504 C CA . LEU A 1 319 ? 7.426 -5.559 -9 1 96.62 319 LEU A CA 1
ATOM 2505 C C . LEU A 1 319 ? 8.297 -4.992 -7.883 1 96.62 319 LEU A C 1
ATOM 2507 O O . LEU A 1 319 ? 9.188 -5.68 -7.375 1 96.62 319 LEU A O 1
ATOM 2511 N N . PHE A 1 320 ? 8.062 -3.723 -7.594 1 97.31 320 PHE A N 1
ATOM 2512 C CA . PHE A 1 320 ? 8.828 -3.09 -6.527 1 97.31 320 PHE A CA 1
ATOM 2513 C C . PHE A 1 320 ? 7.945 -2.162 -5.703 1 97.31 320 PHE A C 1
ATOM 2515 O O . PHE A 1 320 ? 7.102 -1.451 -6.25 1 97.31 320 PHE A O 1
ATOM 2522 N N . GLY A 1 321 ? 8.102 -2.256 -4.414 1 96.69 321 GLY A N 1
ATOM 2523 C CA . GLY A 1 321 ? 7.375 -1.396 -3.492 1 96.69 321 GLY A CA 1
ATOM 2524 C C . GLY A 1 321 ? 8.062 -1.24 -2.152 1 96.69 321 GLY A C 1
ATOM 2525 O O . GLY A 1 321 ? 8.93 -2.045 -1.794 1 96.69 321 GLY A O 1
ATOM 2526 N N . GLN A 1 322 ? 7.711 -0.153 -1.453 1 97.69 322 GLN A N 1
ATOM 2527 C CA . GLN A 1 322 ? 8.258 0.16 -0.137 1 97.69 322 GLN A CA 1
ATOM 2528 C C . GLN A 1 322 ? 7.203 0.818 0.752 1 97.69 322 GLN A C 1
ATOM 2530 O O . GLN A 1 322 ? 6.375 1.594 0.273 1 97.69 322 GLN A O 1
ATOM 2535 N N . ALA A 1 323 ? 7.27 0.469 1.965 1 97.56 323 ALA A N 1
ATOM 2536 C CA . ALA A 1 323 ? 6.418 1.098 2.973 1 97.56 323 ALA A CA 1
ATOM 2537 C C . ALA A 1 323 ? 7.215 1.445 4.223 1 97.56 323 ALA A C 1
ATOM 2539 O O . ALA A 1 323 ? 8.109 0.697 4.629 1 97.56 323 ALA A O 1
ATOM 2540 N N . ASN A 1 324 ? 6.902 2.533 4.801 1 97.94 324 ASN A N 1
ATOM 2541 C CA . ASN A 1 324 ? 7.543 3.01 6.023 1 97.94 324 ASN A CA 1
ATOM 2542 C C . ASN A 1 324 ? 6.555 3.738 6.926 1 97.94 324 ASN A C 1
ATOM 2544 O O . ASN A 1 324 ? 5.828 4.625 6.473 1 97.94 324 ASN A O 1
ATOM 2548 N N . PHE A 1 325 ? 6.551 3.398 8.172 1 97.06 325 PHE A N 1
ATOM 2549 C CA . PHE A 1 325 ? 5.586 3.955 9.109 1 97.06 325 PHE A CA 1
ATOM 2550 C C . PHE A 1 325 ? 6.289 4.469 10.367 1 97.06 325 PHE A C 1
ATOM 2552 O O . PHE A 1 325 ? 6.988 3.713 11.047 1 97.06 325 PHE A O 1
ATOM 2559 N N . ILE A 1 326 ? 6.074 5.691 10.594 1 97.12 326 ILE A N 1
ATOM 2560 C CA . ILE A 1 326 ? 6.488 6.262 11.875 1 97.12 326 ILE A CA 1
ATOM 2561 C C . ILE A 1 326 ? 5.277 6.426 12.781 1 97.12 326 ILE A C 1
ATOM 2563 O O . ILE A 1 326 ? 4.301 7.086 12.414 1 97.12 326 ILE A O 1
ATOM 2567 N N . THR A 1 327 ? 5.301 5.965 13.922 1 94.25 327 THR A N 1
ATOM 2568 C CA . THR A 1 327 ? 4.176 5.98 14.852 1 94.25 327 THR A CA 1
ATOM 2569 C C . THR A 1 327 ? 4.133 7.293 15.625 1 94.25 327 THR A C 1
ATOM 2571 O O . THR A 1 327 ? 5.168 7.922 15.852 1 94.25 327 THR A O 1
ATOM 2574 N N . PRO A 1 328 ? 2.971 7.625 16.188 1 93 328 PRO A N 1
ATOM 2575 C CA . PRO A 1 328 ? 1.697 6.992 15.836 1 93 328 PRO A CA 1
ATOM 2576 C C . PRO A 1 328 ? 1.211 7.383 14.438 1 93 328 PRO A C 1
ATOM 2578 O O . PRO A 1 328 ? 1.651 8.391 13.891 1 93 328 PRO A O 1
ATOM 2581 N N . ALA A 1 329 ? 0.334 6.648 13.875 1 89.38 329 ALA A N 1
ATOM 2582 C CA . ALA A 1 329 ? -0.098 6.824 12.492 1 89.38 329 ALA A CA 1
ATOM 2583 C C . ALA A 1 329 ? -0.785 8.172 12.297 1 89.38 329 ALA A C 1
ATOM 2585 O O . ALA A 1 329 ? -0.716 8.758 11.219 1 89.38 329 ALA A O 1
ATOM 2586 N N . ASP A 1 330 ? -1.424 8.664 13.234 1 89 330 ASP A N 1
ATOM 2587 C CA . ASP A 1 330 ? -2.227 9.867 13.078 1 89 330 ASP A CA 1
ATOM 2588 C C . ASP A 1 330 ? -1.341 11.109 12.992 1 89 330 ASP A C 1
ATOM 2590 O O . ASP A 1 330 ? -1.727 12.117 12.391 1 89 330 ASP A O 1
ATOM 2594 N N . SER A 1 331 ? -0.166 11.055 13.664 1 91.12 331 SER A N 1
ATOM 2595 C CA . SER A 1 331 ? 0.713 12.219 13.617 1 91.12 331 SER A CA 1
ATOM 2596 C C . SER A 1 331 ? 2.016 11.898 12.891 1 91.12 331 SER A C 1
ATOM 2598 O O . SER A 1 331 ? 2.678 12.797 12.367 1 91.12 331 SER A O 1
ATOM 2600 N N . GLY A 1 332 ? 2.381 10.633 12.898 1 94.94 332 GLY A N 1
ATOM 2601 C CA . GLY A 1 332 ? 3.602 10.227 12.219 1 94.94 332 GLY A CA 1
ATOM 2602 C C . GLY A 1 332 ? 3.43 10.078 10.719 1 94.94 332 GLY A C 1
ATOM 2603 O O . GLY A 1 332 ? 2.869 10.961 10.062 1 94.94 332 GLY A O 1
ATOM 2604 N N . THR A 1 333 ? 4.07 8.992 10.234 1 97.06 333 THR A N 1
ATOM 2605 C CA . THR A 1 333 ? 4.012 8.828 8.781 1 97.06 333 THR A CA 1
ATOM 2606 C C . THR A 1 333 ? 3.324 7.52 8.406 1 97.06 333 THR A C 1
ATOM 2608 O O . THR A 1 333 ? 3.457 6.52 9.117 1 97.06 333 THR A O 1
ATOM 2611 N N . VAL A 1 334 ? 2.578 7.512 7.402 1 96.56 334 VAL A N 1
ATOM 2612 C CA . VAL A 1 334 ? 2.068 6.363 6.664 1 96.56 334 VAL A CA 1
ATOM 2613 C C . VAL A 1 334 ? 2.41 6.508 5.184 1 96.56 334 VAL A C 1
ATOM 2615 O O . VAL A 1 334 ? 1.668 7.141 4.426 1 96.56 334 VAL A O 1
ATOM 2618 N N . ASP A 1 335 ? 3.523 5.887 4.758 1 97.75 335 ASP A N 1
ATOM 2619 C CA . ASP A 1 335 ? 4.043 6.062 3.404 1 97.75 335 ASP A CA 1
ATOM 2620 C C . ASP A 1 335 ? 4.215 4.715 2.705 1 97.75 335 ASP A C 1
ATOM 2622 O O . ASP A 1 335 ? 4.754 3.771 3.285 1 97.75 335 ASP A O 1
ATOM 2626 N N . ALA A 1 336 ? 3.748 4.695 1.539 1 97.38 336 ALA A N 1
ATOM 2627 C CA . ALA A 1 336 ? 3.936 3.473 0.764 1 97.38 336 ALA A CA 1
ATOM 2628 C C . ALA A 1 336 ? 3.861 3.756 -0.734 1 97.38 336 ALA A C 1
ATOM 2630 O O . ALA A 1 336 ? 3.184 4.695 -1.162 1 97.38 336 ALA A O 1
ATOM 2631 N N . PHE A 1 337 ? 4.531 2.98 -1.5 1 96.88 337 PHE A N 1
ATOM 2632 C CA . PHE A 1 337 ? 4.367 2.979 -2.949 1 96.88 337 PHE A CA 1
ATOM 2633 C C . PHE A 1 337 ? 4.555 1.576 -3.514 1 96.88 337 PHE A C 1
ATOM 2635 O O . PHE A 1 337 ? 5.168 0.72 -2.871 1 96.88 337 PHE A O 1
ATOM 2642 N N . LEU A 1 338 ? 4.059 1.316 -4.566 1 96.12 338 LEU A N 1
ATOM 2643 C CA . LEU A 1 338 ? 4.16 0.052 -5.289 1 96.12 338 LEU A CA 1
ATOM 2644 C C . LEU A 1 338 ? 4.027 0.271 -6.789 1 96.12 338 LEU A C 1
ATOM 2646 O O . LEU A 1 338 ? 3.248 1.119 -7.23 1 96.12 338 LEU A O 1
ATOM 2650 N N . GLY A 1 339 ? 4.809 -0.501 -7.523 1 96.5 339 GLY A N 1
ATOM 2651 C CA . GLY A 1 339 ? 4.734 -0.391 -8.969 1 96.5 339 GLY A CA 1
ATOM 2652 C C . GLY A 1 339 ? 5.602 -1.404 -9.695 1 96.5 339 GLY A C 1
ATOM 2653 O O . GLY A 1 339 ? 5.941 -2.447 -9.133 1 96.5 339 GLY A O 1
ATOM 2654 N N . ILE A 1 340 ? 5.789 -1.115 -10.938 1 95.25 340 ILE A N 1
ATOM 2655 C CA . ILE A 1 340 ? 6.582 -1.971 -11.812 1 95.25 340 ILE A CA 1
ATOM 2656 C C . ILE A 1 340 ? 7.875 -1.257 -12.203 1 95.25 340 ILE A C 1
ATOM 2658 O O . ILE A 1 340 ? 7.863 -0.062 -12.508 1 95.25 340 ILE A O 1
ATOM 2662 N N . ALA A 1 341 ? 8.883 -2.021 -12.219 1 97.69 341 ALA A N 1
ATOM 2663 C CA . ALA A 1 341 ? 10.188 -1.5 -12.602 1 97.69 341 ALA A CA 1
ATOM 2664 C C . ALA A 1 341 ? 10.742 -2.254 -13.812 1 97.69 341 ALA A C 1
ATOM 2666 O O . ALA A 1 341 ? 10.562 -3.467 -13.93 1 97.69 341 ALA A O 1
ATOM 2667 N N . PHE A 1 342 ? 11.367 -1.472 -14.641 1 96.62 342 PHE A N 1
ATOM 2668 C CA . PHE A 1 342 ? 12.047 -2.004 -15.82 1 96.62 342 PHE A CA 1
ATOM 2669 C C . PHE A 1 342 ? 13.555 -2.012 -15.617 1 96.62 342 PHE A C 1
ATOM 2671 O O . PHE A 1 342 ? 14.148 -0.993 -15.25 1 96.62 342 PHE A O 1
ATOM 2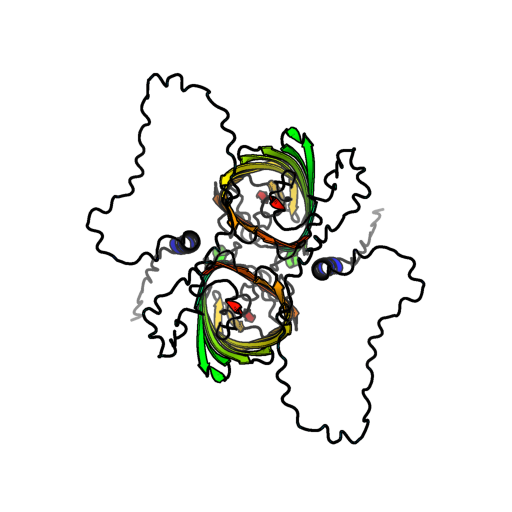678 N N . TYR A 1 343 ? 14.133 -3.217 -15.844 1 96.19 343 TYR A N 1
ATOM 2679 C CA . TYR A 1 343 ? 15.57 -3.424 -15.75 1 96.19 343 TYR A CA 1
ATOM 2680 C C . TYR A 1 343 ? 16.141 -3.877 -17.094 1 96.19 343 TYR A C 1
ATOM 2682 O O . TYR A 1 343 ? 16.203 -5.074 -17.375 1 96.19 343 TYR A O 1
ATOM 2690 N N . PRO A 1 344 ? 16.766 -2.977 -17.766 1 93.06 344 PRO A N 1
ATOM 2691 C CA . PRO A 1 344 ? 17.312 -3.377 -19.062 1 93.06 344 PRO A CA 1
ATOM 2692 C C . PRO A 1 344 ? 18.406 -4.43 -18.922 1 93.06 344 PRO A C 1
ATOM 2694 O O . PRO A 1 344 ? 18.625 -5.219 -19.859 1 93.06 344 PRO A O 1
ATOM 2697 N N . GLY A 1 345 ? 19.094 -4.473 -17.875 1 92.94 345 GLY A N 1
ATOM 2698 C CA . GLY A 1 345 ? 20.125 -5.465 -17.641 1 92.94 345 GLY A CA 1
ATOM 2699 C C . GLY A 1 345 ? 19.578 -6.777 -17.109 1 92.94 345 GLY A C 1
ATOM 2700 O O . GLY A 1 345 ? 20.344 -7.715 -16.844 1 92.94 345 GLY A O 1
ATOM 2701 N N . GLY A 1 346 ? 18.344 -6.859 -16.938 1 95.44 346 GLY A N 1
ATOM 2702 C CA . GLY A 1 346 ? 17.703 -8.047 -16.375 1 95.44 346 GLY A CA 1
ATOM 2703 C C . GLY A 1 346 ? 17.172 -7.828 -14.977 1 95.44 346 GLY A C 1
ATOM 2704 O O . GLY A 1 346 ? 17.781 -7.125 -14.164 1 95.44 346 GLY A O 1
ATOM 2705 N N . SER A 1 347 ? 16.047 -8.43 -14.703 1 95.44 347 SER A N 1
ATOM 2706 C CA . SER A 1 347 ? 15.398 -8.195 -13.422 1 95.44 347 SER A CA 1
ATOM 2707 C C . SER A 1 347 ? 15.883 -9.188 -12.367 1 95.44 347 SER A C 1
ATOM 2709 O O . SER A 1 347 ? 15.945 -8.852 -11.18 1 95.44 347 SER A O 1
ATOM 2711 N N . HIS A 1 348 ? 16.234 -10.352 -12.836 1 94.25 348 HIS A N 1
ATOM 2712 C CA . HIS A 1 348 ? 16.703 -11.352 -11.883 1 94.25 348 HIS A CA 1
ATOM 2713 C C . HIS A 1 348 ? 18.062 -10.969 -11.312 1 94.25 348 HIS A C 1
ATOM 2715 O O . HIS A 1 348 ? 19 -10.703 -12.062 1 94.25 348 HIS A O 1
ATOM 2721 N N . GLY A 1 349 ? 18.125 -10.844 -10.039 1 92.19 349 GLY A N 1
ATOM 2722 C CA . GLY A 1 349 ? 19.375 -10.5 -9.367 1 92.19 349 GLY A CA 1
ATOM 2723 C C . GLY A 1 349 ? 19.75 -9.039 -9.523 1 92.19 349 GLY A C 1
ATOM 2724 O O . GLY A 1 349 ? 20.875 -8.648 -9.219 1 92.19 349 GLY A O 1
ATOM 2725 N N . ALA A 1 350 ? 18.844 -8.281 -10.008 1 93.81 350 ALA A N 1
ATOM 2726 C CA . ALA A 1 350 ? 19.156 -6.902 -10.359 1 93.81 350 ALA A CA 1
ATOM 2727 C C . ALA A 1 350 ? 19.656 -6.129 -9.141 1 93.81 350 ALA A C 1
ATOM 2729 O O . ALA A 1 350 ? 20.562 -5.293 -9.258 1 93.81 350 ALA A O 1
ATOM 2730 N N . ARG A 1 351 ? 19.125 -6.371 -8.008 1 92.94 351 ARG A N 1
ATOM 2731 C CA . ARG A 1 351 ? 19.469 -5.609 -6.805 1 92.94 351 ARG A CA 1
ATOM 2732 C C . ARG A 1 351 ? 20.766 -6.109 -6.184 1 92.94 351 ARG A C 1
ATOM 2734 O O . ARG A 1 351 ? 21.328 -5.457 -5.309 1 92.94 351 ARG A O 1
ATOM 2741 N N . ASN A 1 352 ? 21.281 -7.234 -6.707 1 90.38 352 ASN A N 1
ATOM 2742 C CA . ASN A 1 352 ? 22.438 -7.859 -6.086 1 90.38 352 ASN A CA 1
ATOM 2743 C C . ASN A 1 352 ? 23.688 -7.715 -6.957 1 90.38 352 ASN A C 1
ATOM 2745 O O . ASN A 1 352 ? 24.781 -8.141 -6.566 1 90.38 352 ASN A O 1
ATOM 2749 N N . ARG A 1 353 ? 23.516 -7.113 -8.055 1 92.69 353 ARG A N 1
ATOM 2750 C CA . ARG A 1 353 ? 24.688 -6.914 -8.898 1 92.69 353 ARG A CA 1
ATOM 2751 C C . ARG A 1 353 ? 25.734 -6.047 -8.195 1 92.69 353 ARG A C 1
ATOM 2753 O O . ARG A 1 353 ? 25.375 -5.168 -7.402 1 92.69 353 ARG A O 1
ATOM 2760 N N . ARG A 1 354 ? 26.875 -6.293 -8.57 1 92.69 354 ARG A N 1
ATOM 2761 C CA . ARG A 1 354 ? 28.016 -5.688 -7.883 1 92.69 354 ARG A CA 1
ATOM 2762 C C . ARG A 1 354 ? 27.922 -4.164 -7.906 1 92.69 354 ARG A C 1
ATOM 2764 O O . ARG A 1 354 ? 28.281 -3.5 -6.934 1 92.69 354 ARG A O 1
ATOM 2771 N N . PHE A 1 355 ? 27.359 -3.664 -9.008 1 95.62 355 PHE A N 1
ATOM 2772 C CA . PHE A 1 355 ? 27.328 -2.209 -9.109 1 95.62 355 PHE A CA 1
ATOM 2773 C C . PHE A 1 355 ? 25.906 -1.705 -9.258 1 95.62 355 PHE A C 1
ATOM 2775 O O . PHE A 1 355 ? 25.672 -0.645 -9.844 1 95.62 355 PHE A O 1
ATOM 2782 N N . ALA A 1 356 ? 24.953 -2.51 -8.844 1 96.19 356 ALA A N 1
ATOM 2783 C CA . ALA A 1 356 ? 23.594 -2.012 -8.695 1 96.19 356 ALA A CA 1
ATOM 2784 C C . ALA A 1 356 ? 23.516 -0.945 -7.609 1 96.19 356 ALA A C 1
ATOM 2786 O O . ALA A 1 356 ? 24.172 -1.055 -6.574 1 96.19 356 ALA A O 1
ATOM 2787 N N . PRO A 1 357 ? 22.672 0.056 -7.891 1 97.12 357 PRO A N 1
ATOM 2788 C CA . PRO A 1 357 ? 22.484 1.021 -6.805 1 97.12 357 PRO A CA 1
ATOM 2789 C C . PRO A 1 357 ? 22.078 0.359 -5.488 1 97.12 357 PRO A C 1
ATOM 2791 O O . PRO A 1 357 ? 21.203 -0.515 -5.477 1 97.12 357 PRO A O 1
ATOM 2794 N N . ARG A 1 358 ? 22.656 0.827 -4.473 1 96.75 358 ARG A N 1
ATOM 2795 C CA . ARG A 1 358 ? 22.359 0.236 -3.174 1 96.75 358 ARG A CA 1
ATOM 2796 C C . ARG A 1 358 ? 21.234 1.011 -2.471 1 96.75 358 ARG A C 1
ATOM 2798 O O . ARG A 1 358 ? 20.453 0.434 -1.716 1 96.75 358 ARG A O 1
ATOM 2805 N N . LEU A 1 359 ? 21.25 2.293 -2.676 1 97.75 359 LEU A N 1
ATOM 2806 C CA . LEU A 1 359 ? 20.172 3.105 -2.121 1 97.75 359 LEU A CA 1
ATOM 2807 C C . LEU A 1 359 ? 19.016 3.246 -3.119 1 97.75 359 LEU A C 1
ATOM 2809 O O . LEU A 1 359 ? 19.234 3.703 -4.246 1 97.75 359 LEU A O 1
ATOM 2813 N N . PRO A 1 360 ? 17.797 2.887 -2.703 1 97.38 360 PRO A N 1
ATOM 2814 C CA . PRO A 1 360 ? 16.688 3.33 -3.547 1 97.38 360 PRO A CA 1
ATOM 2815 C C . PRO A 1 360 ? 16.609 4.848 -3.678 1 97.38 360 PRO A C 1
ATOM 2817 O O . PRO A 1 360 ? 17.062 5.57 -2.781 1 97.38 360 PRO A O 1
ATOM 2820 N N . VAL A 1 361 ? 16.062 5.246 -4.77 1 98.5 361 VAL A N 1
ATOM 2821 C CA . VAL A 1 361 ? 15.836 6.684 -4.871 1 98.5 361 VAL A CA 1
ATOM 2822 C C . VAL A 1 361 ? 14.93 7.145 -3.734 1 98.5 361 VAL A C 1
ATOM 2824 O O . VAL A 1 361 ? 13.953 6.473 -3.4 1 98.5 361 VAL A O 1
ATOM 2827 N N . ALA A 1 362 ? 15.25 8.312 -3.23 1 98.69 362 ALA A N 1
ATOM 2828 C CA . ALA A 1 362 ? 14.492 8.836 -2.098 1 98.69 362 ALA A CA 1
ATOM 2829 C C . ALA A 1 362 ? 13.023 9.016 -2.463 1 98.69 362 ALA A C 1
ATOM 2831 O O . ALA A 1 362 ? 12.688 9.258 -3.627 1 98.69 362 ALA A O 1
ATOM 2832 N N . ASN A 1 363 ? 12.242 8.828 -1.472 1 98.12 363 ASN A N 1
ATOM 2833 C CA . ASN A 1 363 ? 10.789 8.984 -1.512 1 98.12 363 ASN A CA 1
ATOM 2834 C C . ASN A 1 363 ? 10.219 9.258 -0.126 1 98.12 363 ASN A C 1
ATOM 2836 O O . ASN A 1 363 ? 10.969 9.43 0.838 1 98.12 363 ASN A O 1
ATOM 2840 N N . ASN A 1 364 ? 8.914 9.383 -0.104 1 98.19 364 ASN A N 1
ATOM 2841 C CA . ASN A 1 364 ? 8.242 9.586 1.177 1 98.19 364 ASN A CA 1
ATOM 2842 C C . ASN A 1 364 ? 8.602 8.492 2.176 1 98.19 364 ASN A C 1
ATOM 2844 O O . ASN A 1 364 ? 8.625 8.727 3.385 1 98.19 364 ASN A O 1
ATOM 2848 N N . THR A 1 365 ? 8.984 7.305 1.74 1 98.25 365 THR A N 1
ATOM 2849 C CA . THR A 1 365 ? 9.273 6.176 2.621 1 98.25 365 THR A CA 1
ATOM 2850 C C . THR A 1 365 ? 10.656 6.328 3.258 1 98.25 365 THR A C 1
ATOM 2852 O O . THR A 1 365 ? 10.93 5.738 4.305 1 98.25 365 THR A O 1
ATOM 2855 N N . THR A 1 366 ? 11.523 7.07 2.629 1 98.31 366 THR A N 1
ATOM 2856 C CA . THR A 1 366 ? 12.867 7.254 3.174 1 98.31 366 THR A CA 1
ATOM 2857 C C . THR A 1 366 ? 13.133 8.727 3.473 1 98.31 366 THR A C 1
ATOM 2859 O O . THR A 1 366 ? 14.227 9.094 3.891 1 98.31 366 THR A O 1
ATOM 2862 N N . PHE A 1 367 ? 12.172 9.562 3.162 1 98.62 367 PHE A N 1
ATOM 2863 C CA . PHE A 1 367 ? 12.273 11 3.357 1 98.62 367 PHE A CA 1
ATOM 2864 C C . PHE A 1 367 ? 11.039 11.531 4.074 1 98.62 367 PHE A C 1
ATOM 2866 O O . PHE A 1 367 ? 10.227 12.25 3.482 1 98.62 367 PHE A O 1
ATOM 2873 N N . ALA A 1 368 ? 10.984 11.266 5.336 1 98.31 368 ALA A N 1
ATOM 2874 C CA . ALA A 1 368 ? 9.891 11.766 6.164 1 98.31 368 ALA A CA 1
ATOM 2875 C C . ALA A 1 368 ? 10.102 13.234 6.52 1 98.31 368 ALA A C 1
ATOM 2877 O O . ALA A 1 368 ? 11.203 13.641 6.898 1 98.31 368 ALA A O 1
ATOM 2878 N N . THR A 1 369 ? 9.055 13.984 6.418 1 98.5 369 THR A N 1
ATOM 2879 C CA . THR A 1 369 ? 9.164 15.422 6.633 1 98.5 369 THR A CA 1
ATOM 2880 C C . THR A 1 369 ? 8.32 15.859 7.832 1 98.5 369 THR A C 1
ATOM 2882 O O . THR A 1 369 ? 7.105 15.664 7.844 1 98.5 369 THR A O 1
ATOM 2885 N N . ASP A 1 370 ? 8.953 16.469 8.711 1 98.06 370 ASP A N 1
ATOM 2886 C CA . ASP A 1 370 ? 8.312 17.031 9.891 1 98.06 370 ASP A CA 1
ATOM 2887 C C . ASP A 1 370 ? 7.836 18.469 9.625 1 98.06 370 ASP A C 1
ATOM 2889 O O . ASP A 1 370 ? 8.227 19.078 8.625 1 98.06 370 ASP A O 1
ATOM 2893 N N . LEU A 1 371 ? 6.922 18.875 10.484 1 97 371 LEU A N 1
ATOM 2894 C CA . LEU A 1 371 ? 6.395 20.234 10.438 1 97 371 LEU A CA 1
ATOM 2895 C C . LEU A 1 371 ? 6.441 20.891 11.82 1 97 371 LEU A C 1
ATOM 2897 O O . LEU A 1 371 ? 5.992 20.297 12.805 1 97 371 LEU A O 1
ATOM 2901 N N . SER A 1 372 ? 7.023 22.062 11.883 1 93.31 372 SER A N 1
ATOM 2902 C CA . SER A 1 372 ? 6.992 22.859 13.102 1 93.31 372 SER A CA 1
ATOM 2903 C C . SER A 1 372 ? 6.52 24.281 12.828 1 93.31 372 SER A C 1
ATOM 2905 O O . SER A 1 372 ? 6.734 24.812 11.734 1 93.31 372 SER A O 1
ATOM 2907 N N . ARG A 1 373 ? 5.875 24.812 13.797 1 89.56 373 ARG A N 1
ATOM 2908 C CA . ARG A 1 373 ? 5.461 26.203 13.734 1 89.56 373 ARG A CA 1
ATOM 2909 C C . ARG A 1 373 ? 5.398 26.828 15.125 1 89.56 373 ARG A C 1
ATOM 2911 O O . ARG A 1 373 ? 5.297 26.109 16.125 1 89.56 373 ARG A O 1
ATOM 2918 N N . MET B 1 1 ? -41.312 9.953 42.25 1 23.52 1 MET B N 1
ATOM 2919 C CA . MET B 1 1 ? -40.062 9.555 42.875 1 23.52 1 MET B CA 1
ATOM 2920 C C . MET B 1 1 ? -39.094 9.016 41.844 1 23.52 1 MET B C 1
ATOM 2922 O O . MET B 1 1 ? -39.375 8.039 41.156 1 23.52 1 MET B O 1
ATOM 2926 N N . ALA B 1 2 ? -38.344 9.945 41.156 1 25.48 2 ALA B N 1
ATOM 2927 C CA . ALA B 1 2 ? -37.562 9.977 39.938 1 25.48 2 ALA B CA 1
ATOM 2928 C C . ALA B 1 2 ? -36.281 9.141 40.094 1 25.48 2 ALA B C 1
ATOM 2930 O O . ALA B 1 2 ? -35.438 9.461 40.906 1 25.48 2 ALA B O 1
ATOM 2931 N N . TRP B 1 3 ? -36.438 7.852 40.156 1 23.09 3 TRP B N 1
ATOM 2932 C CA . TRP B 1 3 ? -35.406 6.875 40.438 1 23.09 3 TRP B CA 1
ATOM 2933 C C . TRP B 1 3 ? -34.219 7.059 39.5 1 23.09 3 TRP B C 1
ATOM 2935 O O . TRP B 1 3 ? -34.375 6.984 38.281 1 23.09 3 TRP B O 1
ATOM 2945 N N . GLY B 1 4 ? -33.344 8.016 39.781 1 21.84 4 GLY B N 1
ATOM 2946 C CA . GLY B 1 4 ? -32.094 8.484 39.156 1 21.84 4 GLY B CA 1
ATOM 2947 C C . GLY B 1 4 ? -31.047 7.398 39 1 21.84 4 GLY B C 1
ATOM 2948 O O . GLY B 1 4 ? -30.328 7.09 39.938 1 21.84 4 GLY B O 1
ATOM 2949 N N . VAL B 1 5 ? -31.375 6.238 38.375 1 22.48 5 VAL B N 1
ATOM 2950 C CA . VAL B 1 5 ? -30.438 5.117 38.312 1 22.48 5 VAL B CA 1
ATOM 2951 C C . VAL B 1 5 ? -29.141 5.562 37.656 1 22.48 5 VAL B C 1
ATOM 2953 O O . VAL B 1 5 ? -29.156 6.059 36.531 1 22.48 5 VAL B O 1
ATOM 2956 N N . ASN B 1 6 ? -28.219 6.137 38.406 1 21.27 6 ASN B N 1
ATOM 2957 C CA . ASN B 1 6 ? -26.844 6.551 38.125 1 21.27 6 ASN B CA 1
ATOM 2958 C C . ASN B 1 6 ? -26.016 5.402 37.562 1 21.27 6 ASN B C 1
ATOM 2960 O O . ASN B 1 6 ? -25.438 4.609 38.312 1 21.27 6 ASN B O 1
ATOM 2964 N N . MET B 1 7 ? -26.5 4.641 36.656 1 19.09 7 MET B N 1
ATOM 2965 C CA . MET B 1 7 ? -25.641 3.529 36.25 1 19.09 7 MET B CA 1
ATOM 2966 C C . MET B 1 7 ? -24.312 4.039 35.688 1 19.09 7 MET B C 1
ATOM 2968 O O . MET B 1 7 ? -24.281 4.754 34.688 1 19.09 7 MET B O 1
ATOM 2972 N N . LYS B 1 8 ? -23.344 4.316 36.594 1 22.36 8 LYS B N 1
ATOM 2973 C CA . LYS B 1 8 ? -21.938 4.617 36.312 1 22.36 8 LYS B CA 1
ATOM 2974 C C . LYS B 1 8 ? -21.328 3.592 35.375 1 22.36 8 LYS B C 1
ATOM 2976 O O . LYS B 1 8 ? -21.234 2.408 35.688 1 22.36 8 LYS B O 1
ATOM 2981 N N . LEU B 1 9 ? -21.609 3.67 34.125 1 19.09 9 LEU B N 1
ATOM 2982 C CA . LEU B 1 9 ? -21.062 2.805 33.094 1 19.09 9 LEU B CA 1
ATOM 2983 C C . LEU B 1 9 ? -19.531 2.777 33.156 1 19.09 9 LEU B C 1
ATOM 2985 O O . LEU B 1 9 ? -18.875 3.803 32.969 1 19.09 9 LEU B O 1
ATOM 2989 N N . VAL B 1 10 ? -19 2.01 34.094 1 21.56 10 VAL B N 1
ATOM 2990 C CA . VAL B 1 10 ? -17.578 1.688 34.25 1 21.56 10 VAL B CA 1
ATOM 2991 C C . VAL B 1 10 ? -17 1.236 32.906 1 21.56 10 VAL B C 1
ATOM 2993 O O . VAL B 1 10 ? -17.438 0.229 32.344 1 21.56 10 VAL B O 1
ATOM 2996 N N . VAL B 1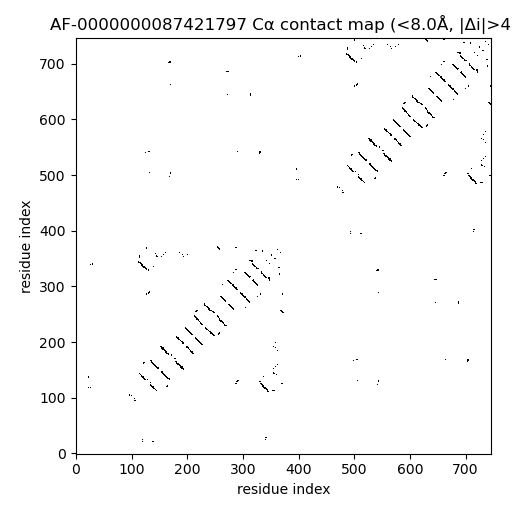 11 ? -16.734 2.096 32.094 1 22.52 11 VAL B N 1
ATOM 2997 C CA . VAL B 1 11 ? -16.109 1.89 30.781 1 22.52 11 VAL B CA 1
ATOM 2998 C C . VAL B 1 11 ? -14.773 1.159 30.953 1 22.52 11 VAL B C 1
ATOM 3000 O O . VAL B 1 11 ? -13.867 1.661 31.625 1 22.52 11 VAL B O 1
ATOM 3003 N N . PRO B 1 12 ? -14.82 -0.168 30.953 1 24.14 12 PRO B N 1
ATOM 3004 C CA . PRO B 1 12 ? -13.586 -0.925 31.188 1 24.14 12 PRO B CA 1
ATOM 3005 C C . PRO B 1 12 ? -12.445 -0.495 30.266 1 24.14 12 PRO B C 1
ATOM 3007 O O . PRO B 1 12 ? -12.688 -0.103 29.125 1 24.14 12 PRO B O 1
ATOM 3010 N N . HIS B 1 13 ? -11.383 0.031 30.656 1 25.8 13 HIS B N 1
ATOM 3011 C CA . HIS B 1 13 ? -10.086 0.393 30.094 1 25.8 13 HIS B CA 1
ATOM 3012 C C . HIS B 1 13 ? -9.5 -0.756 29.281 1 25.8 13 HIS B C 1
ATOM 3014 O O . HIS B 1 13 ? -8.875 -1.664 29.844 1 25.8 13 HIS B O 1
ATOM 3020 N N . THR B 1 14 ? -10.156 -1.331 28.344 1 26.48 14 THR B N 1
ATOM 3021 C CA . THR B 1 14 ? -9.648 -2.539 27.719 1 26.48 14 THR B CA 1
ATOM 3022 C C . THR B 1 14 ? -8.336 -2.258 26.984 1 26.48 14 THR B C 1
ATOM 3024 O O . THR B 1 14 ? -8.117 -1.148 26.5 1 26.48 14 THR B O 1
ATOM 3027 N N . ARG B 1 15 ? -7.316 -3.152 27.016 1 27.02 15 ARG B N 1
ATOM 3028 C CA . ARG B 1 15 ? -5.934 -3.385 26.609 1 27.02 15 ARG B CA 1
ATOM 3029 C C . ARG B 1 15 ? -5.793 -3.34 25.094 1 27.02 15 ARG B C 1
ATOM 3031 O O . ARG B 1 15 ? -5.871 -4.375 24.422 1 27.02 15 ARG B O 1
ATOM 3038 N N . LYS B 1 16 ? -6.305 -2.412 24.391 1 29.5 16 LYS B N 1
ATOM 3039 C CA . LYS B 1 16 ? -6.43 -2.076 22.984 1 29.5 16 LYS B CA 1
ATOM 3040 C C . LYS B 1 16 ? -5.062 -2.055 22.297 1 29.5 16 LYS B C 1
ATOM 3042 O O . LYS B 1 16 ? -4.941 -2.43 21.125 1 29.5 16 LYS B O 1
ATOM 3047 N N . SER B 1 17 ? -4.039 -1.612 22.984 1 29.73 17 SER B N 1
ATOM 3048 C CA . SER B 1 17 ? -2.721 -1.456 22.375 1 29.73 17 SER B CA 1
ATOM 3049 C C . SER B 1 17 ? -2.109 -2.809 22.016 1 29.73 17 SER B C 1
ATOM 3051 O O . SER B 1 17 ? -1.077 -2.875 21.344 1 29.73 17 SER B O 1
ATOM 3053 N N . ALA B 1 18 ? -2.615 -3.848 22.594 1 30.09 18 ALA B N 1
ATOM 3054 C CA . ALA B 1 18 ? -2.008 -5.168 22.469 1 30.09 18 ALA B CA 1
ATOM 3055 C C . ALA B 1 18 ? -2.295 -5.773 21.094 1 30.09 18 ALA B C 1
ATOM 3057 O O . ALA B 1 18 ? -1.519 -6.59 20.594 1 30.09 18 ALA B O 1
ATOM 3058 N N . CYS B 1 19 ? -3.295 -5.297 20.531 1 28.53 19 CYS B N 1
ATOM 3059 C CA . CYS B 1 19 ? -3.734 -5.988 19.328 1 28.53 19 CYS B CA 1
ATOM 3060 C C . CYS B 1 19 ? -2.809 -5.684 18.156 1 28.53 19 CYS B C 1
ATOM 3062 O O . CYS B 1 19 ? -2.459 -6.582 17.375 1 28.53 19 CYS B O 1
ATOM 3064 N N . ILE B 1 20 ? -2.488 -4.5 18.047 1 31.2 20 ILE B N 1
ATOM 3065 C CA . ILE B 1 20 ? -1.6 -4.152 16.938 1 31.2 20 ILE B CA 1
ATOM 3066 C C . ILE B 1 20 ? -0.27 -4.887 17.094 1 31.2 20 ILE B C 1
ATOM 3068 O O . ILE B 1 20 ? 0.268 -5.426 16.125 1 31.2 20 ILE B O 1
ATOM 3072 N N . ARG B 1 21 ? 0.15 -4.945 18.266 1 33.59 21 ARG B N 1
ATOM 3073 C CA . ARG B 1 21 ? 1.389 -5.664 18.547 1 33.59 21 ARG B CA 1
ATOM 3074 C C . ARG B 1 21 ? 1.287 -7.121 18.109 1 33.59 21 ARG B C 1
ATOM 3076 O O . ARG B 1 21 ? 2.246 -7.684 17.578 1 33.59 21 ARG B O 1
ATOM 3083 N N . ASN B 1 22 ? 0.092 -7.605 18.297 1 34.56 22 ASN B N 1
ATOM 3084 C CA . ASN B 1 22 ? -0.084 -9.023 18 1 34.56 22 ASN B CA 1
ATOM 3085 C C . ASN B 1 22 ? -0.103 -9.281 16.5 1 34.56 22 ASN B C 1
ATOM 3087 O O . ASN B 1 22 ? 0.407 -10.305 16.031 1 34.56 22 ASN B O 1
ATOM 3091 N N . ILE B 1 23 ? -0.615 -8.477 15.859 1 33.91 23 ILE B N 1
ATOM 3092 C CA . ILE B 1 23 ? -0.667 -8.695 14.422 1 33.91 23 ILE B CA 1
ATOM 3093 C C . ILE B 1 23 ? 0.742 -8.625 13.836 1 33.91 23 ILE B C 1
ATOM 3095 O O . ILE B 1 23 ? 1.113 -9.453 13 1 33.91 23 ILE B O 1
ATOM 3099 N N . VAL B 1 24 ? 1.482 -7.742 14.359 1 36.91 24 VAL B N 1
ATOM 3100 C CA . VAL B 1 24 ? 2.873 -7.656 13.93 1 36.91 24 VAL B CA 1
ATOM 3101 C C . VAL B 1 24 ? 3.609 -8.945 14.297 1 36.91 24 VAL B C 1
ATOM 3103 O O . VAL B 1 24 ? 4.383 -9.477 13.492 1 36.91 24 VAL B O 1
ATOM 3106 N N . LEU B 1 25 ? 3.227 -9.383 15.391 1 33.84 25 LEU B N 1
ATOM 3107 C CA . LEU B 1 25 ? 3.865 -10.602 15.875 1 33.84 25 LEU B CA 1
ATOM 3108 C C . LEU B 1 25 ? 3.426 -11.805 15.047 1 33.84 25 LEU B C 1
ATOM 3110 O O . LEU B 1 25 ? 4.246 -12.664 14.719 1 33.84 25 LEU B O 1
ATOM 3114 N N . ILE B 1 26 ? 2.223 -11.766 14.797 1 34.06 26 ILE B N 1
ATOM 3115 C CA . ILE B 1 26 ? 1.743 -12.906 14.016 1 34.06 26 ILE B CA 1
ATOM 3116 C C . ILE B 1 26 ? 2.43 -12.93 12.656 1 34.06 26 ILE B C 1
ATOM 3118 O O . ILE B 1 26 ? 2.875 -13.984 12.195 1 34.06 26 ILE B O 1
ATOM 3122 N N . THR B 1 27 ? 2.525 -11.812 12.133 1 38.16 27 THR B N 1
ATOM 3123 C CA . THR B 1 27 ? 3.213 -11.727 10.852 1 38.16 27 THR B CA 1
ATOM 3124 C C . THR B 1 27 ? 4.668 -12.172 10.992 1 38.16 27 THR B C 1
ATOM 3126 O O . THR B 1 27 ? 5.188 -12.891 10.133 1 38.16 27 THR B O 1
ATOM 3129 N N . ALA B 1 28 ? 5.129 -11.75 12.07 1 37.69 28 ALA B N 1
ATOM 3130 C CA . ALA B 1 28 ? 6.488 -12.195 12.359 1 37.69 28 ALA B CA 1
ATOM 3131 C C . ALA B 1 28 ? 6.539 -13.703 12.555 1 37.69 28 ALA B C 1
ATOM 3133 O O . ALA B 1 28 ? 7.469 -14.367 12.086 1 37.69 28 ALA B O 1
ATOM 3134 N N . VAL B 1 29 ? 5.566 -14.18 13.242 1 34.09 29 VAL B N 1
ATOM 3135 C CA . VAL B 1 29 ? 5.52 -15.617 13.508 1 34.09 29 VAL B CA 1
ATOM 3136 C C . VAL B 1 29 ? 5.363 -16.375 12.188 1 34.09 29 VAL B C 1
ATOM 3138 O O . VAL B 1 29 ? 6.008 -17.406 11.984 1 34.09 29 VAL B O 1
ATOM 3141 N N . ILE B 1 30 ? 4.508 -15.844 11.469 1 35.41 30 ILE B N 1
ATOM 3142 C CA . ILE B 1 30 ? 4.289 -16.547 10.211 1 35.41 30 ILE B CA 1
ATOM 3143 C C . ILE B 1 30 ? 5.598 -16.609 9.422 1 35.41 30 ILE B C 1
ATOM 3145 O O . ILE B 1 30 ? 5.926 -17.641 8.836 1 35.41 30 ILE B O 1
ATOM 3149 N N . LEU B 1 31 ? 6.262 -15.633 9.5 1 35.19 31 LEU B N 1
ATOM 3150 C CA . LEU B 1 31 ? 7.531 -15.586 8.781 1 35.19 31 LEU B CA 1
ATOM 3151 C C . LEU B 1 31 ? 8.523 -16.594 9.352 1 35.19 31 LEU B C 1
ATOM 3153 O O . LEU B 1 31 ? 9.359 -17.125 8.625 1 35.19 31 LEU B O 1
ATOM 3157 N N . CYS B 1 32 ? 8.375 -16.844 10.68 1 31.45 32 CYS B N 1
ATOM 3158 C CA . CYS B 1 32 ? 9.242 -17.844 11.281 1 31.45 32 CYS B CA 1
ATOM 3159 C C . CYS B 1 32 ? 8.664 -19.25 11.117 1 31.45 32 CYS B C 1
ATOM 3161 O O . CYS B 1 32 ? 8.445 -19.953 12.102 1 31.45 32 CYS B O 1
ATOM 3163 N N . GLY B 1 33 ? 8.039 -19.531 10.273 1 28.73 33 GLY B N 1
ATOM 3164 C CA . GLY B 1 33 ? 7.219 -20.688 10.008 1 28.73 33 GLY B CA 1
ATOM 3165 C C . GLY B 1 33 ? 7.941 -22 10.258 1 28.73 33 GLY B C 1
ATOM 3166 O O . GLY B 1 33 ? 7.391 -23.078 10.023 1 28.73 33 GLY B O 1
ATOM 3167 N N . ARG B 1 34 ? 9.211 -22.156 10.422 1 27.88 34 ARG B N 1
ATOM 3168 C CA . ARG B 1 34 ? 9.641 -23.547 10.484 1 27.88 34 ARG B CA 1
ATOM 3169 C C . ARG B 1 34 ? 9.047 -24.25 11.703 1 27.88 34 ARG B C 1
ATOM 3171 O O . ARG B 1 34 ? 8.938 -25.469 11.727 1 27.88 34 ARG B O 1
ATOM 3178 N N . ALA B 1 35 ? 8.992 -23.609 12.875 1 26.44 35 ALA B N 1
ATOM 3179 C CA . ALA B 1 35 ? 9.07 -24.422 14.094 1 26.44 35 ALA B CA 1
ATOM 3180 C C . ALA B 1 35 ? 7.789 -25.219 14.305 1 26.44 35 ALA B C 1
ATOM 3182 O O . ALA B 1 35 ? 7.793 -26.25 14.984 1 26.44 35 ALA B O 1
ATOM 3183 N N . ALA B 1 36 ? 6.605 -24.766 13.969 1 25.59 36 ALA B N 1
ATOM 3184 C CA . ALA B 1 36 ? 5.496 -25.344 14.719 1 25.59 36 ALA B CA 1
ATOM 3185 C C . ALA B 1 36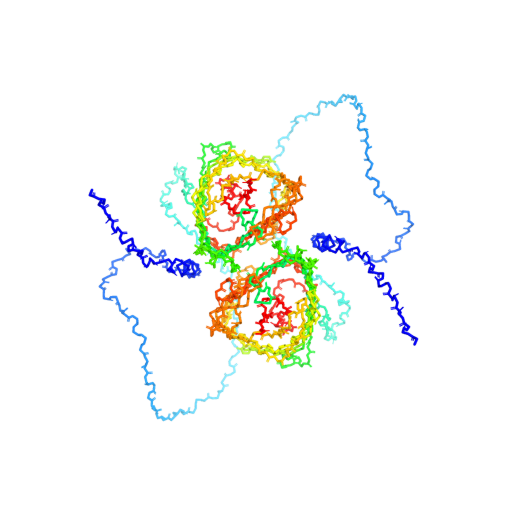 ? 5.137 -26.719 14.188 1 25.59 36 ALA B C 1
ATOM 3187 O O . ALA B 1 36 ? 4.367 -27.453 14.812 1 25.59 36 ALA B O 1
ATOM 3188 N N . ILE B 1 37 ? 5.258 -27.109 13.047 1 24.36 37 ILE B N 1
ATOM 3189 C CA . ILE B 1 37 ? 4.484 -28.312 12.727 1 24.36 37 ILE B CA 1
ATOM 3190 C C . ILE B 1 37 ? 5.262 -29.547 13.164 1 24.36 37 ILE B C 1
ATOM 3192 O O . ILE B 1 37 ? 5.645 -30.375 12.328 1 24.36 37 ILE B O 1
ATOM 3196 N N . ALA B 1 38 ? 6.363 -29.5 14.039 1 24.42 38 ALA B N 1
ATOM 3197 C CA . ALA B 1 38 ? 6.898 -30.812 14.422 1 24.42 38 ALA B CA 1
ATOM 3198 C C . ALA B 1 38 ? 5.895 -31.594 15.258 1 24.42 38 ALA B C 1
ATOM 3200 O O . ALA B 1 38 ? 5.168 -31.016 16.078 1 24.42 38 ALA B O 1
ATOM 3201 N N . GLY B 1 39 ? 5.48 -32.781 14.984 1 21.89 39 GLY B N 1
ATOM 3202 C CA . GLY B 1 39 ? 4.695 -33.812 15.648 1 21.89 39 GLY B CA 1
ATOM 3203 C C . GLY B 1 39 ? 5.121 -34.062 17.078 1 21.89 39 GLY B C 1
ATOM 3204 O O . GLY B 1 39 ? 6.258 -33.75 17.453 1 21.89 39 GLY B O 1
ATOM 3205 N N . ASP B 1 40 ? 4.262 -34.281 18.141 1 24.27 40 ASP B N 1
ATOM 3206 C CA . ASP B 1 40 ? 4.203 -34.625 19.547 1 24.27 40 ASP B CA 1
ATOM 3207 C C . ASP B 1 40 ? 5.055 -35.844 19.859 1 24.27 40 ASP B C 1
ATOM 3209 O O . ASP B 1 40 ? 4.527 -36.938 20.047 1 24.27 40 ASP B O 1
ATOM 3213 N N . ALA B 1 41 ? 6.105 -36.344 19.422 1 23.2 41 ALA B N 1
ATOM 3214 C CA . ALA B 1 41 ? 6.664 -37.438 20.188 1 23.2 41 ALA B CA 1
ATOM 3215 C C . ALA B 1 41 ? 6.973 -37.031 21.625 1 23.2 41 ALA B C 1
ATOM 3217 O O . ALA B 1 41 ? 7.105 -35.844 21.922 1 23.2 41 ALA B O 1
ATOM 3218 N N . ASP B 1 42 ? 7.273 -37.969 22.812 1 22.64 42 ASP B N 1
ATOM 3219 C CA . ASP B 1 42 ? 7.336 -38 24.266 1 22.64 42 ASP B CA 1
ATOM 3220 C C . ASP B 1 42 ? 8.359 -37 24.797 1 22.64 42 ASP B C 1
ATOM 3222 O O . ASP B 1 42 ? 9.461 -37.375 25.203 1 22.64 42 ASP B O 1
ATOM 3226 N N . TYR B 1 43 ? 8.625 -35.844 24.297 1 22.22 43 TYR B N 1
ATOM 3227 C CA . TYR B 1 43 ? 9.75 -35.188 24.969 1 22.22 43 TYR B CA 1
ATOM 3228 C C . TYR B 1 43 ? 9.438 -34.906 26.422 1 22.22 43 TYR B C 1
ATOM 3230 O O . TYR B 1 43 ? 8.336 -34.469 26.766 1 22.22 43 TYR B O 1
ATOM 3238 N N . GLY B 1 44 ? 10.031 -35.656 27.453 1 21.16 44 GLY B N 1
ATOM 3239 C CA . GLY B 1 44 ? 10.203 -35.406 28.875 1 21.16 44 GLY B CA 1
ATOM 3240 C C . GLY B 1 44 ? 10.266 -33.906 29.203 1 21.16 44 GLY B C 1
ATOM 3241 O O . GLY B 1 44 ? 10.398 -33.094 28.297 1 21.16 44 GLY B O 1
ATOM 3242 N N . THR B 1 45 ? 10.531 -33.5 30.5 1 20.59 45 THR B N 1
ATOM 3243 C CA . THR B 1 45 ? 10.25 -32.406 31.406 1 20.59 45 THR B CA 1
ATOM 3244 C C . THR B 1 45 ? 10.914 -31.109 30.922 1 20.59 45 THR B C 1
ATOM 3246 O O . THR B 1 45 ? 10.289 -30.047 30.891 1 20.59 45 THR B O 1
ATOM 3249 N N . LYS B 1 46 ? 12.242 -31.031 31.219 1 21.94 46 LYS B N 1
ATOM 3250 C CA . LYS B 1 46 ? 12.844 -29.812 31.734 1 21.94 46 LYS B CA 1
ATOM 3251 C C . LYS B 1 46 ? 12.977 -28.766 30.625 1 21.94 46 LYS B C 1
ATOM 3253 O O . LYS B 1 46 ? 13.609 -29.016 29.609 1 21.94 46 LYS B O 1
ATOM 3258 N N . SER B 1 47 ? 12.016 -28.062 30.469 1 20 47 SER B N 1
ATOM 3259 C CA . SER B 1 47 ? 11.867 -27.078 29.391 1 20 47 SER B CA 1
ATOM 3260 C C . SER B 1 47 ? 13.008 -26.062 29.422 1 20 47 SER B C 1
ATOM 3262 O O . SER B 1 47 ? 13.141 -25.297 30.375 1 20 47 SER B O 1
ATOM 3264 N N . PRO B 1 48 ? 14.211 -26.422 28.891 1 21.33 48 PRO B N 1
ATOM 3265 C CA . PRO B 1 48 ? 15.305 -25.484 29.172 1 21.33 48 PRO B CA 1
ATOM 3266 C C . PRO B 1 48 ? 14.961 -24.062 28.75 1 21.33 48 PRO B C 1
ATOM 3268 O O . PRO B 1 48 ? 14.344 -23.844 27.703 1 21.33 48 PRO B O 1
ATOM 3271 N N . ALA B 1 49 ? 14.617 -23.25 29.688 1 20.05 49 ALA B N 1
ATOM 3272 C CA . ALA B 1 49 ? 14.477 -21.797 29.641 1 20.05 49 ALA B CA 1
ATOM 3273 C C . ALA B 1 49 ? 15.594 -21.156 28.828 1 20.05 49 ALA B C 1
ATOM 3275 O O . ALA B 1 49 ? 16.766 -21.469 29.016 1 20.05 49 ALA B O 1
ATOM 3276 N N . LEU B 1 50 ? 15.344 -21 27.672 1 19.41 50 LEU B N 1
ATOM 3277 C CA . LEU B 1 50 ? 16.328 -20.328 26.828 1 19.41 50 LEU B CA 1
ATOM 3278 C C . LEU B 1 50 ? 16.906 -19.094 27.516 1 19.41 50 LEU B C 1
ATOM 3280 O O . LEU B 1 50 ? 16.203 -18.094 27.688 1 19.41 50 LEU B O 1
ATOM 3284 N N . THR B 1 51 ? 17.531 -19.281 28.672 1 18 51 THR B N 1
ATOM 3285 C CA . THR B 1 51 ? 18.25 -18.219 29.391 1 18 51 THR B CA 1
ATOM 3286 C C . THR B 1 51 ? 19.266 -17.547 28.484 1 18 51 THR B C 1
ATOM 3288 O O . THR B 1 51 ? 20.125 -18.203 27.891 1 18 51 THR B O 1
ATOM 3291 N N . PHE B 1 52 ? 18.828 -16.531 27.969 1 19.38 52 PHE B N 1
ATOM 3292 C CA . PHE B 1 52 ? 19.766 -15.617 27.328 1 19.38 52 PHE B CA 1
ATOM 3293 C C . PHE B 1 52 ? 20.969 -15.359 28.234 1 19.38 52 PHE B C 1
ATOM 3295 O O . PHE B 1 52 ? 20.828 -14.734 29.297 1 19.38 52 PHE B O 1
ATOM 3302 N N . GLY B 1 53 ? 21.703 -16.375 28.516 1 18.97 53 GLY B N 1
ATOM 3303 C CA . GLY B 1 53 ? 22.906 -16.266 29.328 1 18.97 53 GLY B CA 1
ATOM 3304 C C . GLY B 1 53 ? 23.859 -15.188 28.859 1 18.97 53 GLY B C 1
ATOM 3305 O O . GLY B 1 53 ? 24.266 -15.18 27.703 1 18.97 53 GLY B O 1
ATOM 3306 N N . ALA B 1 54 ? 23.688 -13.93 29.391 1 18.81 54 ALA B N 1
ATOM 3307 C CA . ALA B 1 54 ? 24.672 -12.852 29.406 1 18.81 54 ALA B CA 1
ATOM 3308 C C . ALA B 1 54 ? 26.047 -13.367 29.812 1 18.81 54 ALA B C 1
ATOM 3310 O O . ALA B 1 54 ? 26.297 -13.625 31 1 18.81 54 ALA B O 1
ATOM 3311 N N . ARG B 1 55 ? 26.531 -14.469 29.203 1 18.92 55 ARG B N 1
ATOM 3312 C CA . ARG B 1 55 ? 27.859 -14.875 29.672 1 18.92 55 ARG B CA 1
ATOM 3313 C C . ARG B 1 55 ? 28.859 -13.742 29.516 1 18.92 55 ARG B C 1
ATOM 3315 O O . ARG B 1 55 ? 28.859 -13.047 28.484 1 18.92 55 ARG B O 1
ATOM 3322 N N . SER B 1 56 ? 29.312 -13.242 30.625 1 18.5 56 SER B N 1
ATOM 3323 C CA . SER B 1 56 ? 30.469 -12.398 30.922 1 18.5 56 SER B CA 1
ATOM 3324 C C . SER B 1 56 ? 31.734 -12.953 30.297 1 18.5 56 SER B C 1
ATOM 3326 O O . SER B 1 56 ? 32.125 -14.094 30.562 1 18.5 56 SER B O 1
ATOM 3328 N N . TYR B 1 57 ? 31.875 -12.781 28.953 1 19.33 57 TYR B N 1
ATOM 3329 C CA . TYR B 1 57 ? 33.125 -13.195 28.312 1 19.33 57 TYR B CA 1
ATOM 3330 C C . TYR B 1 57 ? 34.312 -12.773 29.141 1 19.33 57 TYR B C 1
ATOM 3332 O O . TYR B 1 57 ? 34.531 -11.586 29.391 1 19.33 57 TYR B O 1
ATOM 3340 N N . GLY B 1 58 ? 34.625 -13.492 30.172 1 18.14 58 GLY B N 1
ATOM 3341 C CA . GLY B 1 58 ? 35.906 -13.453 30.859 1 18.14 58 GLY B CA 1
ATOM 3342 C C . GLY B 1 58 ? 37.094 -13.43 29.906 1 18.14 58 GLY B C 1
ATOM 3343 O O . GLY B 1 58 ? 36.969 -13.758 28.734 1 18.14 58 GLY B O 1
ATOM 3344 N N . ALA B 1 59 ? 38.344 -13 30.406 1 19.61 59 ALA B N 1
ATOM 3345 C CA . ALA B 1 59 ? 39.688 -12.625 29.984 1 19.61 59 ALA B CA 1
ATOM 3346 C C . ALA B 1 59 ? 40.375 -13.805 29.328 1 19.61 59 ALA B C 1
ATOM 3348 O O . ALA B 1 59 ? 40.812 -14.742 30 1 19.61 59 ALA B O 1
ATOM 3349 N N . THR B 1 60 ? 39.75 -14.602 28.359 1 17.86 60 THR B N 1
ATOM 3350 C CA . THR B 1 60 ? 40.5 -15.773 27.922 1 17.86 60 THR B CA 1
ATOM 3351 C C . THR B 1 60 ? 41.906 -15.383 27.484 1 17.86 60 THR B C 1
ATOM 3353 O O . THR B 1 60 ? 42.094 -14.406 26.75 1 17.86 60 THR B O 1
ATOM 3356 N N . ASP B 1 61 ? 42.938 -15.836 28.125 1 17.47 61 ASP B N 1
ATOM 3357 C CA . ASP B 1 61 ? 44.406 -15.844 28.062 1 17.47 61 ASP B CA 1
ATOM 3358 C C . ASP B 1 61 ? 44.875 -16.25 26.672 1 17.47 61 ASP B C 1
ATOM 3360 O O . ASP B 1 61 ? 45.656 -15.539 26.062 1 17.47 61 ASP B O 1
ATOM 3364 N N . GLU B 1 62 ? 45.125 -17.609 26.531 1 18.02 62 GLU B N 1
ATOM 3365 C CA . GLU B 1 62 ? 46.438 -18.188 26.203 1 18.02 62 GLU B CA 1
ATOM 3366 C C . GLU B 1 62 ? 46.688 -18.109 24.688 1 18.02 62 GLU B C 1
ATOM 3368 O O . GLU B 1 62 ? 45.75 -17.859 23.906 1 18.02 62 GLU B O 1
ATOM 3373 N N . THR B 1 63 ? 47.594 -19.141 24.141 1 18.61 63 THR B N 1
ATOM 3374 C CA . THR B 1 63 ? 48.75 -19.391 23.281 1 18.61 63 THR B CA 1
ATOM 3375 C C . THR B 1 63 ? 48.312 -19.828 21.891 1 18.61 63 THR B C 1
ATOM 3377 O O . THR B 1 63 ? 47.875 -20.984 21.703 1 18.61 63 THR B O 1
ATOM 3380 N N . LEU B 1 64 ? 47.312 -19.438 21.297 1 17.62 64 LEU B N 1
ATOM 3381 C CA . LEU B 1 64 ? 46.875 -20.094 20.078 1 17.62 64 LEU B CA 1
ATOM 3382 C C . LEU B 1 64 ? 48 -20.219 19.062 1 17.62 64 LEU B C 1
ATOM 3384 O O . LEU B 1 64 ? 48.531 -19.203 18.609 1 17.62 64 LEU B O 1
ATOM 3388 N N . SER B 1 65 ? 48.656 -21.359 19.109 1 16.92 65 SER B N 1
ATOM 3389 C CA . SER B 1 65 ? 49.844 -21.875 18.422 1 16.92 65 SER B CA 1
ATOM 3390 C C . SER B 1 65 ? 49.688 -21.766 16.906 1 16.92 65 SER B C 1
ATOM 3392 O O . SER B 1 65 ? 48.562 -21.578 16.406 1 16.92 65 SER B O 1
ATOM 3394 N N . LYS B 1 66 ? 50.75 -22.344 16.141 1 19.73 66 LYS B N 1
ATOM 3395 C CA . LYS B 1 66 ? 51.5 -22.172 14.898 1 19.73 66 LYS B CA 1
ATOM 3396 C C . LYS B 1 66 ? 50.75 -22.812 13.727 1 19.73 66 LYS B C 1
ATOM 3398 O O . LYS B 1 66 ? 51.344 -23.562 12.953 1 19.73 66 LYS B O 1
ATOM 3403 N N . VAL B 1 67 ? 49.375 -22.969 13.766 1 16.97 67 VAL B N 1
ATOM 3404 C CA . VAL B 1 67 ? 48.875 -23.969 12.828 1 16.97 67 VAL B CA 1
ATOM 3405 C C . VAL B 1 67 ? 49.406 -23.688 11.43 1 16.97 67 VAL B C 1
ATOM 3407 O O . VAL B 1 67 ? 49.281 -22.562 10.93 1 16.97 67 VAL B O 1
ATOM 3410 N N . ASN B 1 68 ? 50.281 -24.609 10.859 1 17.95 68 ASN B N 1
ATOM 3411 C CA . ASN B 1 68 ? 51.156 -24.859 9.711 1 17.95 68 ASN B CA 1
ATOM 3412 C C . ASN B 1 68 ? 50.375 -24.734 8.398 1 17.95 68 ASN B C 1
ATOM 3414 O O . ASN B 1 68 ? 49.219 -25.141 8.312 1 17.95 68 ASN B O 1
ATOM 3418 N N . ALA B 1 69 ? 50.812 -23.969 7.445 1 19.05 69 ALA B N 1
ATOM 3419 C CA . ALA B 1 69 ? 50.5 -23.312 6.18 1 19.05 69 ALA B CA 1
ATOM 3420 C C . ALA B 1 69 ? 50.25 -24.344 5.082 1 19.05 69 ALA B C 1
ATOM 3422 O O . ALA B 1 69 ? 50.125 -23.984 3.904 1 19.05 69 ALA B O 1
ATOM 3423 N N . SER B 1 70 ? 50.25 -25.719 5.449 1 16.55 70 SER B N 1
ATOM 3424 C CA . SER B 1 70 ? 50.719 -26.562 4.359 1 16.55 70 SER B CA 1
ATOM 3425 C C . SER B 1 70 ? 49.875 -26.375 3.105 1 16.55 70 SER B C 1
ATOM 3427 O O . SER B 1 70 ? 48.812 -25.75 3.156 1 16.55 70 SER B O 1
ATOM 3429 N N . SER B 1 71 ? 49.562 -27.531 2.371 1 18.17 71 SER B N 1
ATOM 3430 C CA . SER B 1 71 ? 49.656 -28.219 1.084 1 18.17 71 SER B CA 1
ATOM 3431 C C . SER B 1 71 ? 48.406 -27.984 0.229 1 18.17 71 SER B C 1
ATOM 3433 O O . SER B 1 71 ? 47.312 -27.875 0.755 1 18.17 71 SER B O 1
ATOM 3435 N N . THR B 1 72 ? 48.594 -27.516 -0.981 1 19.73 72 THR B N 1
ATOM 3436 C CA . THR B 1 72 ? 47.844 -27.016 -2.133 1 19.73 72 THR B CA 1
ATOM 3437 C C . THR B 1 72 ? 46.906 -28.078 -2.676 1 19.73 72 THR B C 1
ATOM 3439 O O . THR B 1 72 ? 46.312 -27.906 -3.748 1 19.73 72 THR B O 1
ATOM 3442 N N . THR B 1 73 ? 46.531 -29.062 -1.9 1 17.12 73 THR B N 1
ATOM 3443 C CA . THR B 1 73 ? 46.031 -30.219 -2.623 1 17.12 73 THR B CA 1
ATOM 3444 C C . THR B 1 73 ? 44.938 -29.828 -3.59 1 17.12 73 THR B C 1
ATOM 3446 O O . THR B 1 73 ? 44.031 -29.078 -3.225 1 17.12 73 THR B O 1
ATOM 3449 N N . ARG B 1 74 ? 45.188 -30.062 -4.863 1 17.8 74 ARG B N 1
ATOM 3450 C CA . ARG B 1 74 ? 44.5 -29.938 -6.141 1 17.8 74 ARG B CA 1
ATOM 3451 C C . ARG B 1 74 ? 43.125 -30.578 -6.07 1 17.8 74 ARG B C 1
ATOM 3453 O O . ARG B 1 74 ? 43 -31.781 -5.891 1 17.8 74 ARG B O 1
ATOM 3460 N N . ALA B 1 75 ? 42.25 -30.047 -5.375 1 18.08 75 ALA B N 1
ATOM 3461 C CA . ALA B 1 75 ? 40.969 -30.75 -5.176 1 18.08 75 ALA B CA 1
ATOM 3462 C C . ALA B 1 75 ? 40.375 -31.156 -6.512 1 18.08 75 ALA B C 1
ATOM 3464 O O . ALA B 1 75 ? 40.031 -30.312 -7.348 1 18.08 75 ALA B O 1
ATOM 3465 N N . GLU B 1 76 ? 40.875 -32.188 -7.121 1 18.14 76 GLU B N 1
ATOM 3466 C CA . GLU B 1 76 ? 40.406 -32.875 -8.32 1 18.14 76 GLU B CA 1
ATOM 3467 C C . GLU B 1 76 ? 38.906 -33.125 -8.258 1 18.14 76 GLU B C 1
ATOM 3469 O O . GLU B 1 76 ? 38.438 -33.812 -7.348 1 18.14 76 GLU B O 1
ATOM 3474 N N . PHE B 1 77 ? 38.219 -32.156 -8.578 1 18.77 77 PHE B N 1
ATOM 3475 C CA . PHE B 1 77 ? 36.75 -32.281 -8.609 1 18.77 77 PHE B CA 1
ATOM 3476 C C . PHE B 1 77 ? 36.344 -33.469 -9.5 1 18.77 77 PHE B C 1
ATOM 3478 O O . PHE B 1 77 ? 36.531 -33.406 -10.719 1 18.77 77 PHE B O 1
ATOM 3485 N N . PHE B 1 78 ? 36.781 -34.562 -9.141 1 17.83 78 PHE B N 1
ATOM 3486 C CA . PHE B 1 78 ? 36.375 -35.719 -9.914 1 17.83 78 PHE B CA 1
ATOM 3487 C C . PHE B 1 78 ? 34.875 -35.656 -10.25 1 17.83 78 PHE B C 1
ATOM 3489 O O . PHE B 1 78 ? 34.062 -35.469 -9.359 1 17.83 78 PHE B O 1
ATOM 3496 N N . ARG B 1 79 ? 34.625 -35.281 -11.406 1 18.44 79 ARG B N 1
ATOM 3497 C CA . ARG B 1 79 ? 33.344 -35.312 -12.094 1 18.44 79 ARG B CA 1
ATOM 3498 C C . ARG B 1 79 ? 32.719 -36.719 -12.055 1 18.44 79 ARG B C 1
ATOM 3500 O O . ARG B 1 79 ? 33.156 -37.625 -12.766 1 18.44 79 ARG B O 1
ATOM 3507 N N . THR B 1 80 ? 32.719 -37.281 -10.852 1 19.11 80 THR B N 1
ATOM 3508 C CA . THR B 1 80 ? 32.219 -38.656 -10.898 1 19.11 80 THR B CA 1
ATOM 3509 C C . THR B 1 80 ? 30.984 -38.75 -11.797 1 19.11 80 THR B C 1
ATOM 3511 O O . THR B 1 80 ? 30.266 -37.75 -11.977 1 19.11 80 THR B O 1
ATOM 3514 N N . GLU B 1 81 ? 30.844 -39.938 -12.57 1 19.34 81 GLU B N 1
ATOM 3515 C CA . GLU B 1 81 ? 29.969 -40.562 -13.562 1 19.34 81 GLU B CA 1
ATOM 3516 C C . GLU B 1 81 ? 28.5 -40.312 -13.242 1 19.34 81 GLU B C 1
ATOM 3518 O O . GLU B 1 81 ? 28.156 -39.906 -12.133 1 19.34 81 GLU B O 1
ATOM 3523 N N . SER B 1 82 ? 27.594 -40.938 -14.109 1 21.44 82 SER B N 1
ATOM 3524 C CA . SER B 1 82 ? 26.188 -40.969 -14.547 1 21.44 82 SER B CA 1
ATOM 3525 C C . SER B 1 82 ? 25.266 -41.312 -13.391 1 21.44 82 SER B C 1
ATOM 3527 O O . SER B 1 82 ? 24.125 -41.75 -13.609 1 21.44 82 SER B O 1
ATOM 3529 N N . ASP B 1 83 ? 25.766 -41.188 -12.227 1 22.42 83 ASP B N 1
ATOM 3530 C CA . ASP B 1 83 ? 24.812 -41.844 -11.336 1 22.42 83 ASP B CA 1
ATOM 3531 C C . ASP B 1 83 ? 23.406 -41.25 -11.508 1 22.42 83 ASP B C 1
ATOM 3533 O O . ASP B 1 83 ? 23.219 -40.031 -11.422 1 22.42 83 ASP B O 1
ATOM 3537 N N . ALA B 1 84 ? 22.578 -41.938 -12.242 1 22.66 84 ALA B N 1
ATOM 3538 C CA . ALA B 1 84 ? 21.141 -41.969 -12.531 1 22.66 84 ALA B CA 1
ATOM 3539 C C . ALA B 1 84 ? 20.328 -41.562 -11.305 1 22.66 84 ALA B C 1
ATOM 3541 O O . ALA B 1 84 ? 20.219 -42.312 -10.344 1 22.66 84 ALA B O 1
ATOM 3542 N N . ASN B 1 85 ? 20.625 -40.5 -10.852 1 22.98 85 ASN B N 1
ATOM 3543 C CA . ASN B 1 85 ? 20.062 -39.906 -9.648 1 22.98 85 ASN B CA 1
ATOM 3544 C C . ASN B 1 85 ? 18.562 -40.062 -9.578 1 22.98 85 ASN B C 1
ATOM 3546 O O . ASN B 1 85 ? 17.828 -39.656 -10.477 1 22.98 85 ASN B O 1
ATOM 3550 N N . SER B 1 86 ? 18.188 -41.156 -9.062 1 21.53 86 SER B N 1
ATOM 3551 C CA . SER B 1 86 ? 16.812 -41.406 -8.641 1 21.53 86 SER B CA 1
ATOM 3552 C C . SER B 1 86 ? 16.234 -40.188 -7.934 1 21.53 86 SER B C 1
ATOM 3554 O O . SER B 1 86 ? 16.734 -39.781 -6.891 1 21.53 86 SER B O 1
ATOM 3556 N N . ILE B 1 87 ? 16.141 -39.188 -8.703 1 23.41 87 ILE B N 1
ATOM 3557 C CA . ILE B 1 87 ? 15.305 -38.094 -8.25 1 23.41 87 ILE B CA 1
ATOM 3558 C C . ILE B 1 87 ? 14.25 -38.625 -7.273 1 23.41 87 ILE B C 1
ATOM 3560 O O . ILE B 1 87 ? 13.367 -39.375 -7.656 1 23.41 87 ILE B O 1
ATOM 3564 N N . GLN B 1 88 ? 14.797 -39 -6.223 1 22.81 88 GLN B N 1
ATOM 3565 C CA . GLN B 1 88 ? 13.781 -39.25 -5.207 1 22.81 88 GLN B CA 1
ATOM 3566 C C . GLN B 1 88 ? 12.789 -38.094 -5.129 1 22.81 88 GLN B C 1
ATOM 3568 O O . GLN B 1 88 ? 13.188 -36.938 -4.906 1 22.81 88 GLN B O 1
ATOM 3573 N N . THR B 1 89 ? 11.883 -38.031 -6.062 1 24.56 89 THR B N 1
ATOM 3574 C CA . THR B 1 89 ? 10.602 -37.375 -5.812 1 24.56 89 THR B CA 1
ATOM 3575 C C . THR B 1 89 ? 10.297 -37.312 -4.32 1 24.56 89 THR B C 1
ATOM 3577 O O . THR B 1 89 ? 10.18 -38.375 -3.672 1 24.56 89 THR B O 1
ATOM 3580 N N . VAL B 1 90 ? 11.117 -36.562 -3.725 1 25.64 90 VAL B N 1
ATOM 3581 C CA . VAL B 1 90 ? 10.594 -36.406 -2.375 1 25.64 90 VAL B CA 1
ATOM 3582 C C . VAL B 1 90 ? 9.078 -36.219 -2.43 1 25.64 90 VAL B C 1
ATOM 3584 O O . VAL B 1 90 ? 8.57 -35.219 -2.936 1 25.64 90 VAL B O 1
ATOM 3587 N N . SER B 1 91 ? 8.414 -37.188 -2.932 1 26.98 91 SER B N 1
ATOM 3588 C CA . SER B 1 91 ? 7.016 -37.344 -2.551 1 26.98 91 SER B CA 1
ATOM 3589 C C . SER B 1 91 ? 6.793 -36.906 -1.101 1 26.98 91 SER B C 1
ATOM 3591 O O . SER B 1 91 ? 7.277 -37.594 -0.177 1 26.98 91 SER B O 1
ATOM 3593 N N . HIS B 1 92 ? 7.188 -35.75 -0.834 1 27.16 92 HIS B N 1
ATOM 3594 C CA . HIS B 1 92 ? 6.512 -35.438 0.421 1 27.16 92 HIS B CA 1
ATOM 3595 C C . HIS B 1 92 ? 5.18 -36.156 0.528 1 27.16 92 HIS B C 1
ATOM 3597 O O . HIS B 1 92 ? 4.199 -35.781 -0.118 1 27.16 92 HIS B O 1
ATOM 3603 N N . GLU B 1 93 ? 5.289 -37.406 0.668 1 29.38 93 GLU B N 1
ATOM 3604 C CA . GLU B 1 93 ? 4.234 -38.281 1.163 1 29.38 93 GLU B CA 1
ATOM 3605 C C . GLU B 1 93 ? 3.488 -37.656 2.332 1 29.38 93 GLU B C 1
ATOM 3607 O O . GLU B 1 93 ? 4.027 -37.531 3.438 1 29.38 93 GLU B O 1
ATOM 3612 N N . VAL B 1 94 ? 2.969 -36.531 2.205 1 32.31 94 VAL B N 1
ATOM 3613 C CA . VAL B 1 94 ? 1.839 -36.594 3.125 1 32.31 94 VAL B CA 1
ATOM 3614 C C . VAL B 1 94 ? 1.311 -38 3.211 1 32.31 94 VAL B C 1
ATOM 3616 O O . VAL B 1 94 ? 1.229 -38.719 2.199 1 32.31 94 VAL B O 1
ATOM 3619 N N . GLY B 1 95 ? 1.51 -38.625 4.344 1 32.16 95 GLY B N 1
ATOM 3620 C CA . GLY B 1 95 ? 1.144 -40 4.629 1 32.16 95 GLY B CA 1
ATOM 3621 C C . GLY B 1 95 ? -0.074 -40.469 3.852 1 32.16 95 GLY B C 1
ATOM 3622 O O . GLY B 1 95 ? -1.206 -40.312 4.316 1 32.16 95 GLY B O 1
ATOM 3623 N N . CYS B 1 96 ? -0.352 -40.094 2.668 1 36.03 96 CYS B N 1
ATOM 3624 C CA . CYS B 1 96 ? -1.138 -41.25 2.248 1 36.03 96 CYS B CA 1
ATOM 3625 C C . CYS B 1 96 ? -0.361 -42.531 2.461 1 36.03 96 CYS B C 1
ATOM 3627 O O . CYS B 1 96 ? 0.66 -42.75 1.809 1 36.03 96 CYS B O 1
ATOM 3629 N N . ASP B 1 97 ? -0.081 -43.031 3.686 1 36.12 97 ASP B N 1
ATOM 3630 C CA . ASP B 1 97 ? 0.531 -44.344 3.869 1 36.12 97 ASP B CA 1
ATOM 3631 C C . ASP B 1 97 ? 0.421 -45.156 2.598 1 36.12 97 ASP B C 1
ATOM 3633 O O . ASP B 1 97 ? 1.334 -45.188 1.769 1 36.12 97 ASP B O 1
ATOM 3637 N N . THR B 1 98 ? -0.042 -46.531 2.9 1 35.78 98 THR B N 1
ATOM 3638 C CA . THR B 1 98 ? -0.094 -47.844 2.248 1 35.78 98 THR B CA 1
ATOM 3639 C C . THR B 1 98 ? -1.104 -47.812 1.104 1 35.78 98 THR B C 1
ATOM 3641 O O . THR B 1 98 ? -2.311 -47.938 1.334 1 35.78 98 THR B O 1
ATOM 3644 N N . CYS B 1 99 ? -1.075 -46.938 0.163 1 37.53 99 CYS B N 1
ATOM 3645 C CA . CYS B 1 99 ? -1.976 -47.344 -0.907 1 37.53 99 CYS B CA 1
ATOM 3646 C C . CYS B 1 99 ? -1.615 -48.75 -1.419 1 37.53 99 CYS B C 1
ATOM 3648 O O . CYS B 1 99 ? -0.447 -49.031 -1.692 1 37.53 99 CYS B O 1
ATOM 3650 N N . ASP B 1 100 ? -2.297 -49.75 -0.899 1 38 100 ASP B N 1
ATOM 3651 C CA . ASP B 1 100 ? -2.252 -51.062 -1.541 1 38 100 ASP B CA 1
ATOM 3652 C C . ASP B 1 100 ? -2.289 -50.938 -3.062 1 38 100 ASP B C 1
ATOM 3654 O O . ASP B 1 100 ? -2.963 -50.031 -3.598 1 38 100 ASP B O 1
ATOM 3658 N N . PRO B 1 101 ? -1.368 -51.438 -3.863 1 41.06 101 PRO B N 1
ATOM 3659 C CA . PRO B 1 101 ? -1.325 -51.438 -5.328 1 41.06 101 PRO B CA 1
ATOM 3660 C C . PRO B 1 101 ? -2.715 -51.438 -5.957 1 41.06 101 PRO B C 1
ATOM 3662 O O . PRO B 1 101 ? -2.9 -50.969 -7.074 1 41.06 101 PRO B O 1
ATOM 3665 N N . ASP B 1 102 ? -3.588 -52.312 -5.488 1 39.28 102 ASP B N 1
ATOM 3666 C CA . ASP B 1 102 ? -4.879 -52.625 -6.094 1 39.28 102 ASP B CA 1
ATOM 3667 C C . ASP B 1 102 ? -5.898 -51.5 -5.812 1 39.28 102 ASP B C 1
ATOM 3669 O O . ASP B 1 102 ? -7.027 -51.562 -6.301 1 39.28 102 ASP B O 1
ATOM 3673 N N . GLN B 1 103 ? -5.781 -50.812 -4.684 1 37.81 103 GLN B N 1
ATOM 3674 C CA . GLN B 1 103 ? -6.863 -49.875 -4.445 1 37.81 103 GLN B CA 1
ATOM 3675 C C . GLN B 1 103 ? -6.469 -48.469 -4.871 1 37.81 103 GLN B C 1
ATOM 3677 O O . GLN B 1 103 ? -5.324 -48.062 -4.672 1 37.81 103 GLN B O 1
ATOM 3682 N N . PRO B 1 104 ? -7.207 -47.875 -5.859 1 38.75 104 PRO B N 1
ATOM 3683 C CA . PRO B 1 104 ? -7.031 -46.469 -6.242 1 38.75 104 PRO B CA 1
ATOM 3684 C C . PRO B 1 104 ? -6.719 -45.594 -5.051 1 38.75 104 PRO B C 1
ATOM 3686 O O . PRO B 1 104 ? -7.398 -45.656 -4.02 1 38.75 104 PRO B O 1
ATOM 3689 N N . CYS B 1 105 ? -5.586 -45.438 -4.539 1 39.97 105 CYS B N 1
ATOM 3690 C CA . CYS B 1 105 ? -5.215 -44.5 -3.496 1 39.97 105 CYS B CA 1
ATOM 3691 C C . CYS B 1 105 ? -6.012 -43.188 -3.627 1 39.97 105 CYS B C 1
ATOM 3693 O O . CYS B 1 105 ? -5.859 -42.469 -4.605 1 39.97 105 CYS B O 1
ATOM 3695 N N . GLU B 1 106 ? -7.34 -43.219 -3.453 1 39.91 106 GLU B N 1
ATOM 3696 C CA . GLU B 1 106 ? -8.102 -42 -3.375 1 39.91 106 GLU B CA 1
ATOM 3697 C C . GLU B 1 106 ? -7.449 -41 -2.412 1 39.91 106 GLU B C 1
ATOM 3699 O O . GLU B 1 106 ? -7.676 -41.062 -1.203 1 39.91 106 GLU B O 1
ATOM 3704 N N . CYS B 1 107 ? -6.238 -40.75 -2.373 1 41.66 107 CYS B N 1
ATOM 3705 C CA . CYS B 1 107 ? -5.695 -39.688 -1.543 1 41.66 107 CYS B CA 1
ATOM 3706 C C . CYS B 1 107 ? -6.613 -38.469 -1.55 1 41.66 107 CYS B C 1
ATOM 3708 O O . CYS B 1 107 ? -6.758 -37.812 -2.574 1 41.66 107 CYS B O 1
ATOM 3710 N N . GLY B 1 108 ? -7.766 -38.625 -1.084 1 47.16 108 GLY B N 1
ATOM 3711 C CA . GLY B 1 108 ? -8.703 -37.531 -0.93 1 47.16 108 GLY B CA 1
ATOM 3712 C C . GLY B 1 108 ? -8.023 -36.188 -0.632 1 47.16 108 GLY B C 1
ATOM 3713 O O . GLY B 1 108 ? -6.988 -36.156 0.033 1 47.16 108 GLY B O 1
ATOM 3714 N N . SER B 1 109 ? -8.047 -35.281 -1.493 1 59.19 109 SER B N 1
ATOM 3715 C CA . SER B 1 109 ? -7.531 -33.938 -1.324 1 59.19 109 SER B CA 1
ATOM 3716 C C . SER B 1 109 ? -7.812 -33.406 0.079 1 59.19 109 SER B C 1
ATOM 3718 O O . SER B 1 109 ? -8.938 -33.531 0.577 1 59.19 109 SER B O 1
ATOM 3720 N N . ALA B 1 110 ? -6.848 -33.25 0.96 1 74.31 110 ALA B N 1
ATOM 3721 C CA . ALA B 1 110 ? -6.98 -32.719 2.316 1 74.31 110 ALA B CA 1
ATOM 3722 C C . ALA B 1 110 ? -7.781 -31.438 2.326 1 74.31 110 ALA B C 1
ATOM 3724 O O . ALA B 1 110 ? -7.73 -30.656 1.367 1 74.31 110 ALA B O 1
ATOM 3725 N N . TRP B 1 111 ? -8.781 -31.484 3.27 1 76.81 111 TRP B N 1
ATOM 3726 C CA . TRP B 1 111 ? -9.664 -30.328 3.387 1 76.81 111 TRP B CA 1
ATOM 3727 C C . TRP B 1 111 ? -8.859 -29.031 3.402 1 76.81 111 TRP B C 1
ATOM 3729 O O . TRP B 1 111 ? -9.383 -27.969 3.039 1 76.81 111 TRP B O 1
ATOM 3739 N N . TYR B 1 112 ? -7.578 -29.078 3.695 1 86.94 112 TYR B N 1
ATOM 3740 C CA . TYR B 1 112 ? -6.797 -27.859 3.877 1 86.94 112 TYR B CA 1
ATOM 3741 C C . TYR B 1 112 ? -6.051 -27.5 2.598 1 86.94 112 TYR B C 1
ATOM 3743 O O . TYR B 1 112 ? -5.32 -26.5 2.559 1 86.94 112 TYR B O 1
ATOM 3751 N N . GLU B 1 113 ? -6.254 -28.203 1.585 1 90.75 113 GLU B N 1
ATOM 3752 C CA . GLU B 1 113 ? -5.531 -27.984 0.334 1 90.75 113 GLU B CA 1
ATOM 3753 C C . GLU B 1 113 ? -5.82 -26.609 -0.232 1 90.75 113 GLU B C 1
ATOM 3755 O O . GLU B 1 113 ? -4.945 -25.969 -0.832 1 90.75 113 GLU B O 1
ATOM 3760 N N . ASN B 1 114 ? -7.008 -26.125 0.012 1 95.38 114 ASN B N 1
ATOM 3761 C CA . ASN B 1 114 ? -7.414 -24.844 -0.548 1 95.38 114 ASN B CA 1
ATOM 3762 C C . ASN B 1 114 ? -7.605 -23.797 0.542 1 95.38 114 ASN B C 1
ATOM 3764 O O . ASN B 1 114 ? -8.312 -22.797 0.337 1 95.38 114 ASN B O 1
ATOM 3768 N N . LEU B 1 115 ? -6.996 -24.031 1.655 1 96.12 115 LEU B N 1
ATOM 3769 C CA . LEU B 1 115 ? -7.027 -23.109 2.775 1 96.12 115 LEU B CA 1
ATOM 3770 C C . LEU B 1 115 ? -5.926 -22.062 2.643 1 96.12 115 LEU B C 1
ATOM 3772 O O . LEU B 1 115 ? -4.801 -22.375 2.25 1 96.12 115 LEU B O 1
ATOM 3776 N N . SER B 1 116 ? -6.285 -20.828 2.934 1 97.5 116 SER B N 1
ATOM 3777 C CA . SER B 1 116 ? -5.289 -19.766 3.039 1 97.5 116 SER B CA 1
ATOM 3778 C C . SER B 1 116 ? -5.469 -18.969 4.324 1 97.5 116 SER B C 1
ATOM 3780 O O . SER B 1 116 ? -6.598 -18.703 4.742 1 97.5 116 SER B O 1
ATOM 3782 N N . ILE B 1 117 ? -4.395 -18.672 4.961 1 97.5 117 ILE B N 1
ATOM 3783 C CA . ILE B 1 117 ? -4.328 -17.812 6.137 1 97.5 117 ILE B CA 1
ATOM 3784 C C . ILE B 1 117 ? -3.438 -16.594 5.848 1 97.5 117 ILE B C 1
ATOM 3786 O O . ILE B 1 117 ? -2.289 -16.75 5.422 1 97.5 117 ILE B O 1
ATOM 3790 N N . PHE B 1 118 ? -3.945 -15.469 6.164 1 98.25 118 PHE B N 1
ATOM 3791 C CA . PHE B 1 118 ? -3.254 -14.242 5.781 1 98.25 118 PHE B CA 1
ATOM 3792 C C . PHE B 1 118 ? -3.072 -13.328 6.988 1 98.25 118 PHE B C 1
ATOM 3794 O O . PHE B 1 118 ? -3.955 -13.234 7.844 1 98.25 118 PHE B O 1
ATOM 3801 N N . GLY B 1 119 ? -1.906 -12.617 6.953 1 96.25 119 GLY B N 1
ATOM 3802 C CA . GLY B 1 119 ? -1.619 -11.508 7.844 1 96.25 119 GLY B CA 1
ATOM 3803 C C . GLY B 1 119 ? -0.878 -10.375 7.16 1 96.25 119 GLY B C 1
ATOM 3804 O O . GLY B 1 119 ? 0.048 -10.609 6.383 1 96.25 119 GLY B O 1
ATOM 3805 N N . GLY B 1 120 ? -1.396 -9.141 7.461 1 97 120 GLY B N 1
ATOM 3806 C CA . GLY B 1 120 ? -0.745 -8 6.836 1 97 120 GLY B CA 1
ATOM 3807 C C . GLY B 1 120 ? -1.245 -6.664 7.359 1 97 120 GLY B C 1
ATOM 3808 O O . GLY B 1 120 ? -1.754 -6.586 8.484 1 97 120 GLY B O 1
ATOM 3809 N N . LEU B 1 121 ? -0.901 -5.664 6.609 1 94.69 121 LEU B N 1
ATOM 3810 C CA . LEU B 1 121 ? -1.305 -4.305 6.941 1 94.69 121 LEU B CA 1
ATOM 3811 C C . LEU B 1 121 ? -2.381 -3.805 5.984 1 94.69 121 LEU B C 1
ATOM 3813 O O . LEU B 1 121 ? -2.416 -4.207 4.82 1 94.69 121 LEU B O 1
ATOM 3817 N N . ASP B 1 122 ? -3.203 -2.936 6.527 1 96.69 122 ASP B N 1
ATOM 3818 C CA . ASP B 1 122 ? -4.344 -2.396 5.793 1 96.69 122 ASP B CA 1
ATOM 3819 C C . ASP B 1 122 ? -4.426 -0.879 5.945 1 96.69 122 ASP B C 1
ATOM 3821 O O . ASP B 1 122 ? -4.215 -0.346 7.035 1 96.69 122 ASP B O 1
ATOM 3825 N N . GLY B 1 123 ? -4.566 -0.202 4.852 1 96 123 GLY B N 1
ATOM 3826 C CA . GLY B 1 123 ? -4.879 1.217 4.789 1 96 123 GLY B CA 1
ATOM 3827 C C . GLY B 1 123 ? -6.168 1.511 4.047 1 96 123 GLY B C 1
ATOM 3828 O O . GLY B 1 123 ? -6.426 0.935 2.986 1 96 123 GLY B O 1
ATOM 3829 N N . SER B 1 124 ? -6.93 2.439 4.656 1 97 124 SER B N 1
ATOM 3830 C CA . SER B 1 124 ? -8.234 2.668 4.055 1 97 124 SER B CA 1
ATOM 3831 C C . SER B 1 124 ? -8.703 4.105 4.27 1 97 124 SER B C 1
ATOM 3833 O O . SER B 1 124 ? -8.508 4.672 5.348 1 97 124 SER B O 1
ATOM 3835 N N . LYS B 1 125 ? -9.188 4.676 3.297 1 96.38 125 LYS B N 1
ATOM 3836 C CA . LYS B 1 125 ? -9.953 5.922 3.279 1 96.38 125 LYS B CA 1
ATOM 3837 C C . LYS B 1 125 ? -11.172 5.805 2.367 1 96.38 125 LYS B C 1
ATOM 3839 O O . LYS B 1 125 ? -11.039 5.496 1.182 1 96.38 125 LYS B O 1
ATOM 3844 N N . GLN B 1 126 ? -12.297 6.055 2.871 1 97.06 126 GLN B N 1
ATOM 3845 C CA . GLN B 1 126 ? -13.555 5.922 2.143 1 97.06 126 GLN B CA 1
ATOM 3846 C C . GLN B 1 126 ? -14.492 7.082 2.451 1 97.06 126 GLN B C 1
ATOM 3848 O O . GLN B 1 126 ? -14.234 7.875 3.357 1 97.06 126 GLN B O 1
ATOM 3853 N N . PRO B 1 127 ? -15.625 7.176 1.714 1 95.81 127 PRO B N 1
ATOM 3854 C CA . PRO B 1 127 ? -16.594 8.227 2.02 1 95.81 127 PRO B CA 1
ATOM 3855 C C . PRO B 1 127 ? -17.094 8.18 3.465 1 95.81 127 PRO B C 1
ATOM 3857 O O . PRO B 1 127 ? -17.375 9.219 4.059 1 95.81 127 PRO B O 1
ATOM 3860 N N . GLN B 1 128 ? -17.109 7.086 4.078 1 94.94 128 GLN B N 1
ATOM 3861 C CA . GLN B 1 128 ? -17.594 6.934 5.445 1 94.94 128 GLN B CA 1
ATOM 3862 C C . GLN B 1 128 ? -16.672 7.648 6.434 1 94.94 128 GLN B C 1
ATOM 3864 O O . GLN B 1 128 ? -17.031 7.816 7.605 1 94.94 128 GLN B O 1
ATOM 3869 N N . ASP B 1 129 ? -15.555 8.078 6.004 1 93.06 129 ASP B N 1
ATOM 3870 C CA . ASP B 1 129 ? -14.586 8.758 6.852 1 93.06 129 ASP B CA 1
ATOM 3871 C C . ASP B 1 129 ? -14.812 10.266 6.844 1 93.06 129 ASP B C 1
ATOM 3873 O O . ASP B 1 129 ? -13.938 11.039 7.234 1 93.06 129 ASP B O 1
ATOM 3877 N N . PHE B 1 130 ? -15.844 10.758 6.352 1 91.31 130 PHE B N 1
ATOM 3878 C CA . PHE B 1 130 ? -16.344 12.117 6.406 1 91.31 130 PHE B CA 1
ATOM 3879 C C . PHE B 1 130 ? -15.391 13.078 5.711 1 91.31 130 PHE B C 1
ATOM 3881 O O . PHE B 1 130 ? -15.25 14.234 6.125 1 91.31 130 PHE B O 1
ATOM 3888 N N . GLY B 1 131 ? -14.586 12.578 4.812 1 88 131 GLY B N 1
ATOM 3889 C CA . GLY B 1 131 ? -13.672 13.43 4.07 1 88 131 GLY B CA 1
ATOM 3890 C C . GLY B 1 131 ? -12.539 13.977 4.922 1 88 131 GLY B C 1
ATOM 3891 O O . GLY B 1 131 ? -11.734 14.781 4.453 1 88 131 GLY B O 1
ATOM 3892 N N . VAL B 1 132 ? -12.461 13.516 6.176 1 87.19 132 VAL B N 1
ATOM 3893 C CA . VAL B 1 132 ? -11.484 14.141 7.059 1 87.19 132 VAL B CA 1
ATOM 3894 C C . VAL B 1 132 ? -10.648 13.07 7.754 1 87.19 132 VAL B C 1
ATOM 3896 O O . VAL B 1 132 ? -9.859 13.367 8.648 1 87.19 132 VAL B O 1
ATOM 3899 N N . ASN B 1 133 ? -10.891 11.812 7.402 1 89.94 133 ASN B N 1
ATOM 3900 C CA . ASN B 1 133 ? -10.18 10.766 8.125 1 89.94 133 ASN B CA 1
ATOM 3901 C C . ASN B 1 133 ? -9.711 9.656 7.184 1 89.94 133 ASN B C 1
ATOM 3903 O O . ASN B 1 133 ? -10.117 9.609 6.02 1 89.94 133 ASN B O 1
ATOM 3907 N N . ALA B 1 134 ? -8.82 8.891 7.625 1 93.06 134 ALA B N 1
ATOM 3908 C CA . ALA B 1 134 ? -8.289 7.664 7.039 1 93.06 134 ALA B CA 1
ATOM 3909 C C . ALA B 1 134 ? -7.852 6.684 8.117 1 93.06 134 ALA B C 1
ATOM 3911 O O . ALA B 1 134 ? -7.727 7.051 9.289 1 93.06 134 ALA B O 1
ATOM 3912 N N . GLN B 1 135 ? -7.727 5.465 7.754 1 94.44 135 GLN B N 1
ATOM 3913 C CA . GLN B 1 135 ? -7.41 4.41 8.711 1 94.44 135 GLN B CA 1
ATOM 3914 C C . GLN B 1 135 ? -6.18 3.619 8.273 1 94.44 135 GLN B C 1
ATOM 3916 O O . GLN B 1 135 ? -5.949 3.43 7.078 1 94.44 135 GLN B O 1
ATOM 3921 N N . PHE B 1 136 ? -5.449 3.215 9.305 1 95 136 PHE B N 1
ATOM 3922 C CA . PHE B 1 136 ? -4.293 2.357 9.078 1 95 136 PHE B CA 1
ATOM 3923 C C . PHE B 1 136 ? -4.133 1.353 10.211 1 95 136 PHE B C 1
ATOM 3925 O O . PHE B 1 136 ? -4.289 1.704 11.383 1 95 136 PHE B O 1
ATOM 3932 N N . GLY B 1 137 ? -3.844 0.011 9.742 1 95.12 137 GLY B N 1
ATOM 3933 C CA . GLY B 1 137 ? -3.646 -0.98 10.789 1 95.12 137 GLY B CA 1
ATOM 3934 C C . GLY B 1 137 ? -3.447 -2.385 10.25 1 95.12 137 GLY B C 1
ATOM 3935 O O . GLY B 1 137 ? -2.945 -2.562 9.133 1 95.12 137 GLY B O 1
ATOM 3936 N N . GLY B 1 138 ? -3.797 -3.35 11.133 1 94.75 138 GLY B N 1
ATOM 3937 C CA . GLY B 1 138 ? -3.549 -4.742 10.805 1 94.75 138 GLY B CA 1
ATOM 3938 C C . GLY B 1 138 ? -4.762 -5.438 10.211 1 94.75 138 GLY B C 1
ATOM 3939 O O . GLY B 1 138 ? -5.898 -5.059 10.492 1 94.75 138 GLY B O 1
ATOM 3940 N N . ARG B 1 139 ? -4.465 -6.434 9.43 1 97.56 139 ARG B N 1
ATOM 3941 C CA . ARG B 1 139 ? -5.484 -7.273 8.812 1 97.56 139 ARG B CA 1
ATOM 3942 C C . ARG B 1 139 ? -5.117 -8.75 8.922 1 97.56 139 ARG B C 1
ATOM 3944 O O . ARG B 1 139 ? -3.953 -9.125 8.75 1 97.56 139 ARG B O 1
ATOM 3951 N N . PHE B 1 140 ? -6.141 -9.531 9.219 1 97 140 PHE B N 1
ATOM 3952 C CA . PHE B 1 140 ? -6.047 -10.984 9.242 1 97 140 PHE B CA 1
ATOM 3953 C C . PHE B 1 140 ? -7.227 -11.609 8.508 1 97 140 PHE B C 1
ATOM 3955 O O . PHE B 1 140 ? -8.359 -11.141 8.617 1 97 140 PHE B O 1
ATOM 3962 N N . HIS B 1 141 ? -6.887 -12.656 7.715 1 97.94 141 HIS B N 1
ATOM 3963 C CA . HIS B 1 141 ? -8.047 -13.344 7.156 1 97.94 141 HIS B CA 1
ATOM 3964 C C . HIS B 1 141 ? -7.742 -14.812 6.879 1 97.94 141 HIS B C 1
ATOM 3966 O O . HIS B 1 141 ? -6.574 -15.203 6.801 1 97.94 141 HIS B O 1
ATOM 3972 N N . VAL B 1 142 ? -8.781 -15.602 6.84 1 97.81 142 VAL B N 1
ATOM 3973 C CA . VAL B 1 142 ? -8.797 -17.016 6.453 1 97.81 142 VAL B CA 1
ATOM 3974 C C . VAL B 1 142 ? -9.812 -17.234 5.336 1 97.81 142 VAL B C 1
ATOM 3976 O O . VAL B 1 142 ? -10.883 -16.625 5.336 1 97.81 142 VAL B O 1
ATOM 3979 N N . ASN B 1 143 ? -9.438 -18.016 4.379 1 98.44 143 ASN B N 1
ATOM 3980 C CA . ASN B 1 143 ? -10.289 -18.344 3.246 1 98.44 143 ASN B CA 1
ATOM 3981 C C . ASN B 1 143 ? -10.203 -19.828 2.895 1 98.44 143 ASN B C 1
ATOM 3983 O O . ASN B 1 143 ? -9.117 -20.406 2.895 1 98.44 143 ASN B O 1
ATOM 3987 N N . LEU B 1 144 ? -11.367 -20.406 2.664 1 97.62 144 LEU B N 1
ATOM 3988 C CA . LEU B 1 144 ? -11.406 -21.844 2.402 1 97.62 144 LEU B CA 1
ATOM 3989 C C . LEU B 1 144 ? -12.336 -22.156 1.235 1 97.62 144 LEU B C 1
ATOM 3991 O O . LEU B 1 144 ? -13.469 -21.656 1.186 1 97.62 144 LEU B O 1
ATOM 3995 N N . GLY B 1 145 ? -11.828 -22.922 0.304 1 97.44 145 GLY B N 1
ATOM 3996 C CA . GLY B 1 145 ? -12.633 -23.5 -0.761 1 97.44 145 GLY B CA 1
ATOM 3997 C C . GLY B 1 145 ? -12.773 -25 -0.643 1 97.44 145 GLY B C 1
ATOM 3998 O O . GLY B 1 145 ? -11.82 -25.703 -0.285 1 97.44 145 GLY B O 1
ATOM 3999 N N . LEU B 1 146 ? -14 -25.531 -0.937 1 96.25 146 LEU B N 1
ATOM 4000 C CA . LEU B 1 146 ? -14.305 -26.953 -0.867 1 96.25 146 LEU B CA 1
ATOM 4001 C C . LEU B 1 146 ? -15.094 -27.406 -2.094 1 96.25 146 LEU B C 1
ATOM 4003 O O . LEU B 1 146 ? -15.922 -26.656 -2.611 1 96.25 146 LEU B O 1
ATOM 4007 N N . PRO B 1 147 ? -14.875 -28.656 -2.457 1 94.88 147 PRO B N 1
ATOM 4008 C CA . PRO B 1 147 ? -15.688 -29.172 -3.559 1 94.88 147 PRO B CA 1
ATOM 4009 C C . PRO B 1 147 ? -17.125 -29.453 -3.145 1 94.88 147 PRO B C 1
ATOM 4011 O O . PRO B 1 147 ? -17.375 -30 -2.068 1 94.88 147 PRO B O 1
ATOM 4014 N N . LEU B 1 148 ? -18.016 -29 -3.914 1 94.62 148 LEU B N 1
ATOM 4015 C CA . LEU B 1 148 ? -19.438 -29.344 -3.75 1 94.62 148 LEU B CA 1
ATOM 4016 C C . LEU B 1 148 ? -19.859 -30.422 -4.738 1 94.62 148 LEU B C 1
ATOM 4018 O O . LEU B 1 148 ? -20.547 -31.375 -4.367 1 94.62 148 LEU B O 1
ATOM 4022 N N . TRP B 1 149 ? -19.438 -30.219 -6.016 1 94.75 149 TRP B N 1
ATOM 4023 C CA . TRP B 1 149 ? -19.641 -31.172 -7.105 1 94.75 149 TRP B CA 1
ATOM 4024 C C . TRP B 1 149 ? -18.375 -31.297 -7.953 1 94.75 149 TRP B C 1
ATOM 4026 O O . TRP B 1 149 ? -18.203 -30.578 -8.93 1 94.75 149 TRP B O 1
ATOM 4036 N N . GLU B 1 150 ? -17.594 -32.312 -7.742 1 90.75 150 GLU B N 1
ATOM 4037 C CA . GLU B 1 150 ? -16.25 -32.438 -8.289 1 90.75 150 GLU B CA 1
ATOM 4038 C C . GLU B 1 150 ? -16.281 -32.594 -9.812 1 90.75 150 GLU B C 1
ATOM 4040 O O . GLU B 1 150 ? -15.492 -31.938 -10.516 1 90.75 150 GLU B O 1
ATOM 4045 N N . GLU B 1 151 ? -17.156 -33.344 -10.312 1 90.69 151 GLU B N 1
ATOM 4046 C CA . GLU B 1 151 ? -17.203 -33.625 -11.742 1 90.69 151 GLU B CA 1
ATOM 4047 C C . GLU B 1 151 ? -17.469 -32.344 -12.547 1 90.69 151 GLU B C 1
ATOM 4049 O O . GLU B 1 151 ? -17 -32.219 -13.68 1 90.69 151 GLU B O 1
ATOM 4054 N N . GLN B 1 152 ? -18.203 -31.469 -11.891 1 93.5 152 GLN B N 1
ATOM 4055 C CA . GLN B 1 152 ? -18.594 -30.266 -12.617 1 93.5 152 GLN B CA 1
ATOM 4056 C C . GLN B 1 152 ? -17.672 -29.094 -12.266 1 93.5 152 GLN B C 1
ATOM 4058 O O . GLN B 1 152 ? -17.828 -27.984 -12.805 1 93.5 152 GLN B O 1
ATOM 4063 N N . GLY B 1 153 ? -16.766 -29.297 -11.352 1 94.81 153 GLY B N 1
ATOM 4064 C CA . GLY B 1 153 ? -15.891 -28.234 -10.93 1 94.81 153 GLY B CA 1
ATOM 4065 C C . GLY B 1 153 ? -16.578 -27.188 -10.062 1 94.81 153 GLY B C 1
ATOM 4066 O O . GLY B 1 153 ? -16.141 -26.047 -9.992 1 94.81 153 GLY B O 1
ATOM 4067 N N . LEU B 1 154 ? -17.688 -27.562 -9.461 1 96.88 154 LEU B N 1
ATOM 4068 C CA . LEU B 1 154 ? -18.469 -26.672 -8.602 1 96.88 154 LEU B CA 1
ATOM 4069 C C . LEU B 1 154 ? -17.969 -26.75 -7.16 1 96.88 154 LEU B C 1
ATOM 4071 O O . LEU B 1 154 ? -17.859 -27.828 -6.59 1 96.88 154 LEU B O 1
ATOM 4075 N N . GLY B 1 155 ? -17.641 -25.578 -6.648 1 97.5 155 GLY B N 1
ATOM 4076 C CA . GLY B 1 155 ? -17.156 -25.5 -5.277 1 97.5 155 GLY B CA 1
ATOM 4077 C C . GLY B 1 155 ? -17.875 -24.438 -4.457 1 97.5 155 GLY B C 1
ATOM 4078 O O . GLY B 1 155 ? -18.656 -23.656 -4.992 1 97.5 155 GLY B O 1
ATOM 4079 N N . VAL B 1 156 ? -17.703 -24.547 -3.119 1 97.88 156 VAL B N 1
ATOM 4080 C CA . VAL B 1 156 ? -18.203 -23.562 -2.172 1 97.88 156 VAL B CA 1
ATOM 4081 C C . VAL B 1 156 ? -17.031 -22.922 -1.433 1 97.88 156 VAL B C 1
ATOM 4083 O O . VAL B 1 156 ? -15.945 -23.5 -1.354 1 97.88 156 VAL B O 1
ATOM 4086 N N . GLN B 1 157 ? -17.219 -21.656 -1.028 1 97.88 157 GLN B N 1
ATOM 4087 C CA . GLN B 1 157 ? -16.172 -20.984 -0.267 1 97.88 157 GLN B CA 1
ATOM 4088 C C . GLN B 1 157 ? -16.734 -20.25 0.941 1 97.88 157 GLN B C 1
ATOM 4090 O O . GLN B 1 157 ? -17.875 -19.812 0.915 1 97.88 157 GLN B O 1
ATOM 4095 N N . ILE B 1 158 ? -15.945 -20.219 1.964 1 98.06 158 ILE B N 1
ATOM 4096 C CA . ILE B 1 158 ? -16.203 -19.438 3.16 1 98.06 158 ILE B CA 1
ATOM 4097 C C . ILE B 1 158 ? -14.922 -18.781 3.643 1 98.06 158 ILE B C 1
ATOM 4099 O O . ILE B 1 158 ? -13.844 -19.391 3.59 1 98.06 158 ILE B O 1
ATOM 4103 N N . GLY B 1 159 ? -14.977 -17.5 3.977 1 98.69 159 GLY B N 1
ATOM 4104 C CA . GLY B 1 159 ? -13.852 -16.766 4.504 1 98.69 159 GLY B CA 1
ATOM 4105 C C . GLY B 1 159 ? -14.258 -15.68 5.488 1 98.69 159 GLY B C 1
ATOM 4106 O O . GLY B 1 159 ? -15.383 -15.195 5.453 1 98.69 159 GLY B O 1
ATOM 4107 N N . THR B 1 160 ? -13.336 -15.375 6.371 1 98.69 160 THR B N 1
ATOM 4108 C CA . THR B 1 160 ? -13.547 -14.289 7.316 1 98.69 160 THR B CA 1
ATOM 4109 C C . THR B 1 160 ? -12.281 -13.461 7.484 1 98.69 160 THR B C 1
ATOM 4111 O O . THR B 1 160 ? -11.172 -13.953 7.258 1 98.69 160 THR B O 1
ATOM 4114 N N . ALA B 1 161 ? -12.492 -12.195 7.727 1 98.69 161 ALA B N 1
ATOM 4115 C CA . ALA B 1 161 ? -11.375 -11.273 7.891 1 98.69 161 ALA B CA 1
ATOM 4116 C C . ALA B 1 161 ? -11.625 -10.305 9.039 1 98.69 161 ALA B C 1
ATOM 4118 O O . ALA B 1 161 ? -12.766 -9.914 9.289 1 98.69 161 ALA B O 1
ATOM 4119 N N . LEU B 1 162 ? -10.57 -9.93 9.641 1 97.94 162 LEU B N 1
ATOM 4120 C CA . LEU B 1 162 ? -10.57 -8.914 10.695 1 97.94 162 LEU B CA 1
ATOM 4121 C C . LEU B 1 162 ? -9.617 -7.781 10.359 1 97.94 162 LEU B C 1
ATOM 4123 O O . LEU B 1 162 ? -8.461 -8.023 10 1 97.94 162 LEU B O 1
ATOM 4127 N N . ASN B 1 163 ? -10.125 -6.598 10.344 1 97.88 163 ASN B N 1
ATOM 4128 C CA . ASN B 1 163 ? -9.289 -5.398 10.32 1 97.88 163 ASN B CA 1
ATOM 4129 C C . ASN B 1 163 ? -9.328 -4.656 11.656 1 97.88 163 ASN B C 1
ATOM 4131 O O . ASN B 1 163 ? -10.406 -4.387 12.188 1 97.88 163 ASN B O 1
ATOM 4135 N N . TYR B 1 164 ? -8.242 -4.375 12.156 1 96.38 164 TYR B N 1
ATOM 4136 C CA . TYR B 1 164 ? -8.094 -3.467 13.281 1 96.38 164 TYR B CA 1
ATOM 4137 C C . TYR B 1 164 ? -7.184 -2.297 12.922 1 96.38 164 TYR B C 1
ATOM 4139 O O . TYR B 1 164 ? -5.977 -2.471 12.75 1 96.38 164 TYR B O 1
ATOM 4147 N N . THR B 1 165 ? -7.805 -1.135 12.852 1 95 165 THR B N 1
ATOM 4148 C CA . THR B 1 165 ? -7.055 0.001 12.328 1 95 165 THR B CA 1
ATOM 4149 C C . THR B 1 165 ? -7.207 1.216 13.234 1 95 165 THR B C 1
ATOM 4151 O O . THR B 1 165 ? -8.242 1.388 13.883 1 95 165 THR B O 1
ATOM 4154 N N . ASP B 1 166 ? -6.176 2.035 13.25 1 92.75 166 ASP B N 1
ATOM 4155 C CA . ASP B 1 166 ? -6.188 3.338 13.906 1 92.75 166 ASP B CA 1
ATOM 4156 C C . ASP B 1 166 ? -6.438 4.457 12.906 1 92.75 166 ASP B C 1
ATOM 4158 O O . ASP B 1 166 ? -6.27 4.266 11.695 1 92.75 166 ASP B O 1
ATOM 4162 N N . ASN B 1 167 ? -6.816 5.633 13.477 1 91.75 167 ASN B N 1
ATOM 4163 C CA . ASN B 1 167 ? -6.902 6.809 12.617 1 91.75 167 ASN B CA 1
ATOM 4164 C C . ASN B 1 167 ? -5.535 7.211 12.078 1 91.75 167 ASN B C 1
ATOM 4166 O O . ASN B 1 167 ? -4.543 7.211 12.812 1 91.75 167 ASN B O 1
ATOM 4170 N N . ALA B 1 168 ? -5.531 7.531 10.812 1 89.12 168 ALA B N 1
ATOM 4171 C CA . ALA B 1 168 ? -4.281 7.973 10.203 1 89.12 168 ALA B CA 1
ATOM 4172 C C . ALA B 1 168 ? -4.156 9.492 10.242 1 89.12 168 ALA B C 1
ATOM 4174 O O . ALA B 1 168 ? -3.119 10.047 9.875 1 89.12 168 ALA B O 1
ATOM 4175 N N . VAL B 1 169 ? -5.203 10.156 10.594 1 85.88 169 VAL B N 1
ATOM 4176 C CA . VAL B 1 169 ? -5.203 11.602 10.805 1 85.88 169 VAL B CA 1
ATOM 4177 C C . VAL B 1 169 ? -5.773 11.922 12.18 1 85.88 169 VAL B C 1
ATOM 4179 O O . VAL B 1 169 ? -6.434 11.086 12.797 1 85.88 169 VAL B O 1
ATOM 4182 N N . GLN B 1 170 ? -5.57 13.125 12.594 1 79.75 170 GLN B N 1
ATOM 4183 C CA . GLN B 1 170 ? -5.93 13.5 13.961 1 79.75 170 GLN B CA 1
ATOM 4184 C C . GLN B 1 170 ? -7.203 14.336 13.984 1 79.75 170 GLN B C 1
ATOM 4186 O O . GLN B 1 170 ? -7.172 15.516 14.359 1 79.75 170 GLN B O 1
ATOM 4191 N N . VAL B 1 171 ? -8.266 13.797 13.633 1 81.56 171 VAL B N 1
ATOM 4192 C CA . VAL B 1 171 ? -9.492 14.578 13.641 1 81.56 171 VAL B CA 1
ATOM 4193 C C . VAL B 1 171 ? -10.516 13.938 14.578 1 81.56 171 VAL B C 1
ATOM 4195 O O . VAL B 1 171 ? -10.836 14.484 15.633 1 81.56 171 VAL B O 1
ATOM 4198 N N . PHE B 1 172 ? -10.805 12.711 14.391 1 83.62 172 PHE B N 1
ATOM 4199 C CA . PHE B 1 172 ? -11.859 12.055 15.156 1 83.62 172 PHE B CA 1
ATOM 4200 C C . PHE B 1 172 ? -11.445 11.883 16.609 1 83.62 172 PHE B C 1
ATOM 4202 O O . PHE B 1 172 ? -12.25 12.094 17.516 1 83.62 172 PHE B O 1
ATOM 4209 N N . GLU B 1 173 ? -10.234 11.484 16.703 1 82 173 GLU B N 1
ATOM 4210 C CA . GLU B 1 173 ? -9.766 11.273 18.078 1 82 173 GLU B CA 1
ATOM 4211 C C . GLU B 1 173 ? -9.883 12.555 18.906 1 82 173 GLU B C 1
ATOM 4213 O O . GLU B 1 173 ? -10.242 12.508 20.078 1 82 173 GLU B O 1
ATOM 4218 N N . ARG B 1 174 ? -9.656 13.602 18.328 1 82.62 174 ARG B N 1
ATOM 4219 C CA . ARG B 1 174 ? -9.664 14.875 19.047 1 82.62 174 ARG B CA 1
ATOM 4220 C C . ARG B 1 174 ? -11.086 15.406 19.188 1 82.62 174 ARG B C 1
ATOM 4222 O O . ARG B 1 174 ? -11.375 16.156 20.125 1 82.62 174 ARG B O 1
ATOM 4229 N N . LEU B 1 175 ? -11.891 15.094 18.297 1 80.81 175 LEU B N 1
ATOM 4230 C CA . LEU B 1 175 ? -13.258 15.602 18.328 1 80.81 175 LEU B CA 1
ATOM 4231 C C . LEU B 1 175 ? -14.117 14.797 19.297 1 80.81 175 LEU B C 1
ATOM 4233 O O . LEU B 1 175 ? -14.898 15.367 20.062 1 80.81 175 LEU B O 1
ATOM 4237 N N . ASP B 1 176 ? -13.977 13.477 19.234 1 83.62 176 ASP B N 1
ATOM 4238 C CA . ASP B 1 176 ? -14.93 12.695 20.031 1 83.62 176 ASP B CA 1
ATOM 4239 C C . ASP B 1 176 ? -14.242 11.508 20.703 1 83.62 176 ASP B C 1
ATOM 4241 O O . ASP B 1 176 ? -14.906 10.68 21.328 1 83.62 176 ASP B O 1
ATOM 4245 N N . GLY B 1 177 ? -12.977 11.328 20.438 1 83.69 177 GLY B N 1
ATOM 4246 C CA . GLY B 1 177 ? -12.242 10.266 21.125 1 83.69 177 GLY B CA 1
ATOM 4247 C C . GLY B 1 177 ? -12.172 8.984 20.312 1 83.69 177 GLY B C 1
ATOM 4248 O O . GLY B 1 177 ? -11.516 8.023 20.719 1 83.69 177 GLY B O 1
ATOM 4249 N N . THR B 1 178 ? -12.836 8.953 19.203 1 83.75 178 THR B N 1
ATOM 4250 C CA . THR B 1 178 ? -12.766 7.777 18.359 1 83.75 178 THR B CA 1
ATOM 4251 C C . THR B 1 178 ? -11.344 7.57 17.828 1 83.75 178 THR B C 1
ATOM 4253 O O . THR B 1 178 ? -10.82 8.406 17.094 1 83.75 178 THR B O 1
ATOM 4256 N N . LYS B 1 179 ? -10.75 6.383 18.078 1 84.94 179 LYS B N 1
ATOM 4257 C CA . LYS B 1 179 ? -9.336 6.207 17.766 1 84.94 179 LYS B CA 1
ATOM 4258 C C . LYS B 1 179 ? -9.125 5.066 16.781 1 84.94 179 LYS B C 1
ATOM 4260 O O . LYS B 1 179 ? -8.094 4.996 16.109 1 84.94 179 LYS B O 1
ATOM 4265 N N . ASP B 1 180 ? -10.148 4.195 16.812 1 90.75 180 ASP B N 1
ATOM 4266 C CA . ASP B 1 180 ? -9.906 2.977 16.047 1 90.75 180 ASP B CA 1
ATOM 4267 C C . ASP B 1 180 ? -11.164 2.539 15.297 1 90.75 180 ASP B C 1
ATOM 4269 O O . ASP B 1 180 ? -12.258 3.039 15.57 1 90.75 180 ASP B O 1
ATOM 4273 N N . ARG B 1 181 ? -11.008 1.693 14.359 1 95.25 181 ARG B N 1
ATOM 4274 C CA . ARG B 1 181 ? -12.055 1.029 13.594 1 95.25 181 ARG B CA 1
ATOM 4275 C C . ARG B 1 181 ? -11.828 -0.477 13.547 1 95.25 181 ARG B C 1
ATOM 4277 O O . ARG B 1 181 ? -10.742 -0.933 13.18 1 95.25 181 ARG B O 1
ATOM 4284 N N . PHE B 1 182 ? -12.867 -1.179 14.016 1 96.38 182 PHE B N 1
ATOM 4285 C CA . PHE B 1 182 ? -12.867 -2.633 13.906 1 96.38 182 PHE B CA 1
ATOM 4286 C C . PHE B 1 182 ? -13.828 -3.096 12.812 1 96.38 182 PHE B C 1
ATOM 4288 O O . PHE B 1 182 ? -14.992 -2.689 12.789 1 96.38 182 PHE B O 1
ATOM 4295 N N . GLN B 1 183 ? -13.328 -3.949 11.914 1 98.31 183 GLN B N 1
ATOM 4296 C CA . GLN B 1 183 ? -14.148 -4.5 10.844 1 98.31 183 GLN B CA 1
ATOM 4297 C C . GLN B 1 183 ? -14.008 -6.02 10.773 1 98.31 183 GLN B C 1
ATOM 4299 O O . GLN B 1 183 ? -12.898 -6.547 10.758 1 98.31 183 GLN B O 1
ATOM 4304 N N . ASN B 1 184 ? -15.094 -6.645 10.734 1 98.5 184 ASN B N 1
ATOM 4305 C CA . ASN B 1 184 ? -15.148 -8.078 10.477 1 98.5 184 ASN B CA 1
ATOM 4306 C C . ASN B 1 184 ? -15.914 -8.383 9.188 1 98.5 184 ASN B C 1
ATOM 4308 O O . ASN B 1 184 ? -17.094 -8.078 9.078 1 98.5 184 ASN B O 1
ATOM 4312 N N . TYR B 1 185 ? -15.258 -8.961 8.281 1 98.81 185 TYR B N 1
ATOM 4313 C CA . TYR B 1 185 ? -15.852 -9.383 7.02 1 98.81 185 TYR B CA 1
ATOM 4314 C C . TYR B 1 185 ? -16.062 -10.891 6.988 1 98.81 185 TYR B C 1
ATOM 4316 O O . TYR B 1 185 ? -15.219 -11.648 7.465 1 98.81 185 TYR B O 1
ATOM 4324 N N . THR B 1 186 ? -17.141 -11.266 6.43 1 98.81 186 THR B N 1
ATOM 4325 C CA . THR B 1 186 ? -17.375 -12.672 6.129 1 98.81 186 THR B CA 1
ATOM 4326 C C . THR B 1 186 ? -17.891 -12.844 4.707 1 98.81 186 THR B C 1
ATOM 4328 O O . THR B 1 186 ? -18.844 -12.164 4.301 1 98.81 186 THR B O 1
ATOM 4331 N N . THR B 1 187 ? -17.281 -13.719 4.012 1 98.81 187 THR B N 1
ATOM 4332 C CA . THR B 1 187 ? -17.656 -14.016 2.637 1 98.81 187 THR B CA 1
ATOM 4333 C C . THR B 1 187 ? -18.094 -15.477 2.498 1 98.81 187 THR B C 1
ATOM 4335 O O . THR B 1 187 ? -17.359 -16.375 2.922 1 98.81 187 THR B O 1
ATOM 4338 N N . VAL B 1 188 ? -19.234 -15.656 1.936 1 98.62 188 VAL B N 1
ATOM 4339 C CA . VAL B 1 188 ? -19.719 -16.984 1.557 1 98.62 188 VAL B CA 1
ATOM 4340 C C . VAL B 1 188 ? -20.078 -17 0.072 1 98.62 188 VAL B C 1
ATOM 4342 O O . VAL B 1 188 ? -20.656 -16.031 -0.445 1 98.62 188 VAL B O 1
ATOM 4345 N N . GLY B 1 189 ? -19.625 -18.031 -0.573 1 98.56 189 GLY B N 1
ATOM 4346 C CA . GLY B 1 189 ? -19.875 -18 -2.004 1 98.56 189 GLY B CA 1
ATOM 4347 C C . GLY B 1 189 ? -19.844 -19.359 -2.658 1 98.56 189 GLY B C 1
ATOM 4348 O O . GLY B 1 189 ? -19.5 -20.359 -2.014 1 98.56 189 GLY B O 1
ATOM 4349 N N . LEU B 1 190 ? -20.312 -19.391 -3.855 1 98.5 190 LEU B N 1
ATOM 4350 C CA . LEU B 1 190 ? -20.25 -20.516 -4.789 1 98.5 190 LEU B CA 1
ATOM 4351 C C . LEU B 1 190 ? -19.391 -20.172 -5.996 1 98.5 190 LEU B C 1
ATOM 4353 O O . LEU B 1 190 ? -19.406 -19.031 -6.469 1 98.5 190 LEU B O 1
ATOM 4357 N N . PHE B 1 191 ? -18.656 -21.188 -6.418 1 98.44 191 PHE B N 1
ATOM 4358 C CA . PHE B 1 191 ? -17.844 -20.938 -7.605 1 98.44 191 PHE B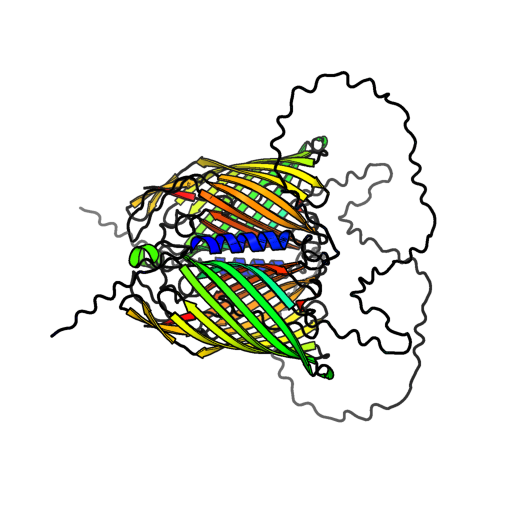 CA 1
ATOM 4359 C C . PHE B 1 191 ? -17.734 -22.203 -8.453 1 98.44 191 PHE B C 1
ATOM 4361 O O . PHE B 1 191 ? -18.016 -23.297 -7.977 1 98.44 191 PHE B O 1
ATOM 4368 N N . GLN B 1 192 ? -17.281 -21.969 -9.719 1 98.06 192 GLN B N 1
ATOM 4369 C CA . GLN B 1 192 ? -17.109 -23.078 -10.633 1 98.06 192 GLN B CA 1
ATOM 4370 C C . GLN B 1 192 ? -15.984 -22.812 -11.625 1 98.06 192 GLN B C 1
ATOM 4372 O O . GLN B 1 192 ? -15.852 -21.688 -12.133 1 98.06 192 GLN B O 1
ATOM 4377 N N . ARG B 1 193 ? -15.172 -23.75 -11.727 1 96.25 193 ARG B N 1
ATOM 4378 C CA . ARG B 1 193 ? -14.156 -23.781 -12.773 1 96.25 193 ARG B CA 1
ATOM 4379 C C . ARG B 1 193 ? -14.414 -24.906 -13.766 1 96.25 193 ARG B C 1
ATOM 4381 O O . ARG B 1 193 ? -14.344 -26.078 -13.414 1 96.25 193 ARG B O 1
ATOM 4388 N N . ILE B 1 194 ? -14.609 -24.453 -14.938 1 92.31 194 ILE B N 1
ATOM 4389 C CA . ILE B 1 194 ? -14.953 -25.406 -15.977 1 92.31 194 ILE B CA 1
ATOM 4390 C C . ILE B 1 194 ? -13.742 -25.672 -16.859 1 92.31 194 ILE B C 1
ATOM 4392 O O . ILE B 1 194 ? -12.898 -24.797 -17.062 1 92.31 194 ILE B O 1
ATOM 4396 N N . ASP B 1 195 ? -13.602 -26.812 -17.516 1 87.88 195 ASP B N 1
ATOM 4397 C CA . ASP B 1 195 ? -12.453 -27.25 -18.281 1 87.88 195 ASP B CA 1
ATOM 4398 C C . ASP B 1 195 ? -12.258 -26.375 -19.531 1 87.88 195 ASP B C 1
ATOM 4400 O O . ASP B 1 195 ? -11.148 -26.297 -20.062 1 87.88 195 ASP B O 1
ATOM 4404 N N . SER B 1 196 ? -13.352 -25.719 -19.906 1 87.56 196 SER B N 1
ATOM 4405 C CA . SER B 1 196 ? -13.258 -24.875 -21.094 1 87.56 196 SER B CA 1
ATOM 4406 C C . SER B 1 196 ? -12.461 -23.609 -20.828 1 87.56 196 SER B C 1
ATOM 4408 O O . SER B 1 196 ? -12.109 -22.875 -21.75 1 87.56 196 SER B O 1
ATOM 4410 N N . GLY B 1 197 ? -12.211 -23.344 -19.594 1 91.19 197 GLY B N 1
ATOM 4411 C CA . GLY B 1 197 ? -11.5 -22.125 -19.234 1 91.19 197 GLY B CA 1
ATOM 4412 C C . GLY B 1 197 ? -12.398 -21.094 -18.594 1 91.19 197 GLY B C 1
ATOM 4413 O O . GLY B 1 197 ? -11.906 -20.109 -18.016 1 91.19 197 GLY B O 1
ATOM 4414 N N . PHE B 1 198 ? -13.703 -21.375 -18.719 1 95.25 198 PHE B N 1
ATOM 4415 C CA . PHE B 1 198 ? -14.656 -20.469 -18.094 1 95.25 198 PHE B CA 1
ATOM 4416 C C . PHE B 1 198 ? -14.758 -20.734 -16.594 1 95.25 198 PHE B C 1
ATOM 4418 O O . PHE B 1 198 ? -14.742 -21.875 -16.156 1 95.25 198 PHE B O 1
ATOM 4425 N N . MET B 1 199 ? -14.82 -19.656 -15.859 1 97.12 199 MET B N 1
ATOM 4426 C CA . MET B 1 199 ? -14.992 -19.734 -14.414 1 97.12 199 MET B CA 1
ATOM 4427 C C . MET B 1 199 ? -15.938 -18.656 -13.914 1 97.12 199 MET B C 1
ATOM 4429 O O . MET B 1 199 ? -15.984 -17.562 -14.477 1 97.12 199 MET B O 1
ATOM 4433 N N . TRP B 1 200 ? -16.656 -18.922 -12.898 1 97.94 200 TRP B N 1
ATOM 4434 C CA . TRP B 1 200 ? -17.5 -17.906 -12.281 1 97.94 200 TRP B CA 1
ATOM 4435 C C . TRP B 1 200 ? -17.594 -18.125 -10.773 1 97.94 200 TRP B C 1
ATOM 4437 O O . TRP B 1 200 ? -17.281 -19.188 -10.266 1 97.94 200 TRP B O 1
ATOM 4447 N N . ALA B 1 201 ? -17.938 -17.094 -10.062 1 98.69 201 ALA B N 1
ATOM 4448 C CA . ALA B 1 201 ? -18.219 -17.125 -8.625 1 98.69 201 ALA B CA 1
ATOM 4449 C C . ALA B 1 201 ? -19.297 -16.109 -8.258 1 98.69 201 ALA B C 1
ATOM 4451 O O . ALA B 1 201 ? -19.406 -15.055 -8.883 1 98.69 201 ALA B O 1
ATOM 4452 N N . ILE B 1 202 ? -20.109 -16.438 -7.34 1 98.69 202 ILE B N 1
ATOM 4453 C CA . ILE B 1 202 ? -21.078 -15.555 -6.711 1 98.69 202 ILE B CA 1
ATOM 4454 C C . ILE B 1 202 ? -21.031 -15.734 -5.195 1 98.69 202 ILE B C 1
ATOM 4456 O O . ILE B 1 202 ? -20.844 -16.844 -4.695 1 98.69 202 ILE B O 1
ATOM 4460 N N . GLY B 1 203 ? -21.031 -14.648 -4.539 1 98.75 203 GLY B N 1
ATOM 4461 C CA . GLY B 1 203 ? -20.969 -14.719 -3.088 1 98.75 203 GLY B CA 1
ATOM 4462 C C . GLY B 1 203 ? -21.656 -13.555 -2.402 1 98.75 203 GLY B C 1
ATOM 4463 O O . GLY B 1 203 ? -22.125 -12.625 -3.064 1 98.75 203 GLY B O 1
ATOM 4464 N N . TYR B 1 204 ? -21.844 -13.648 -1.165 1 98.81 204 TYR B N 1
ATOM 4465 C CA . TYR B 1 204 ? -22.359 -12.594 -0.299 1 98.81 204 TYR B CA 1
ATOM 4466 C C . TYR B 1 204 ? -21.328 -12.203 0.751 1 98.81 204 TYR B C 1
ATOM 4468 O O . TYR B 1 204 ? -20.734 -13.062 1.401 1 98.81 204 TYR B O 1
ATOM 4476 N N . ASP B 1 205 ? -21.094 -10.984 0.843 1 98.94 205 ASP B N 1
ATOM 4477 C CA . ASP B 1 205 ? -20.172 -10.414 1.826 1 98.94 205 ASP B CA 1
ATOM 4478 C C . ASP B 1 205 ? -20.938 -9.75 2.971 1 98.94 205 ASP B C 1
ATOM 4480 O O . ASP B 1 205 ? -21.797 -8.891 2.738 1 98.94 205 ASP B O 1
ATOM 4484 N N . PHE B 1 206 ? -20.547 -10.133 4.145 1 98.75 206 PHE B N 1
ATOM 4485 C CA . PHE B 1 206 ? -21.047 -9.5 5.359 1 98.75 206 PHE B CA 1
ATOM 4486 C C . PHE B 1 206 ? -19.969 -8.641 6.008 1 98.75 206 PHE B C 1
ATOM 4488 O O . PHE B 1 206 ? -18.812 -9.062 6.113 1 98.75 206 PHE B O 1
ATOM 4495 N N . LEU B 1 207 ? -20.391 -7.441 6.441 1 98.75 207 LEU B N 1
ATOM 4496 C CA . LEU B 1 207 ? -19.484 -6.582 7.191 1 98.75 207 LEU B CA 1
ATOM 4497 C C . LEU B 1 207 ? -20.125 -6.145 8.508 1 98.75 207 LEU B C 1
ATOM 4499 O O . LEU B 1 207 ? -21.188 -5.535 8.516 1 98.75 207 LEU B O 1
ATOM 4503 N N . TYR B 1 208 ? -19.5 -6.504 9.594 1 98.62 208 TYR B N 1
ATOM 4504 C CA . TYR B 1 208 ? -19.719 -5.852 10.875 1 98.62 208 TYR B CA 1
ATOM 4505 C C . TYR B 1 208 ? -18.625 -4.828 11.164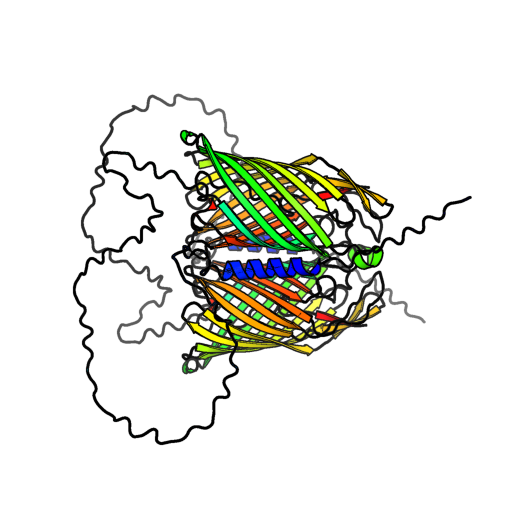 1 98.62 208 TYR B C 1
ATOM 4507 O O . TYR B 1 208 ? -17.438 -5.145 11.086 1 98.62 208 TYR B O 1
ATOM 4515 N N . GLU B 1 209 ? -19.047 -3.658 11.492 1 97.75 209 GLU B N 1
ATOM 4516 C CA . GLU B 1 209 ? -18.078 -2.592 11.734 1 97.75 209 GLU B CA 1
ATOM 4517 C C . GLU B 1 209 ? -18.391 -1.856 13.039 1 97.75 209 GLU B C 1
ATOM 4519 O O . GLU B 1 209 ? -19.531 -1.482 13.289 1 97.75 209 GLU B O 1
ATOM 4524 N N . ASP B 1 210 ? -17.328 -1.76 13.859 1 95.5 210 ASP B N 1
ATOM 4525 C CA . ASP B 1 210 ? -17.312 -0.893 15.039 1 95.5 210 ASP B CA 1
ATOM 4526 C C . ASP B 1 210 ? -16.359 0.284 14.836 1 95.5 210 ASP B C 1
ATOM 4528 O O . ASP B 1 210 ? -15.141 0.107 14.82 1 95.5 210 ASP B O 1
ATOM 4532 N N . TYR B 1 211 ? -16.953 1.458 14.742 1 94.75 211 TYR B N 1
ATOM 4533 C CA . TYR B 1 211 ? -16.219 2.689 14.469 1 94.75 211 TYR B CA 1
ATOM 4534 C C . TYR B 1 211 ? -16.719 3.826 15.352 1 94.75 211 TYR B C 1
ATOM 4536 O O . TYR B 1 211 ? -16.594 3.77 16.578 1 94.75 211 TYR B O 1
ATOM 4544 N N . TYR B 1 212 ? -17.266 4.805 14.828 1 92.62 212 TYR B N 1
ATOM 4545 C CA . TYR B 1 212 ? -17.938 5.812 15.641 1 92.62 212 TYR B CA 1
ATOM 4546 C C . TYR B 1 212 ? -19.328 5.348 16.047 1 92.62 212 TYR B C 1
ATOM 4548 O O . TYR B 1 212 ? -19.938 5.926 16.953 1 92.62 212 TYR B O 1
ATOM 4556 N N . ASP B 1 213 ? -19.844 4.359 15.422 1 94.94 213 ASP B N 1
ATOM 4557 C CA . ASP B 1 213 ? -21.016 3.58 15.766 1 94.94 213 ASP B CA 1
ATOM 4558 C C . ASP B 1 213 ? -20.891 2.135 15.297 1 94.94 213 ASP B C 1
ATOM 4560 O O . ASP B 1 213 ? -19.844 1.742 14.773 1 94.94 213 ASP B O 1
ATOM 4564 N N . ASP B 1 214 ? -21.906 1.3 15.547 1 96.12 214 ASP B N 1
ATOM 4565 C CA . ASP B 1 214 ? -21.922 -0.08 15.07 1 96.12 214 ASP B CA 1
ATOM 4566 C C . ASP B 1 214 ? -22.766 -0.214 13.805 1 96.12 214 ASP B C 1
ATOM 4568 O O . ASP B 1 214 ? -23.891 0.291 13.742 1 96.12 214 ASP B O 1
ATOM 4572 N N . PHE B 1 215 ? -22.234 -0.921 12.828 1 98.06 215 PHE B N 1
ATOM 4573 C CA . PHE B 1 215 ? -22.953 -1.083 11.578 1 98.06 215 PHE B CA 1
ATOM 4574 C C . PHE B 1 215 ? -22.875 -2.525 11.086 1 98.06 215 PHE B C 1
ATOM 4576 O O . PHE B 1 215 ? -21.844 -3.18 11.234 1 98.06 215 PHE B O 1
ATOM 4583 N N . ASN B 1 216 ? -23.906 -2.998 10.523 1 98.56 216 ASN B N 1
ATOM 4584 C CA . ASN B 1 216 ? -23.984 -4.25 9.781 1 98.56 216 ASN B CA 1
ATOM 4585 C C . ASN B 1 216 ? -24.359 -4.012 8.32 1 98.56 216 ASN B C 1
ATOM 4587 O O . ASN B 1 216 ? -25.453 -3.555 8.016 1 98.56 216 ASN B O 1
ATOM 4591 N N . LEU B 1 217 ? -23.469 -4.336 7.453 1 98.81 217 LEU B N 1
ATOM 4592 C CA . LEU B 1 217 ? -23.672 -4.094 6.031 1 98.81 217 LEU B CA 1
ATOM 4593 C C . LEU B 1 217 ? -23.531 -5.387 5.234 1 98.81 217 LEU B C 1
ATOM 4595 O O . LEU B 1 217 ? -22.984 -6.375 5.734 1 98.81 217 LEU B O 1
ATOM 4599 N N . GLY B 1 218 ? -24.047 -5.336 4.008 1 98.75 218 GLY B N 1
ATOM 4600 C CA . GLY B 1 218 ? -23.953 -6.508 3.15 1 98.75 218 GLY B CA 1
ATOM 4601 C C . GLY B 1 218 ? -23.969 -6.168 1.671 1 98.75 218 GLY B C 1
ATOM 4602 O O . GLY B 1 218 ? -24.594 -5.191 1.258 1 98.75 218 GLY B O 1
ATOM 4603 N N . GLN B 1 219 ? -23.344 -6.992 0.904 1 98.81 219 GLN B N 1
ATOM 4604 C CA . GLN B 1 219 ? -23.344 -6.836 -0.546 1 98.81 219 GLN B CA 1
ATOM 4605 C C . GLN B 1 219 ? -23.219 -8.188 -1.247 1 98.81 219 GLN B C 1
ATOM 4607 O O . GLN B 1 219 ? -22.703 -9.148 -0.669 1 98.81 219 GLN B O 1
ATOM 4612 N N . TRP B 1 220 ? -23.719 -8.211 -2.465 1 98.88 220 TRP B N 1
ATOM 4613 C CA . TRP B 1 220 ? -23.438 -9.32 -3.377 1 98.88 220 TRP B CA 1
ATOM 4614 C C . TRP B 1 220 ? -22.156 -9.055 -4.172 1 98.88 220 TRP B C 1
ATOM 4616 O O . TRP B 1 220 ? -21.859 -7.91 -4.531 1 98.88 220 TRP B O 1
ATOM 4626 N N . ARG B 1 221 ? -21.406 -10.102 -4.414 1 98.75 221 ARG B N 1
ATOM 4627 C CA . ARG B 1 221 ? -20.203 -10.016 -5.238 1 98.75 221 ARG B CA 1
ATOM 4628 C C . ARG B 1 221 ? -20.156 -11.148 -6.254 1 98.75 221 ARG B C 1
ATOM 4630 O O . ARG B 1 221 ? -20.547 -12.281 -5.949 1 98.75 221 ARG B O 1
ATOM 4637 N N . GLY B 1 222 ? -19.734 -10.797 -7.398 1 98.44 222 GLY B N 1
ATOM 4638 C CA . GLY B 1 222 ? -19.609 -11.781 -8.461 1 98.44 222 GLY B CA 1
ATOM 4639 C C . GLY B 1 222 ? -18.344 -11.617 -9.273 1 98.44 222 GLY B C 1
ATOM 4640 O O . GLY B 1 222 ? -17.75 -10.531 -9.312 1 98.44 222 GLY B O 1
ATOM 4641 N N . ASP B 1 223 ? -17.922 -12.688 -9.859 1 98 223 ASP B N 1
ATOM 4642 C CA . ASP B 1 223 ? -16.734 -12.773 -10.695 1 98 223 ASP B CA 1
ATOM 4643 C C . ASP B 1 223 ? -16.922 -13.758 -11.836 1 98 223 ASP B C 1
ATOM 4645 O O . ASP B 1 223 ? -17.453 -14.859 -11.633 1 98 223 ASP B O 1
ATOM 4649 N N . VAL B 1 224 ? -16.672 -13.312 -12.992 1 97.75 224 VAL B N 1
ATOM 4650 C CA . VAL B 1 224 ? -16.656 -14.172 -14.172 1 97.75 224 VAL B CA 1
ATOM 4651 C C . VAL B 1 224 ? -15.328 -14.008 -14.906 1 97.75 224 VAL B C 1
ATOM 4653 O O . VAL B 1 224 ? -14.914 -12.891 -15.203 1 97.75 224 VAL B O 1
ATOM 4656 N N . GLY B 1 225 ? -14.688 -15.141 -15.141 1 97.75 225 GLY B N 1
ATOM 4657 C CA . GLY B 1 225 ? -13.398 -15.094 -15.805 1 97.75 225 GLY B CA 1
ATOM 4658 C C . GLY B 1 225 ? -13.25 -16.125 -16.906 1 97.75 225 GLY B C 1
ATOM 4659 O O . GLY B 1 225 ? -14.008 -17.094 -16.953 1 97.75 225 GLY B O 1
ATOM 4660 N N . TYR B 1 226 ? -12.328 -15.867 -17.766 1 97.44 226 TYR B N 1
ATOM 4661 C CA . TYR B 1 226 ? -11.969 -16.781 -18.844 1 97.44 226 TYR B CA 1
ATOM 4662 C C . TYR B 1 226 ? -10.453 -16.859 -19.016 1 97.44 226 TYR B C 1
ATOM 4664 O O . TYR B 1 226 ? -9.789 -15.836 -19.172 1 97.44 226 TYR B O 1
ATOM 4672 N N . THR B 1 227 ? -10.047 -18.047 -19.016 1 95.12 227 THR B N 1
ATOM 4673 C CA . THR B 1 227 ? -8.625 -18.281 -19.266 1 95.12 227 THR B CA 1
ATOM 4674 C C . THR B 1 227 ? -8.328 -18.25 -20.766 1 95.12 227 THR B C 1
ATOM 4676 O O . THR B 1 227 ? -8.648 -19.203 -21.484 1 95.12 227 THR B O 1
ATOM 4679 N N . TRP B 1 228 ? -7.598 -17.234 -21.141 1 93.5 228 TRP B N 1
ATOM 4680 C CA . TRP B 1 228 ? -7.285 -17.062 -22.547 1 93.5 228 TRP B CA 1
ATOM 4681 C C . TRP B 1 228 ? -6.156 -18 -22.984 1 93.5 228 TRP B C 1
ATOM 4683 O O . TRP B 1 228 ? -6.227 -18.625 -24.047 1 93.5 228 TRP B O 1
ATOM 4693 N N . ASP B 1 229 ? -5.164 -18.125 -22.156 1 92.31 229 ASP B N 1
ATOM 4694 C CA . ASP B 1 229 ? -4.047 -19.047 -22.281 1 92.31 229 ASP B CA 1
ATOM 4695 C C . ASP B 1 229 ? -3.393 -19.312 -20.938 1 92.31 229 ASP B C 1
ATOM 4697 O O . ASP B 1 229 ? -3.969 -19 -19.891 1 92.31 229 ASP B O 1
ATOM 4701 N N . ASP B 1 230 ? -2.301 -19.922 -20.969 1 88.75 230 ASP B N 1
ATOM 4702 C CA . ASP B 1 230 ? -1.68 -20.344 -19.719 1 88.75 230 ASP B CA 1
ATOM 4703 C C . ASP B 1 230 ? -1.23 -19.141 -18.891 1 88.75 230 ASP B C 1
ATOM 4705 O O . ASP B 1 230 ? -0.997 -19.266 -17.688 1 88.75 230 ASP B O 1
ATOM 4709 N N . GLU B 1 231 ? -1.188 -17.984 -19.469 1 93.5 231 GLU B N 1
ATOM 4710 C CA . GLU B 1 231 ? -0.611 -16.844 -18.781 1 93.5 231 GLU B CA 1
ATOM 4711 C C . GLU B 1 231 ? -1.654 -15.75 -18.562 1 93.5 231 GLU B C 1
ATOM 4713 O O . GLU B 1 231 ? -1.475 -14.867 -17.719 1 93.5 231 GLU B O 1
ATOM 4718 N N . ASN B 1 232 ? -2.703 -15.852 -19.344 1 95.62 232 ASN B N 1
ATOM 4719 C CA . ASN B 1 232 ? -3.602 -14.703 -19.359 1 95.62 232 ASN B CA 1
ATOM 4720 C C . ASN B 1 232 ? -5.039 -15.109 -19.062 1 95.62 232 ASN B C 1
ATOM 4722 O O . ASN B 1 232 ? -5.562 -16.062 -19.641 1 95.62 232 ASN B O 1
ATOM 4726 N N . GLU B 1 233 ? -5.602 -14.344 -18.172 1 96.75 233 GLU B N 1
ATOM 4727 C CA . GLU B 1 233 ? -7.016 -14.445 -17.828 1 96.75 233 GLU B CA 1
ATOM 4728 C C . GLU B 1 233 ? -7.703 -13.086 -17.891 1 96.75 233 GLU B C 1
ATOM 4730 O O . GLU B 1 233 ? -7.133 -12.078 -17.469 1 96.75 233 GLU B O 1
ATOM 4735 N N . PHE B 1 234 ? -8.898 -13.07 -18.453 1 97.75 234 PHE B N 1
ATOM 4736 C CA . PHE B 1 234 ? -9.727 -11.867 -18.516 1 97.75 234 PHE B CA 1
ATOM 4737 C C . PHE B 1 234 ? -11.078 -12.117 -17.859 1 97.75 234 PHE B C 1
ATOM 4739 O O . PHE B 1 234 ? -11.602 -13.234 -17.906 1 97.75 234 PHE B O 1
ATOM 4746 N N . GLY B 1 235 ? -11.539 -11.047 -17.266 1 98.38 235 GLY B N 1
ATOM 4747 C CA . GLY B 1 235 ? -12.844 -11.234 -16.641 1 98.38 235 GLY B CA 1
ATOM 4748 C C . GLY B 1 235 ? -13.461 -9.945 -16.141 1 98.38 235 GLY B C 1
ATOM 4749 O O . GLY B 1 235 ? -13.047 -8.852 -16.547 1 98.38 235 GLY B O 1
ATOM 4750 N N . THR B 1 236 ? -14.547 -10.164 -15.461 1 98.44 236 THR B N 1
ATOM 4751 C CA . THR B 1 236 ? -15.25 -9.078 -14.781 1 98.44 236 THR B CA 1
ATOM 4752 C C . THR B 1 236 ? -15.586 -9.469 -13.344 1 98.44 236 THR B C 1
ATOM 4754 O O . THR B 1 236 ? -15.875 -10.633 -13.062 1 98.44 236 THR B O 1
ATOM 4757 N N . TRP B 1 237 ? -15.391 -8.547 -12.492 1 98.19 237 TRP B N 1
ATOM 4758 C CA . TRP B 1 237 ? -15.961 -8.719 -11.164 1 98.19 237 TRP B CA 1
ATOM 4759 C C . TRP B 1 237 ? -16.812 -7.52 -10.781 1 98.19 237 TRP B C 1
ATOM 4761 O O . TRP B 1 237 ? -16.625 -6.418 -11.305 1 98.19 237 TRP B O 1
ATOM 4771 N N . PHE B 1 238 ? -17.812 -7.734 -9.906 1 98.38 238 PHE B N 1
ATOM 4772 C CA . PHE B 1 238 ? -18.75 -6.676 -9.547 1 98.38 238 PHE B CA 1
ATOM 4773 C C . PHE B 1 238 ? -19.25 -6.863 -8.125 1 98.38 238 PHE B C 1
ATOM 4775 O O . PHE B 1 238 ? -19.156 -7.953 -7.559 1 98.38 238 PHE B O 1
ATOM 4782 N N . THR B 1 239 ? -19.672 -5.84 -7.551 1 98.75 239 THR B N 1
ATOM 4783 C CA . THR B 1 239 ? -20.406 -5.828 -6.289 1 98.75 239 THR B CA 1
ATOM 4784 C C . THR B 1 239 ? -21.75 -5.109 -6.441 1 98.75 239 THR B C 1
ATOM 4786 O O . THR B 1 239 ? -21.859 -4.141 -7.195 1 98.75 239 THR B O 1
ATOM 4789 N N . ILE B 1 240 ? -22.719 -5.559 -5.762 1 98.62 240 ILE B N 1
ATOM 4790 C CA . ILE B 1 240 ? -24.047 -4.953 -5.734 1 98.62 240 ILE B CA 1
ATOM 4791 C C . ILE B 1 240 ? -24.469 -4.715 -4.285 1 98.62 240 ILE B C 1
ATOM 4793 O O . ILE B 1 240 ? -24.594 -5.664 -3.504 1 98.62 240 ILE B O 1
ATOM 4797 N N . SER B 1 241 ? -24.703 -3.512 -3.986 1 98.56 241 SER B N 1
ATOM 4798 C CA . SER B 1 241 ? -25.172 -3.17 -2.646 1 98.56 241 SER B CA 1
ATOM 4799 C C . SER B 1 241 ? -26.469 -3.914 -2.305 1 98.56 241 SER B C 1
ATOM 4801 O O . SER B 1 241 ? -27.344 -4.059 -3.15 1 98.56 241 SER B O 1
ATOM 4803 N N . ASN B 1 242 ? -26.547 -4.297 -1.034 1 98.31 242 ASN B N 1
ATOM 4804 C CA . ASN B 1 242 ? -27.75 -5.027 -0.65 1 98.31 242 ASN B CA 1
ATOM 4805 C C . ASN B 1 242 ? -28.25 -4.586 0.72 1 98.31 242 ASN B C 1
ATOM 4807 O O . ASN B 1 242 ? -29.453 -4.355 0.896 1 98.31 242 ASN B O 1
ATOM 4811 N N . GLN B 1 243 ? -27.391 -4.504 1.735 1 98.25 243 GLN B N 1
ATOM 4812 C CA . GLN B 1 243 ? -27.781 -4.16 3.096 1 98.25 243 GLN B CA 1
ATOM 4813 C C . GLN B 1 243 ? -27.078 -2.893 3.57 1 98.25 243 GLN B C 1
ATOM 4815 O O . GLN B 1 243 ? -25.859 -2.883 3.738 1 98.25 243 GLN B O 1
ATOM 4820 N N . LYS B 1 244 ? -27.828 -1.883 3.754 1 98.25 244 LYS B N 1
ATOM 4821 C CA . LYS B 1 244 ? -27.359 -0.648 4.375 1 98.25 244 LYS B CA 1
ATOM 4822 C C . LYS B 1 244 ? -27.703 -0.609 5.859 1 98.25 244 LYS B C 1
ATOM 4824 O O . LYS B 1 244 ? -28.469 -1.447 6.344 1 98.25 244 LYS B O 1
ATOM 4829 N N . ASP B 1 245 ? -27.078 0.265 6.559 1 98.38 245 ASP B N 1
ATOM 4830 C CA . ASP B 1 245 ? -27.391 0.447 7.973 1 98.38 245 ASP B CA 1
ATOM 4831 C C . ASP B 1 245 ? -27.234 1.912 8.383 1 98.38 245 ASP B C 1
ATOM 4833 O O . ASP B 1 245 ? -26.484 2.66 7.77 1 98.38 245 ASP B O 1
ATOM 4837 N N . SER B 1 246 ? -28.031 2.295 9.312 1 97.94 246 SER B N 1
ATOM 4838 C CA . SER B 1 246 ? -28.031 3.676 9.789 1 97.94 246 SER B CA 1
ATOM 4839 C C . SER B 1 246 ? -27.547 3.766 11.227 1 97.94 246 SER B C 1
ATOM 4841 O O . SER B 1 246 ? -27.703 2.818 12.008 1 97.94 246 SER B O 1
ATOM 4843 N N . GLY B 1 247 ? -26.891 4.871 11.5 1 96.38 247 GLY B N 1
ATOM 4844 C CA . GLY B 1 247 ? -26.375 5.168 12.828 1 96.38 247 GLY B CA 1
ATOM 4845 C C . GLY B 1 247 ? -26.109 6.641 13.039 1 96.38 247 GLY B C 1
ATOM 4846 O O . GLY B 1 247 ? -26.766 7.496 12.453 1 96.38 247 GLY B O 1
ATOM 4847 N N . HIS B 1 248 ? -25.172 6.859 14.047 1 94.19 248 HIS B N 1
ATOM 4848 C CA . HIS B 1 248 ? -24.906 8.25 14.391 1 94.19 248 HIS B CA 1
ATOM 4849 C C . HIS B 1 248 ? -23.406 8.492 14.57 1 94.19 248 HIS B C 1
ATOM 4851 O O . HIS B 1 248 ? -22.672 7.621 15.047 1 94.19 248 HIS B O 1
ATOM 4857 N N . TYR B 1 249 ? -22.969 9.57 14.109 1 92.56 249 TYR B N 1
ATOM 4858 C CA . TYR B 1 249 ? -21.734 10.18 14.602 1 92.56 249 TYR B CA 1
ATOM 4859 C C . TYR B 1 249 ? -22.031 11.328 15.555 1 92.56 249 TYR B C 1
ATOM 4861 O O . TYR B 1 249 ? -22.531 12.375 15.125 1 92.56 249 TYR B O 1
ATOM 4869 N N . LEU B 1 250 ? -21.672 11.047 16.766 1 89.44 250 LEU B N 1
ATOM 4870 C CA . LEU B 1 250 ? -22.156 11.969 17.781 1 89.44 250 LEU B CA 1
ATOM 4871 C C . LEU B 1 250 ? -23.672 12.156 17.656 1 89.44 250 LEU B C 1
ATOM 4873 O O . LEU B 1 250 ? -24.438 11.195 17.781 1 89.44 250 LEU B O 1
ATOM 4877 N N . ASN B 1 251 ? -24.141 13.344 17.312 1 89.31 251 ASN B N 1
ATOM 4878 C CA . ASN B 1 251 ? -25.578 13.586 17.188 1 89.31 251 ASN B CA 1
ATOM 4879 C C . ASN B 1 251 ? -26 13.727 15.727 1 89.31 251 ASN B C 1
ATOM 4881 O O . ASN B 1 251 ? -27.141 14.117 15.438 1 89.31 251 ASN B O 1
ATOM 4885 N N . ILE B 1 252 ? -25.172 13.359 14.828 1 90.5 252 ILE B N 1
ATOM 4886 C CA . ILE B 1 252 ? -25.469 13.484 13.406 1 90.5 252 ILE B CA 1
ATOM 4887 C C . ILE B 1 252 ? -25.922 12.141 12.852 1 90.5 252 ILE B C 1
ATOM 4889 O O . ILE B 1 252 ? -25.141 11.188 12.781 1 90.5 252 ILE B O 1
ATOM 4893 N N . PRO B 1 253 ? -27.203 12.094 12.484 1 94.81 253 PRO B N 1
ATOM 4894 C CA . PRO B 1 253 ? -27.656 10.844 11.867 1 94.81 253 PRO B CA 1
ATOM 4895 C C . PRO B 1 253 ? -27.031 10.602 10.492 1 94.81 253 PRO B C 1
ATOM 4897 O O . PRO B 1 253 ? -26.844 11.547 9.719 1 94.81 253 PRO B O 1
ATOM 4900 N N . LEU B 1 254 ? -26.734 9.312 10.195 1 96 254 LEU B N 1
ATOM 4901 C CA . LEU B 1 254 ? -26.141 8.977 8.906 1 96 254 LEU B CA 1
ATOM 4902 C C . LEU B 1 254 ? -26.5 7.555 8.492 1 96 254 LEU B C 1
ATOM 4904 O O . LEU B 1 254 ? -27 6.773 9.312 1 96 254 LEU B O 1
ATOM 4908 N N . THR B 1 255 ? -26.328 7.293 7.227 1 97.62 255 THR B N 1
ATOM 4909 C CA . THR B 1 255 ? -26.516 5.957 6.668 1 97.62 255 THR B CA 1
ATOM 4910 C C . THR B 1 255 ? -25.281 5.516 5.891 1 97.62 255 THR B C 1
ATOM 4912 O O . THR B 1 255 ? -24.75 6.273 5.082 1 97.62 255 THR B O 1
ATOM 4915 N N . LEU B 1 256 ? -24.828 4.301 6.203 1 98.25 256 LEU B N 1
ATOM 4916 C CA . LEU B 1 256 ? -23.766 3.678 5.438 1 98.25 256 LEU B CA 1
ATOM 4917 C C . LEU B 1 256 ? -24.328 2.684 4.426 1 98.25 256 LEU B C 1
ATOM 4919 O O . LEU B 1 256 ? -25.25 1.93 4.738 1 98.25 256 LEU B O 1
ATOM 4923 N N . ASP B 1 257 ? -23.781 2.744 3.27 1 98.19 257 ASP B N 1
ATOM 4924 C CA . ASP B 1 257 ? -24.219 1.886 2.172 1 98.19 257 ASP B CA 1
ATOM 4925 C C . ASP B 1 257 ? -23.016 1.4 1.349 1 98.19 257 ASP B C 1
ATOM 4927 O O . ASP B 1 257 ? -22.203 2.205 0.893 1 98.19 257 ASP B O 1
ATOM 4931 N N . PRO B 1 258 ? -23.016 0.053 1.144 1 98.5 258 PRO B N 1
ATOM 4932 C CA . PRO B 1 258 ? -21.969 -0.39 0.221 1 98.5 258 PRO B CA 1
ATOM 4933 C C . PRO B 1 258 ? -22.094 0.241 -1.164 1 98.5 258 PRO B C 1
ATOM 4935 O O . PRO B 1 258 ? -23.203 0.503 -1.627 1 98.5 258 PRO B O 1
ATOM 4938 N N . ILE B 1 259 ? -20.984 0.463 -1.821 1 98.31 259 ILE B N 1
ATOM 4939 C CA . ILE B 1 259 ? -20.984 1.067 -3.148 1 98.31 259 ILE B CA 1
ATOM 4940 C C . ILE B 1 259 ? -21 -0.027 -4.215 1 98.31 259 ILE B C 1
ATOM 4942 O O . ILE B 1 259 ? -20.109 -0.881 -4.238 1 98.31 259 ILE B O 1
ATOM 4946 N N . THR B 1 260 ? -21.969 0.025 -5.051 1 98.56 260 THR B N 1
ATOM 4947 C CA . THR B 1 260 ? -22.031 -0.867 -6.207 1 98.56 260 THR B CA 1
ATOM 4948 C C . THR B 1 260 ? -20.953 -0.5 -7.227 1 98.56 260 THR B C 1
ATOM 4950 O O . THR B 1 260 ? -20.75 0.677 -7.531 1 98.56 260 THR B O 1
ATOM 4953 N N . GLN B 1 261 ? -20.281 -1.529 -7.742 1 98.44 261 GLN B N 1
ATOM 4954 C CA . GLN B 1 261 ? -19.281 -1.271 -8.773 1 98.44 261 GLN B CA 1
ATOM 4955 C C . GLN B 1 261 ? -19.125 -2.471 -9.703 1 98.44 261 GLN B C 1
ATOM 4957 O O . GLN B 1 261 ? -19.484 -3.596 -9.336 1 98.44 261 GLN B O 1
ATOM 4962 N N . GLY B 1 262 ? -18.594 -2.209 -10.883 1 98.5 262 GLY B N 1
ATOM 4963 C CA . GLY B 1 262 ? -18.25 -3.207 -11.883 1 98.5 262 GLY B CA 1
ATOM 4964 C C . GLY B 1 262 ? -16.906 -2.951 -12.531 1 98.5 262 GLY B C 1
ATOM 4965 O O . GLY B 1 262 ? -16.578 -1.812 -12.875 1 98.5 262 GLY B O 1
ATOM 4966 N N . ASN B 1 263 ? -16.141 -4.074 -12.711 1 98.62 263 ASN B N 1
ATOM 4967 C CA . ASN B 1 263 ? -14.758 -3.945 -13.164 1 98.62 263 ASN B CA 1
ATOM 4968 C C . ASN B 1 263 ? -14.414 -5.012 -14.203 1 98.62 263 ASN B C 1
ATOM 4970 O O . ASN B 1 263 ? -14.812 -6.168 -14.062 1 98.62 263 ASN B O 1
ATOM 4974 N N . LEU B 1 264 ? -13.68 -4.594 -15.172 1 98.62 264 LEU B N 1
ATOM 4975 C CA . LEU B 1 264 ? -12.984 -5.523 -16.062 1 98.62 264 LEU B CA 1
ATOM 4976 C C . LEU B 1 264 ? -11.547 -5.75 -15.594 1 98.62 264 LEU B C 1
ATOM 4978 O O . LEU B 1 264 ? -10.875 -4.812 -15.156 1 98.62 264 LEU B O 1
ATOM 4982 N N . TYR B 1 265 ? -11.164 -7.031 -15.672 1 98 265 TYR B N 1
ATOM 4983 C CA . TYR B 1 265 ? -9.805 -7.246 -15.18 1 98 265 TYR B CA 1
ATOM 4984 C C . TYR B 1 265 ? -9 -8.086 -16.172 1 98 265 TYR B C 1
ATOM 4986 O O . TYR B 1 265 ? -9.57 -8.789 -17 1 98 265 TYR B O 1
ATOM 4994 N N . TRP B 1 266 ? -7.762 -7.918 -16.125 1 98.25 266 TRP B N 1
ATOM 4995 C CA . TRP B 1 266 ? -6.73 -8.727 -16.766 1 98.25 266 TRP B CA 1
ATOM 4996 C C . TRP B 1 266 ? -5.777 -9.312 -15.734 1 98.25 266 TRP B C 1
ATOM 4998 O O . TRP B 1 266 ? -5.137 -8.578 -14.984 1 98.25 266 TRP B O 1
ATOM 5008 N N . ARG B 1 267 ? -5.688 -10.602 -15.711 1 97.38 267 ARG B N 1
ATOM 5009 C CA . ARG B 1 267 ? -4.773 -11.297 -14.812 1 97.38 267 ARG B CA 1
ATOM 5010 C C . ARG B 1 267 ? -3.672 -12.008 -15.594 1 97.38 267 ARG B C 1
ATOM 5012 O O . ARG B 1 267 ? -3.957 -12.789 -16.5 1 97.38 267 ARG B O 1
ATOM 5019 N N . ARG B 1 268 ? -2.5 -11.773 -15.133 1 96.81 268 ARG B N 1
ATOM 5020 C CA . ARG B 1 268 ? -1.349 -12.406 -15.773 1 96.81 268 ARG B CA 1
ATOM 5021 C C . ARG B 1 268 ? -0.59 -13.281 -14.781 1 96.81 268 ARG B C 1
ATOM 5023 O O . ARG B 1 268 ? -0.261 -12.844 -13.68 1 96.81 268 ARG B O 1
ATOM 5030 N N . THR B 1 269 ? -0.388 -14.461 -15.219 1 95.38 269 THR B N 1
ATOM 5031 C CA . THR B 1 269 ? 0.501 -15.359 -14.484 1 95.38 269 THR B CA 1
ATOM 5032 C C . THR B 1 269 ? 1.902 -15.336 -15.094 1 95.38 269 THR B C 1
ATOM 5034 O O . THR B 1 269 ? 2.08 -15.648 -16.266 1 95.38 269 THR B O 1
ATOM 5037 N N . TRP B 1 270 ? 2.771 -15.055 -14.25 1 94.06 270 TRP B N 1
ATOM 5038 C CA . TRP B 1 270 ? 4.148 -14.922 -14.711 1 94.06 270 TRP B CA 1
ATOM 5039 C C . TRP B 1 270 ? 4.914 -16.234 -14.539 1 94.06 270 TRP B C 1
ATOM 5041 O O . TRP B 1 270 ? 4.379 -17.203 -13.992 1 94.06 270 TRP B O 1
ATOM 5051 N N . GLU B 1 271 ? 6.145 -16.312 -14.992 1 87.25 271 GLU B N 1
ATOM 5052 C CA . GLU B 1 271 ? 6.949 -17.531 -15.062 1 87.25 271 GLU B CA 1
ATOM 5053 C C . GLU B 1 271 ? 7.16 -18.125 -13.672 1 87.25 271 GLU B C 1
ATOM 5055 O O . GLU B 1 271 ? 7.234 -19.344 -13.523 1 87.25 271 GLU B O 1
ATOM 5060 N N . ASN B 1 272 ? 7.234 -17.328 -12.711 1 88.69 272 ASN B N 1
ATOM 5061 C CA . ASN B 1 272 ? 7.484 -17.797 -11.352 1 88.69 272 ASN B CA 1
ATOM 5062 C C . ASN B 1 272 ? 6.184 -18.031 -10.586 1 88.69 272 ASN B C 1
ATOM 5064 O O . ASN B 1 272 ? 6.168 -18 -9.359 1 88.69 272 ASN B O 1
ATOM 5068 N N . ASP B 1 273 ? 5.062 -18.047 -11.25 1 91.56 273 ASP B N 1
ATOM 5069 C CA . ASP B 1 273 ? 3.727 -18.297 -10.727 1 91.56 273 ASP B CA 1
ATOM 5070 C C . ASP B 1 273 ? 3.176 -17.078 -10 1 91.56 273 ASP B C 1
ATOM 5072 O O . ASP B 1 273 ? 2.133 -17.141 -9.344 1 91.56 273 ASP B O 1
ATOM 5076 N N . ALA B 1 274 ? 3.943 -16.047 -10.086 1 95 274 ALA B N 1
ATOM 5077 C CA . ALA B 1 274 ? 3.369 -14.781 -9.617 1 95 274 ALA B CA 1
ATOM 5078 C C . ALA B 1 274 ? 2.178 -14.367 -10.477 1 95 274 ALA B C 1
ATOM 5080 O O . ALA B 1 274 ? 2.137 -14.664 -11.672 1 95 274 ALA B O 1
ATOM 5081 N N . GLN B 1 275 ? 1.288 -13.727 -9.836 1 96.75 275 GLN B N 1
ATOM 5082 C CA . GLN B 1 275 ? 0.119 -13.234 -10.555 1 96.75 275 GLN B CA 1
ATOM 5083 C C . GLN B 1 275 ? -0.122 -11.758 -10.266 1 96.75 275 GLN B C 1
ATOM 5085 O O . GLN B 1 275 ? -0.009 -11.312 -9.125 1 96.75 275 GLN B O 1
ATOM 5090 N N . THR B 1 276 ? -0.375 -11.055 -11.305 1 95.94 276 THR B N 1
ATOM 5091 C CA . THR B 1 276 ? -0.818 -9.664 -11.203 1 95.94 276 THR B CA 1
ATOM 5092 C C . THR B 1 276 ? -2.164 -9.477 -11.898 1 95.94 276 THR B C 1
ATOM 5094 O O . THR B 1 276 ? -2.387 -10.008 -12.984 1 95.94 276 THR B O 1
ATOM 5097 N N . THR B 1 277 ? -3.025 -8.812 -11.211 1 97.62 277 THR B N 1
ATOM 5098 C CA . THR B 1 277 ? -4.316 -8.461 -11.797 1 97.62 277 THR B CA 1
ATOM 5099 C C . THR B 1 277 ? -4.496 -6.945 -11.82 1 97.62 277 THR B C 1
ATOM 5101 O O . THR B 1 277 ? -4.23 -6.266 -10.828 1 97.62 277 THR B O 1
ATOM 5104 N N . PHE B 1 278 ? -4.926 -6.496 -12.898 1 97.19 278 PHE B N 1
ATOM 5105 C CA . PHE B 1 278 ? -5.309 -5.098 -13.047 1 97.19 278 PHE B CA 1
ATOM 5106 C C . PHE B 1 278 ? -6.773 -4.977 -13.453 1 97.19 278 PHE B C 1
ATOM 5108 O O . PHE B 1 278 ? -7.254 -5.738 -14.289 1 97.19 278 PHE B O 1
ATOM 5115 N N . TRP B 1 279 ? -7.438 -4.027 -12.836 1 97.81 279 TRP B N 1
ATOM 5116 C CA . TRP B 1 279 ? -8.82 -3.852 -13.266 1 97.81 279 TRP B CA 1
ATOM 5117 C C . TRP B 1 279 ? -9.164 -2.373 -13.414 1 97.81 279 TRP B C 1
ATOM 5119 O O . TRP B 1 279 ? -8.508 -1.518 -12.805 1 97.81 279 TRP B O 1
ATOM 5129 N N . LEU B 1 280 ? -10.062 -2.121 -14.18 1 97.44 280 LEU B N 1
ATOM 5130 C CA . LEU B 1 280 ? -10.688 -0.836 -14.461 1 97.44 280 LEU B CA 1
ATOM 5131 C C . LEU B 1 280 ? -12.211 -0.979 -14.531 1 97.44 280 LEU B C 1
ATOM 5133 O O . LEU B 1 280 ? -12.719 -1.947 -15.094 1 97.44 280 LEU B O 1
ATOM 5137 N N . GLY B 1 281 ? -12.836 0.011 -13.906 1 98.44 281 GLY B N 1
ATOM 5138 C CA . GLY B 1 281 ? -14.281 -0.11 -13.906 1 98.44 281 GLY B CA 1
ATOM 5139 C C . GLY B 1 281 ? -14.992 1.173 -13.516 1 98.44 281 GLY B C 1
ATOM 5140 O O . GLY B 1 281 ? -14.445 2.266 -13.68 1 98.44 281 GLY B O 1
ATOM 5141 N N . ILE B 1 282 ? -16.297 0.919 -13.18 1 98.12 282 ILE B N 1
ATOM 5142 C CA . ILE B 1 282 ? -17.156 2.029 -12.805 1 98.12 282 ILE B CA 1
ATOM 5143 C C . ILE B 1 282 ? -17.844 1.722 -11.477 1 98.12 282 ILE B C 1
ATOM 5145 O O . ILE B 1 282 ? -18.281 0.591 -11.234 1 98.12 282 ILE B O 1
ATOM 5149 N N . ALA B 1 283 ? -17.828 2.734 -10.68 1 98.19 283 ALA B N 1
ATOM 5150 C CA . ALA B 1 283 ? -18.578 2.666 -9.43 1 98.19 283 ALA B CA 1
ATOM 5151 C C . ALA B 1 283 ? -19.75 3.635 -9.438 1 98.19 283 ALA B C 1
ATOM 5153 O O . ALA B 1 283 ? -19.703 4.688 -10.078 1 98.19 283 ALA B O 1
ATOM 5154 N N . GLU B 1 284 ? -20.719 3.213 -8.695 1 96.31 284 GLU B N 1
ATOM 5155 C CA . GLU B 1 284 ? -21.844 4.129 -8.492 1 96.31 284 GLU B CA 1
ATOM 5156 C C . GLU B 1 284 ? -21.391 5.391 -7.762 1 96.31 284 GLU B C 1
ATOM 5158 O O . GLU B 1 284 ? -20.344 5.402 -7.109 1 96.31 284 GLU B O 1
ATOM 5163 N N . GLY B 1 285 ? -22.25 6.363 -7.867 1 94.69 285 GLY B N 1
ATOM 5164 C CA . GLY B 1 285 ? -21.953 7.609 -7.18 1 94.69 285 GLY B CA 1
ATOM 5165 C C . GLY B 1 285 ? -21.891 7.457 -5.672 1 94.69 285 GLY B C 1
ATOM 5166 O O . GLY B 1 285 ? -22.359 6.461 -5.121 1 94.69 285 GLY B O 1
ATOM 5167 N N . HIS B 1 286 ? -21.25 8.492 -5.055 1 95.69 286 HIS B N 1
ATOM 5168 C CA . HIS B 1 286 ? -21.125 8.477 -3.6 1 95.69 286 HIS B CA 1
ATOM 5169 C C . HIS B 1 286 ? -21.25 9.875 -3.021 1 95.69 286 HIS B C 1
ATOM 5171 O O . HIS B 1 286 ? -21.172 10.867 -3.754 1 95.69 286 HIS B O 1
ATOM 5177 N N . GLY B 1 287 ? -21.484 9.906 -1.753 1 93.75 287 GLY B N 1
ATOM 5178 C CA . GLY B 1 287 ? -21.641 11.172 -1.059 1 93.75 287 GLY B CA 1
ATOM 5179 C C . GLY B 1 287 ? -20.312 11.883 -0.833 1 93.75 287 GLY B C 1
ATOM 5180 O O . GLY B 1 287 ? -19.281 11.242 -0.63 1 93.75 287 GLY B O 1
ATOM 5181 N N . GLU B 1 288 ? -20.328 13.195 -0.887 1 92.69 288 GLU B N 1
ATOM 5182 C CA . GLU B 1 288 ? -19.188 14.039 -0.508 1 92.69 288 GLU B CA 1
ATOM 5183 C C . GLU B 1 288 ? -19.453 14.758 0.814 1 92.69 288 GLU B C 1
ATOM 5185 O O . GLU B 1 288 ? -19.531 15.984 0.855 1 92.69 288 GLU B O 1
ATOM 5190 N N . VAL B 1 289 ? -19.484 13.93 1.777 1 90.5 289 VAL B N 1
ATOM 5191 C CA . VAL B 1 289 ? -19.797 14.422 3.115 1 90.5 289 VAL B CA 1
ATOM 5192 C C . VAL B 1 289 ? -18.5 14.844 3.82 1 90.5 289 VAL B C 1
ATOM 5194 O O . VAL B 1 289 ? -17.516 14.109 3.799 1 90.5 289 VAL B O 1
ATOM 5197 N N . ASN B 1 290 ? -18.562 15.977 4.426 1 89.88 290 ASN B N 1
ATOM 5198 C CA . ASN B 1 290 ? -17.391 16.484 5.156 1 89.88 290 ASN B CA 1
ATOM 5199 C C . ASN B 1 290 ? -17.781 17 6.539 1 89.88 290 ASN B C 1
ATOM 5201 O O . ASN B 1 290 ? -18.609 17.891 6.664 1 89.88 290 ASN B O 1
ATOM 5205 N N . LEU B 1 291 ? -17.109 16.516 7.465 1 85 291 LEU B N 1
ATOM 5206 C CA . LEU B 1 291 ? -17.469 16.812 8.844 1 85 291 LEU B CA 1
ATOM 5207 C C . LEU B 1 291 ? -17.125 18.25 9.195 1 85 291 LEU B C 1
ATOM 5209 O O . LEU B 1 291 ? -17.875 18.922 9.93 1 85 291 LEU B O 1
ATOM 5213 N N . ALA B 1 292 ? -16.062 18.766 8.711 1 79.12 292 ALA B N 1
ATOM 5214 C CA . ALA B 1 292 ? -15.523 20.062 9.133 1 79.12 292 ALA B CA 1
ATOM 5215 C C . ALA B 1 292 ? -16.047 21.188 8.258 1 79.12 292 ALA B C 1
ATOM 5217 O O . ALA B 1 292 ? -16.219 22.312 8.734 1 79.12 292 ALA B O 1
ATOM 5218 N N . LEU B 1 293 ? -16.359 20.844 6.988 1 85.75 293 LEU B N 1
ATOM 5219 C CA . LEU B 1 293 ? -16.578 21.938 6.055 1 85.75 293 LEU B CA 1
ATOM 5220 C C . LEU B 1 293 ? -17.969 21.844 5.414 1 85.75 293 LEU B C 1
ATOM 5222 O O . LEU B 1 293 ? -18.312 22.672 4.566 1 85.75 293 LEU B O 1
ATOM 5226 N N . GLY B 1 294 ? -18.734 20.922 5.863 1 87.88 294 GLY B N 1
ATOM 5227 C CA . GLY B 1 294 ? -20.047 20.75 5.285 1 87.88 294 GLY B CA 1
ATOM 5228 C C . GLY B 1 294 ? -20.062 19.844 4.066 1 87.88 294 GLY B C 1
ATOM 5229 O O . GLY B 1 294 ? -19.016 19.578 3.484 1 87.88 294 GLY B O 1
ATOM 5230 N N . ASP B 1 295 ? -21.234 19.484 3.586 1 90.19 295 ASP B N 1
ATOM 5231 C CA . ASP B 1 295 ? -21.375 18.5 2.518 1 90.19 295 ASP B CA 1
ATOM 5232 C C . ASP B 1 295 ? -21.375 19.172 1.146 1 90.19 295 ASP B C 1
ATOM 5234 O O . ASP B 1 295 ? -21.891 20.297 0.996 1 90.19 295 ASP B O 1
ATOM 5238 N N . LEU B 1 296 ? -20.812 18.531 0.208 1 90.94 296 LEU B N 1
ATOM 5239 C CA . LEU B 1 296 ? -20.984 18.875 -1.2 1 90.94 296 LEU B CA 1
ATOM 5240 C C . LEU B 1 296 ? -22.016 17.969 -1.861 1 90.94 296 LEU B C 1
ATOM 5242 O O . LEU B 1 296 ? -22.453 16.984 -1.265 1 90.94 296 LEU B O 1
ATOM 5246 N N . ARG B 1 297 ? -22.406 18.391 -3.061 1 91.19 297 ARG B N 1
ATOM 5247 C CA . ARG B 1 297 ? -23.312 17.516 -3.818 1 91.19 297 ARG B CA 1
ATOM 5248 C C . ARG B 1 297 ? -22.656 16.172 -4.102 1 91.19 297 ARG B C 1
ATOM 5250 O O . ARG B 1 297 ? -21.469 16.109 -4.426 1 91.19 297 ARG B O 1
ATOM 5257 N N . PRO B 1 298 ? -23.438 15.102 -3.953 1 93.19 298 PRO B N 1
ATOM 5258 C CA . PRO B 1 298 ? -22.891 13.789 -4.293 1 93.19 298 PRO B CA 1
ATOM 5259 C C . PRO B 1 298 ? -22.391 13.711 -5.734 1 93.19 298 PRO B C 1
ATOM 5261 O O . PRO B 1 298 ? -22.906 14.406 -6.609 1 93.19 298 PRO B O 1
ATOM 5264 N N . VAL B 1 299 ? -21.438 12.852 -5.852 1 93.38 299 VAL B N 1
ATOM 5265 C CA . VAL B 1 299 ? -20.922 12.664 -7.199 1 93.38 299 VAL B CA 1
ATOM 5266 C C . VAL B 1 299 ? -21.688 11.555 -7.902 1 93.38 299 VAL B C 1
ATOM 5268 O O . VAL B 1 299 ? -22.234 10.656 -7.25 1 93.38 299 VAL B O 1
ATOM 5271 N N . ASN B 1 300 ? -21.672 11.594 -9.234 1 94.06 300 ASN B N 1
ATOM 5272 C CA . ASN B 1 300 ? -22.234 10.516 -10.047 1 94.06 300 ASN B CA 1
ATOM 5273 C C . ASN B 1 300 ? -21.234 9.375 -10.227 1 94.06 300 ASN B C 1
ATOM 5275 O O . ASN B 1 300 ? -20.312 9.211 -9.43 1 94.06 300 ASN B O 1
ATOM 5279 N N . GLU B 1 301 ? -21.5 8.539 -11.203 1 96.06 301 GLU B N 1
ATOM 5280 C CA . GLU B 1 301 ? -20.609 7.406 -11.461 1 96.06 301 GLU B CA 1
ATOM 5281 C C . GLU B 1 301 ? -19.156 7.852 -11.562 1 96.06 301 GLU B C 1
ATOM 5283 O O . GLU B 1 301 ? -18.859 8.906 -12.125 1 96.06 301 GLU B O 1
ATOM 5288 N N . ARG B 1 302 ? -18.344 7 -11 1 96.69 302 ARG B N 1
ATOM 5289 C CA . ARG B 1 302 ? -16.922 7.348 -10.961 1 96.69 302 ARG B CA 1
ATOM 5290 C C . ARG B 1 302 ? -16.062 6.188 -11.453 1 96.69 302 ARG B C 1
ATOM 5292 O O . ARG B 1 302 ? -16.453 5.023 -11.344 1 96.69 302 ARG B O 1
ATOM 5299 N N . LEU B 1 303 ? -14.938 6.641 -11.961 1 96.69 303 LEU B N 1
ATOM 5300 C CA . LEU B 1 303 ? -13.938 5.668 -12.398 1 96.69 303 LEU B CA 1
ATOM 5301 C C . LEU B 1 303 ? -13.352 4.914 -11.211 1 96.69 303 LEU B C 1
ATOM 5303 O O . LEU B 1 303 ? -13.07 5.512 -10.172 1 96.69 303 LEU B O 1
ATOM 5307 N N . VAL B 1 304 ? -13.188 3.576 -11.375 1 97.56 304 VAL B N 1
ATOM 5308 C CA . VAL B 1 304 ? -12.508 2.719 -10.414 1 97.56 304 VAL B CA 1
ATOM 5309 C C . VAL B 1 304 ? -11.336 2.012 -11.086 1 97.56 304 VAL B C 1
ATOM 5311 O O . VAL B 1 304 ? -11.445 1.574 -12.234 1 97.56 304 VAL B O 1
ATOM 5314 N N . PHE B 1 305 ? -10.25 1.972 -10.422 1 96.69 305 PHE B 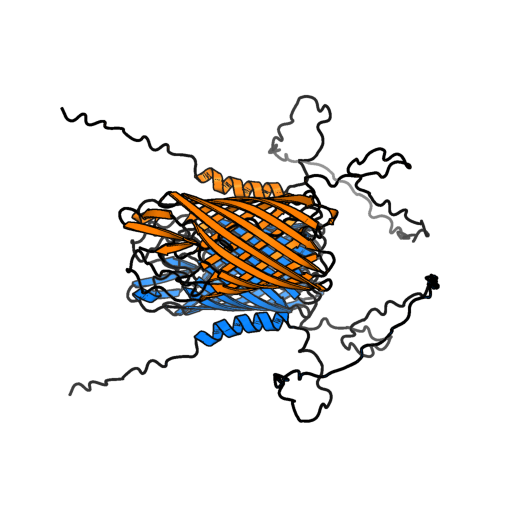N 1
ATOM 5315 C CA . PHE B 1 305 ? -9.141 1.148 -10.875 1 96.69 305 PHE B CA 1
ATOM 5316 C C . PHE B 1 305 ? -8.422 0.504 -9.688 1 96.69 305 PHE B C 1
ATOM 5318 O O . PHE B 1 305 ? -8.547 0.972 -8.555 1 96.69 305 PHE B O 1
ATOM 5325 N N . GLY B 1 306 ? -7.77 -0.604 -9.945 1 97.19 306 GLY B N 1
ATOM 5326 C CA . GLY B 1 306 ? -7.074 -1.328 -8.898 1 97.19 306 GLY B CA 1
ATOM 5327 C C . GLY B 1 306 ? -6.23 -2.475 -9.422 1 97.19 306 GLY B C 1
ATOM 5328 O O . GLY B 1 306 ? -6.055 -2.621 -10.633 1 97.19 306 GLY B O 1
ATOM 5329 N N . ALA B 1 307 ? -5.645 -3.143 -8.477 1 97.12 307 ALA B N 1
ATOM 5330 C CA . ALA B 1 307 ? -4.758 -4.258 -8.797 1 97.12 307 ALA B CA 1
ATOM 5331 C C . ALA B 1 307 ? -4.621 -5.207 -7.609 1 97.12 307 ALA B C 1
ATOM 5333 O O . ALA B 1 307 ? -4.883 -4.824 -6.469 1 97.12 307 ALA B O 1
ATOM 5334 N N . ASP B 1 308 ? -4.301 -6.414 -7.895 1 96.94 308 ASP B N 1
ATOM 5335 C CA . ASP B 1 308 ? -3.814 -7.309 -6.848 1 96.94 308 ASP B CA 1
ATOM 5336 C C . ASP B 1 308 ? -2.557 -8.047 -7.301 1 96.94 308 ASP B C 1
ATOM 5338 O O . ASP B 1 308 ? -2.27 -8.125 -8.5 1 96.94 308 ASP B O 1
ATOM 5342 N N . VAL B 1 309 ? -1.814 -8.438 -6.332 1 96.12 309 VAL B N 1
ATOM 5343 C CA . VAL B 1 309 ? -0.583 -9.18 -6.57 1 96.12 309 VAL B CA 1
ATOM 5344 C C . VAL B 1 309 ? -0.553 -10.43 -5.688 1 96.12 309 VAL B C 1
ATOM 5346 O O . VAL B 1 309 ? -0.964 -10.383 -4.527 1 96.12 309 VAL B O 1
ATOM 5349 N N . PHE B 1 310 ? -0.173 -11.477 -6.281 1 97.62 310 PHE B N 1
ATOM 5350 C CA . PHE B 1 310 ? 0.076 -12.75 -5.621 1 97.62 310 PHE B CA 1
ATOM 5351 C C . PHE B 1 310 ? 1.428 -13.32 -6.035 1 97.62 310 PHE B C 1
ATOM 5353 O O . PHE B 1 310 ? 1.671 -13.555 -7.219 1 97.62 310 PHE B O 1
ATOM 5360 N N . VAL B 1 311 ? 2.297 -13.586 -4.996 1 96.75 311 VAL B N 1
ATOM 5361 C CA . VAL B 1 311 ? 3.639 -14.062 -5.309 1 96.75 311 VAL B CA 1
ATOM 5362 C C . VAL B 1 311 ? 4.023 -15.195 -4.359 1 96.75 311 VAL B C 1
ATOM 5364 O O . VAL B 1 311 ? 4.332 -14.953 -3.191 1 96.75 311 VAL B O 1
ATOM 5367 N N . PRO B 1 312 ? 4.145 -16.391 -4.914 1 96.5 312 PRO B N 1
ATOM 5368 C CA . PRO B 1 312 ? 4.75 -17.406 -4.066 1 96.5 312 PRO B CA 1
ATOM 5369 C C . PRO B 1 312 ? 6.191 -17.094 -3.678 1 96.5 312 PRO B C 1
ATOM 5371 O O . PRO B 1 312 ? 7.004 -16.75 -4.539 1 96.5 312 PRO B O 1
ATOM 5374 N N . LEU B 1 313 ? 6.422 -17.125 -2.449 1 94.31 313 LEU B N 1
ATOM 5375 C CA . LEU B 1 313 ? 7.762 -16.828 -1.953 1 94.31 313 LEU B CA 1
ATOM 5376 C C . LEU B 1 313 ? 8.5 -18.125 -1.59 1 94.31 313 LEU B C 1
ATOM 5378 O O . LEU B 1 313 ? 9.719 -18.203 -1.736 1 94.31 313 LEU B O 1
ATOM 5382 N N . SER B 1 314 ? 7.785 -19.047 -1.062 1 92.19 314 SER B N 1
ATOM 5383 C CA . SER B 1 314 ? 8.227 -20.375 -0.658 1 92.19 314 SER B CA 1
ATOM 5384 C C . SER B 1 314 ? 7.172 -21.438 -0.966 1 92.19 314 SER B C 1
ATOM 5386 O O . SER B 1 314 ? 6.113 -21.125 -1.512 1 92.19 314 SER B O 1
ATOM 5388 N N . PRO B 1 315 ? 7.43 -22.656 -0.65 1 91.81 315 PRO B N 1
ATOM 5389 C CA . PRO B 1 315 ? 6.43 -23.688 -0.933 1 91.81 315 PRO B CA 1
ATOM 5390 C C . PRO B 1 315 ? 5.098 -23.438 -0.239 1 91.81 315 PRO B C 1
ATOM 5392 O O . PRO B 1 315 ? 4.055 -23.906 -0.696 1 91.81 315 PRO B O 1
ATOM 5395 N N . TYR B 1 316 ? 5.168 -22.594 0.848 1 95.06 316 TYR B N 1
ATOM 5396 C CA . TYR B 1 316 ? 3.922 -22.484 1.598 1 95.06 316 TYR B CA 1
ATOM 5397 C C . TYR B 1 316 ? 3.557 -21.016 1.834 1 95.06 316 TYR B C 1
ATOM 5399 O O . TYR B 1 316 ? 2.459 -20.719 2.307 1 95.06 316 TYR B O 1
ATOM 5407 N N . LEU B 1 317 ? 4.48 -20.109 1.534 1 95.56 317 LEU B N 1
ATOM 5408 C CA . LEU B 1 317 ? 4.238 -18.703 1.803 1 95.56 317 LEU B CA 1
ATOM 5409 C C . LEU B 1 317 ? 4.117 -17.906 0.502 1 95.56 317 LEU B C 1
ATOM 5411 O O . LEU B 1 317 ? 4.84 -18.188 -0.461 1 95.56 317 LEU B O 1
ATOM 5415 N N . ALA B 1 318 ? 3.238 -16.984 0.564 1 97.5 318 ALA B N 1
ATOM 5416 C CA . ALA B 1 318 ? 3.08 -16.094 -0.583 1 97.5 318 ALA B CA 1
ATOM 5417 C C . ALA B 1 318 ? 2.844 -14.648 -0.132 1 97.5 318 ALA B C 1
ATOM 5419 O O . ALA B 1 318 ? 2.264 -14.414 0.931 1 97.5 318 ALA B O 1
ATOM 5420 N N . LEU B 1 319 ? 3.307 -13.773 -0.867 1 96.5 319 LEU B N 1
ATOM 5421 C CA . LEU B 1 319 ? 2.924 -12.367 -0.76 1 96.5 319 LEU B CA 1
ATOM 5422 C C . LEU B 1 319 ? 1.586 -12.117 -1.446 1 96.5 319 LEU B C 1
ATOM 5424 O O . LEU B 1 319 ? 1.35 -12.602 -2.555 1 96.5 319 LEU B O 1
ATOM 5428 N N . PHE B 1 320 ? 0.729 -11.43 -0.715 1 97.31 320 PHE B N 1
ATOM 5429 C CA . PHE B 1 320 ? -0.574 -11.109 -1.287 1 97.31 320 PHE B CA 1
ATOM 5430 C C . PHE B 1 320 ? -1.001 -9.695 -0.908 1 97.31 320 PHE B C 1
ATOM 5432 O O . PHE B 1 320 ? -0.795 -9.258 0.227 1 97.31 320 PHE B O 1
ATOM 5439 N N . GLY B 1 321 ? -1.512 -8.984 -1.892 1 96.62 321 GLY B N 1
ATOM 5440 C CA . GLY B 1 321 ? -2.021 -7.637 -1.683 1 96.62 321 GLY B CA 1
ATOM 5441 C C . GLY B 1 321 ? -3.045 -7.219 -2.719 1 96.62 321 GLY B C 1
ATOM 5442 O O . GLY B 1 321 ? -3.131 -7.82 -3.793 1 96.62 321 GLY B O 1
ATOM 5443 N N . GLN B 1 322 ? -3.85 -6.219 -2.338 1 97.75 322 GLN B N 1
ATOM 5444 C CA . GLN B 1 322 ? -4.891 -5.672 -3.203 1 97.75 322 GLN B CA 1
ATOM 5445 C C . GLN B 1 322 ? -5.062 -4.172 -2.973 1 97.75 322 GLN B C 1
ATOM 5447 O O . GLN B 1 322 ? -4.938 -3.695 -1.843 1 97.75 322 GLN B O 1
ATOM 5452 N N . ALA B 1 323 ? -5.309 -3.518 -4.027 1 97.5 323 ALA B N 1
ATOM 5453 C CA . ALA B 1 323 ? -5.617 -2.092 -3.967 1 97.5 323 ALA B CA 1
ATOM 5454 C C . ALA B 1 323 ? -6.805 -1.749 -4.863 1 97.5 323 ALA B C 1
ATOM 5456 O O . ALA B 1 323 ? -6.961 -2.32 -5.945 1 97.5 323 ALA B O 1
ATOM 5457 N N . ASN B 1 324 ? -7.598 -0.874 -4.43 1 98.06 324 ASN B N 1
ATOM 5458 C CA . ASN B 1 324 ? -8.773 -0.406 -5.164 1 98.06 324 ASN B CA 1
ATOM 5459 C C . ASN B 1 324 ? -9.023 1.079 -4.922 1 98.06 324 ASN B C 1
ATOM 5461 O O . ASN B 1 324 ? -9.055 1.53 -3.775 1 98.06 324 ASN B O 1
ATOM 5465 N N . PHE B 1 325 ? -9.242 1.802 -5.965 1 97.06 325 PHE B N 1
ATOM 5466 C CA . PHE B 1 325 ? -9.406 3.248 -5.871 1 97.06 325 PHE B CA 1
ATOM 5467 C C . PHE B 1 325 ? -10.648 3.703 -6.625 1 97.06 325 PHE B C 1
ATOM 5469 O O . PHE B 1 325 ? -10.781 3.451 -7.824 1 97.06 325 PHE B O 1
ATOM 5476 N N . ILE B 1 326 ? -11.469 4.328 -5.906 1 97.12 326 ILE B N 1
ATOM 5477 C CA . ILE B 1 326 ? -12.594 5.016 -6.535 1 97.12 326 ILE B CA 1
ATOM 5478 C C . ILE B 1 326 ? -12.32 6.516 -6.582 1 97.12 326 ILE B C 1
ATOM 5480 O O . ILE B 1 326 ? -12.055 7.137 -5.551 1 97.12 326 ILE B O 1
ATOM 5484 N N . THR B 1 327 ? -12.445 7.125 -7.652 1 94.31 327 THR B N 1
ATOM 5485 C CA . THR B 1 327 ? -12.125 8.539 -7.84 1 94.31 327 THR B CA 1
ATOM 5486 C C . THR B 1 327 ? -13.32 9.414 -7.48 1 94.31 327 THR B C 1
ATOM 5488 O O . THR B 1 327 ? -14.469 8.992 -7.605 1 94.31 327 THR B O 1
ATOM 5491 N N . PRO B 1 328 ? -13.055 10.695 -7.211 1 93.12 328 PRO B N 1
ATOM 5492 C CA . PRO B 1 328 ? -11.711 11.211 -6.91 1 93.12 328 PRO B CA 1
ATOM 5493 C C . PRO B 1 328 ? -11.188 10.742 -5.559 1 93.12 328 PRO B C 1
ATOM 5495 O O . PRO B 1 328 ? -11.969 10.328 -4.695 1 93.12 328 PRO B O 1
ATOM 5498 N N . ALA B 1 329 ? -9.945 10.781 -5.34 1 89.56 329 ALA B N 1
ATOM 5499 C CA . ALA B 1 329 ? -9.305 10.219 -4.148 1 89.56 329 ALA B CA 1
ATOM 5500 C C . ALA B 1 329 ? -9.781 10.938 -2.887 1 89.56 329 ALA B C 1
ATOM 5502 O O . ALA B 1 329 ? -9.852 10.336 -1.813 1 89.56 329 ALA B O 1
ATOM 5503 N N . ASP B 1 330 ? -10.07 12.141 -2.945 1 88.94 330 ASP B N 1
ATOM 5504 C CA . ASP B 1 330 ? -10.398 12.93 -1.759 1 88.94 330 ASP B CA 1
ATOM 5505 C C . ASP B 1 330 ? -11.781 12.578 -1.221 1 88.94 330 ASP B C 1
ATOM 5507 O O . ASP B 1 330 ? -12.047 12.719 -0.026 1 88.94 330 ASP B O 1
ATOM 5511 N N . SER B 1 331 ? -12.688 12.156 -2.143 1 91.12 331 SER B N 1
ATOM 5512 C CA . SER B 1 331 ? -14.023 11.805 -1.677 1 91.12 331 SER B CA 1
ATOM 5513 C C . SER B 1 331 ? -14.312 10.32 -1.888 1 91.12 331 SER B C 1
ATOM 5515 O O . SER B 1 331 ? -15.156 9.75 -1.199 1 91.12 331 SER B O 1
ATOM 5517 N N . GLY B 1 332 ? -13.633 9.734 -2.846 1 95.06 332 GLY B N 1
ATOM 5518 C CA . GLY B 1 332 ? -13.828 8.312 -3.111 1 95.06 332 GLY B CA 1
ATOM 5519 C C . GLY B 1 332 ? -13.062 7.418 -2.152 1 95.06 332 GLY B C 1
ATOM 5520 O O . GLY B 1 332 ? -13.109 7.621 -0.937 1 95.06 332 GLY B O 1
ATOM 5521 N N . THR B 1 333 ? -12.5 6.359 -2.771 1 97 333 THR B N 1
ATOM 5522 C CA . THR B 1 333 ? -11.812 5.414 -1.895 1 97 333 THR B CA 1
ATOM 5523 C C . THR B 1 333 ? -10.336 5.316 -2.252 1 97 333 THR B C 1
ATOM 5525 O O . THR B 1 333 ? -9.961 5.414 -3.426 1 97 333 THR B O 1
ATOM 5528 N N . VAL B 1 334 ? -9.516 5.191 -1.31 1 96.62 334 VAL B N 1
ATOM 5529 C CA . VAL B 1 334 ? -8.117 4.77 -1.384 1 96.62 334 VAL B CA 1
ATOM 5530 C C . VAL B 1 334 ? -7.883 3.598 -0.432 1 96.62 334 VAL B C 1
ATOM 5532 O O . VAL B 1 334 ? -7.609 3.801 0.754 1 96.62 334 VAL B O 1
ATOM 5535 N N . ASP B 1 335 ? -7.945 2.375 -0.958 1 97.69 335 ASP B N 1
ATOM 5536 C CA . ASP B 1 335 ? -7.879 1.165 -0.143 1 97.69 335 ASP B CA 1
ATOM 5537 C C . ASP B 1 335 ? -6.766 0.24 -0.623 1 97.69 335 ASP B C 1
ATOM 5539 O O . ASP B 1 335 ? -6.629 -0.007 -1.823 1 97.69 335 ASP B O 1
ATOM 5543 N N . ALA B 1 336 ? -6.043 -0.193 0.298 1 97.38 336 ALA B N 1
ATOM 5544 C CA . ALA B 1 336 ? -5 -1.153 -0.057 1 97.38 336 ALA B CA 1
ATOM 5545 C C . ALA B 1 336 ? -4.605 -2.004 1.146 1 97.38 336 ALA B C 1
ATOM 5547 O O . ALA B 1 336 ? -4.707 -1.558 2.291 1 97.38 336 ALA B O 1
ATOM 5548 N N . PHE B 1 337 ? -4.16 -3.176 0.91 1 96.69 337 PHE B N 1
ATOM 5549 C CA . PHE B 1 337 ? -3.527 -4.008 1.927 1 96.69 337 PHE B CA 1
ATOM 5550 C C . PHE B 1 337 ? -2.432 -4.871 1.315 1 96.69 337 PHE B C 1
ATOM 5552 O O . PHE B 1 337 ? -2.424 -5.109 0.106 1 96.69 337 PHE B O 1
ATOM 5559 N N . LEU B 1 338 ? -1.561 -5.27 2.033 1 96.19 338 LEU B N 1
ATOM 5560 C CA . LEU B 1 338 ? -0.457 -6.145 1.65 1 96.19 338 LEU B CA 1
ATOM 5561 C C . LEU B 1 338 ? 0.011 -6.98 2.836 1 96.19 338 LEU B C 1
ATOM 5563 O O . LEU B 1 338 ? 0.033 -6.5 3.971 1 96.19 338 LEU B O 1
ATOM 5567 N N . GLY B 1 339 ? 0.37 -8.219 2.533 1 96.44 339 GLY B N 1
ATOM 5568 C CA . GLY B 1 339 ? 0.863 -9.086 3.59 1 96.44 339 GLY B CA 1
ATOM 5569 C C . GLY B 1 339 ? 1.331 -10.438 3.084 1 96.44 339 GLY B C 1
ATOM 5570 O O . GLY B 1 339 ? 1.655 -10.586 1.904 1 96.44 339 GLY B O 1
ATOM 5571 N N . ILE B 1 340 ? 1.469 -11.305 4.027 1 95.31 340 ILE B N 1
ATOM 5572 C CA . ILE B 1 340 ? 1.926 -12.664 3.754 1 95.31 340 ILE B CA 1
ATOM 5573 C C . ILE B 1 340 ? 0.786 -13.648 4 1 95.31 340 ILE B C 1
ATOM 5575 O O . ILE B 1 340 ? 0.057 -13.531 4.988 1 95.31 340 ILE B O 1
ATOM 5579 N N . ALA B 1 341 ? 0.734 -14.562 3.139 1 97.69 341 ALA B N 1
ATOM 5580 C CA . ALA B 1 341 ? -0.278 -15.609 3.256 1 97.69 341 ALA B CA 1
ATOM 5581 C C . ALA B 1 341 ? 0.37 -16.984 3.359 1 97.69 341 ALA B C 1
ATOM 5583 O O . ALA B 1 341 ? 1.377 -17.266 2.701 1 97.69 341 ALA B O 1
ATOM 5584 N N . PHE B 1 342 ? -0.257 -17.781 4.191 1 96.5 342 PHE B N 1
ATOM 5585 C CA . PHE B 1 342 ? 0.148 -19.172 4.375 1 96.5 342 PHE B CA 1
ATOM 5586 C C . PHE B 1 342 ? -0.827 -20.109 3.684 1 96.5 342 PHE B C 1
ATOM 5588 O O . PHE B 1 342 ? -2.039 -20.031 3.891 1 96.5 342 PHE B O 1
ATOM 5595 N N . TYR B 1 343 ? -0.223 -20.984 2.846 1 96.19 343 TYR B N 1
ATOM 5596 C CA . TYR B 1 343 ? -0.973 -22 2.121 1 96.19 343 TYR B CA 1
ATOM 5597 C C . TYR B 1 343 ? -0.502 -23.406 2.504 1 96.19 343 TYR B C 1
ATOM 5599 O O . TYR B 1 343 ? 0.426 -23.938 1.895 1 96.19 343 TYR B O 1
ATOM 5607 N N . PRO B 1 344 ? -1.248 -24.062 3.312 1 92.75 344 PRO B N 1
ATOM 5608 C CA . PRO B 1 344 ? -0.818 -25.406 3.707 1 92.75 344 PRO B CA 1
ATOM 5609 C C . PRO B 1 344 ? -0.78 -26.375 2.533 1 92.75 344 PRO B C 1
ATOM 5611 O O . PRO B 1 344 ? -0.008 -27.344 2.551 1 92.75 344 PRO B O 1
ATOM 5614 N N . GLY B 1 345 ? -1.562 -26.172 1.569 1 92.94 345 GLY B N 1
ATOM 5615 C CA . GLY B 1 345 ? -1.562 -27.016 0.388 1 92.94 345 GLY B CA 1
ATOM 5616 C C . GLY B 1 345 ? -0.502 -26.641 -0.625 1 92.94 345 GLY B C 1
ATOM 5617 O O . GLY B 1 345 ? -0.388 -27.266 -1.682 1 92.94 345 GLY B O 1
ATOM 5618 N N . GLY B 1 346 ? 0.23 -25.641 -0.349 1 95.38 346 GLY B N 1
ATOM 5619 C CA . GLY B 1 346 ? 1.241 -25.141 -1.266 1 95.38 346 GLY B CA 1
ATOM 5620 C C . GLY B 1 346 ? 0.896 -23.781 -1.854 1 95.38 346 GLY B C 1
ATOM 5621 O O . GLY B 1 346 ? -0.268 -23.516 -2.15 1 95.38 346 GLY B O 1
ATOM 5622 N N . SER B 1 347 ? 1.907 -22.984 -2.004 1 95.38 347 SER B N 1
ATOM 5623 C CA . SER B 1 347 ? 1.664 -21.609 -2.463 1 95.38 347 SER B CA 1
ATOM 5624 C C . SER B 1 347 ? 1.679 -21.531 -3.986 1 95.38 347 SER B C 1
ATOM 5626 O O . SER B 1 347 ? 0.963 -20.719 -4.574 1 95.38 347 SER B O 1
ATOM 5628 N N . HIS B 1 348 ? 2.48 -22.391 -4.566 1 94.12 348 HIS B N 1
ATOM 5629 C CA . HIS B 1 348 ? 2.557 -22.375 -6.023 1 94.12 348 HIS B CA 1
ATOM 5630 C C . HIS B 1 348 ? 1.259 -22.875 -6.652 1 94.12 348 HIS B C 1
ATOM 5632 O O . HIS B 1 348 ? 0.782 -23.953 -6.32 1 94.12 348 HIS B O 1
ATOM 5638 N N . GLY B 1 349 ? 0.65 -22.047 -7.449 1 92.25 349 GLY B N 1
ATOM 5639 C CA . GLY B 1 349 ? -0.59 -22.406 -8.117 1 92.25 349 GLY B CA 1
ATOM 5640 C C . GLY B 1 349 ? -1.792 -22.406 -7.195 1 92.25 349 GLY B C 1
ATOM 5641 O O . GLY B 1 349 ? -2.863 -22.891 -7.559 1 92.25 349 GLY B O 1
ATOM 5642 N N . ALA B 1 350 ? -1.591 -21.875 -6.043 1 93.94 350 ALA B N 1
ATOM 5643 C CA . ALA B 1 350 ? -2.633 -21.969 -5.02 1 93.94 350 ALA B CA 1
ATOM 5644 C C . ALA B 1 350 ? -3.932 -21.328 -5.508 1 93.94 350 ALA B C 1
ATOM 5646 O O . ALA B 1 350 ? -5.02 -21.828 -5.215 1 93.94 350 ALA B O 1
ATOM 5647 N N . ARG B 1 351 ? -3.865 -20.266 -6.219 1 92.94 351 ARG B N 1
ATOM 5648 C CA . ARG B 1 351 ? -5.051 -19.531 -6.637 1 92.94 351 ARG B CA 1
ATOM 5649 C C . ARG B 1 351 ? -5.703 -20.172 -7.852 1 92.94 351 ARG B C 1
ATOM 5651 O O . ARG B 1 351 ? -6.832 -19.844 -8.211 1 92.94 351 ARG B O 1
ATOM 5658 N N . ASN B 1 352 ? -5.023 -21.156 -8.445 1 90.44 352 ASN B N 1
ATOM 5659 C CA . ASN B 1 352 ? -5.504 -21.75 -9.688 1 90.44 352 ASN B CA 1
ATOM 5660 C C . ASN B 1 352 ? -6.027 -23.172 -9.477 1 90.44 352 ASN B C 1
ATOM 5662 O O . ASN B 1 352 ? -6.516 -23.797 -10.414 1 90.44 352 ASN B O 1
ATOM 5666 N N . ARG B 1 353 ? -5.938 -23.609 -8.305 1 92.75 353 ARG B N 1
ATOM 5667 C CA . ARG B 1 353 ? -6.473 -24.953 -8.047 1 92.75 353 ARG B CA 1
ATOM 5668 C C . ARG B 1 353 ? -7.969 -25 -8.336 1 92.75 353 ARG B C 1
ATOM 5670 O O . ARG B 1 353 ? -8.68 -24.016 -8.156 1 92.75 353 ARG B O 1
ATOM 5677 N N . ARG B 1 354 ? -8.336 -26.125 -8.664 1 92.88 354 ARG B N 1
ATOM 5678 C CA . ARG B 1 354 ? -9.703 -26.328 -9.141 1 92.88 354 ARG B CA 1
ATOM 5679 C C . ARG B 1 354 ? -10.719 -25.875 -8.102 1 92.88 354 ARG B C 1
ATOM 5681 O O . ARG B 1 354 ? -11.766 -25.328 -8.453 1 92.88 354 ARG B O 1
ATOM 5688 N N . PHE B 1 355 ? -10.344 -26.062 -6.84 1 95.69 355 PHE B N 1
ATOM 5689 C CA . PHE B 1 355 ? -11.32 -25.734 -5.816 1 95.69 355 PHE B CA 1
ATOM 5690 C C . PHE B 1 355 ? -10.766 -24.672 -4.863 1 95.69 355 PHE B C 1
ATOM 5692 O O . PHE B 1 355 ? -11.172 -24.609 -3.697 1 95.69 355 PHE B O 1
ATOM 5699 N N . ALA B 1 356 ? -9.789 -23.938 -5.309 1 96.19 356 ALA B N 1
ATOM 5700 C CA . ALA B 1 356 ? -9.375 -22.734 -4.578 1 96.19 356 ALA B CA 1
ATOM 5701 C C . ALA B 1 356 ? -10.484 -21.688 -4.57 1 96.19 356 ALA B C 1
ATOM 5703 O O . ALA B 1 356 ? -11.18 -21.516 -5.57 1 96.19 356 ALA B O 1
ATOM 5704 N N . PRO B 1 357 ? -10.586 -21.016 -3.434 1 97.12 357 PRO B N 1
ATOM 5705 C CA . PRO B 1 357 ? -11.562 -19.938 -3.455 1 97.12 357 PRO B CA 1
ATOM 5706 C C . PRO B 1 357 ? -11.336 -18.953 -4.609 1 97.12 357 PRO B C 1
ATOM 5708 O O . PRO B 1 357 ? -10.203 -18.547 -4.867 1 97.12 357 PRO B O 1
ATOM 5711 N N . ARG B 1 358 ? -12.398 -18.594 -5.211 1 96.81 358 ARG B N 1
ATOM 5712 C CA . ARG B 1 358 ? -12.266 -17.672 -6.34 1 96.81 358 ARG B CA 1
ATOM 5713 C C . ARG B 1 358 ? -12.414 -16.219 -5.891 1 96.81 358 ARG B C 1
ATOM 5715 O O . ARG B 1 358 ? -11.812 -15.32 -6.477 1 96.81 358 ARG B O 1
ATOM 5722 N N . LEU B 1 359 ? -13.258 -16.016 -4.914 1 97.75 359 LEU B N 1
ATOM 5723 C CA . LEU B 1 359 ? -13.391 -14.68 -4.355 1 97.75 359 LEU B CA 1
ATOM 5724 C C . LEU B 1 359 ? -12.43 -14.477 -3.186 1 97.75 359 LEU B C 1
ATOM 5726 O O . LEU B 1 359 ? -12.445 -15.25 -2.225 1 97.75 359 LEU B O 1
ATOM 5730 N N . PRO B 1 360 ? -11.609 -13.422 -3.246 1 97.38 360 PRO B N 1
ATOM 5731 C CA . PRO B 1 360 ? -10.945 -13.062 -1.99 1 97.38 360 PRO B CA 1
ATOM 5732 C C . PRO B 1 360 ? -11.938 -12.711 -0.882 1 97.38 360 PRO B C 1
ATOM 5734 O O . PRO B 1 360 ? -13.047 -12.258 -1.163 1 97.38 360 PRO B O 1
ATOM 5737 N N . VAL B 1 361 ? -11.484 -12.93 0.321 1 98.5 361 VAL B N 1
ATOM 5738 C CA . VAL B 1 361 ? -12.328 -12.461 1.415 1 98.5 361 VAL B CA 1
ATOM 5739 C C . VAL B 1 361 ? -12.539 -10.953 1.295 1 98.5 361 VAL B C 1
ATOM 5741 O O . VAL B 1 361 ? -11.602 -10.211 0.992 1 98.5 361 VAL B O 1
ATOM 5744 N N . ALA B 1 362 ? -13.758 -10.555 1.585 1 98.69 362 ALA B N 1
ATOM 5745 C CA . ALA B 1 362 ? -14.094 -9.141 1.457 1 98.69 362 ALA B CA 1
ATOM 5746 C C . ALA B 1 362 ? -13.203 -8.281 2.354 1 98.69 362 ALA B C 1
ATOM 5748 O O . ALA B 1 362 ? -12.742 -8.742 3.402 1 98.69 362 ALA B O 1
ATOM 5749 N N . ASN B 1 363 ? -12.984 -7.125 1.885 1 98.12 363 ASN B N 1
ATOM 5750 C CA . ASN B 1 363 ? -12.211 -6.086 2.549 1 98.12 363 ASN B CA 1
ATOM 5751 C C . ASN B 1 363 ? -12.57 -4.695 2.023 1 98.12 363 ASN B C 1
ATOM 5753 O O . ASN B 1 363 ? -13.484 -4.551 1.216 1 98.12 363 ASN B O 1
ATOM 5757 N N . ASN B 1 364 ? -11.859 -3.717 2.541 1 98.19 364 ASN B N 1
ATOM 5758 C CA . ASN B 1 364 ? -12.078 -2.352 2.074 1 98.19 364 ASN B CA 1
ATOM 5759 C C . ASN B 1 364 ? -11.883 -2.238 0.564 1 98.19 364 ASN B C 1
ATOM 5761 O O . ASN B 1 364 ? -12.523 -1.41 -0.087 1 98.19 364 ASN B O 1
ATOM 5765 N N . THR B 1 365 ? -11.109 -3.1 -0.061 1 98.31 365 THR B N 1
ATOM 5766 C CA . THR B 1 365 ? -10.812 -3.023 -1.487 1 98.31 365 THR B CA 1
ATOM 5767 C C . THR B 1 365 ? -11.984 -3.555 -2.311 1 98.31 365 THR B C 1
ATOM 5769 O O . THR B 1 365 ? -12.125 -3.213 -3.488 1 98.31 365 THR B O 1
ATOM 5772 N N . THR B 1 366 ? -12.781 -4.391 -1.729 1 98.25 366 THR B N 1
ATOM 5773 C CA . THR B 1 366 ? -13.914 -4.945 -2.459 1 98.25 366 THR B CA 1
ATOM 5774 C C . THR B 1 366 ? -15.234 -4.555 -1.794 1 98.25 366 THR B C 1
ATOM 5776 O O . THR B 1 366 ? -16.312 -4.969 -2.234 1 98.25 366 THR B O 1
ATOM 5779 N N . PHE B 1 367 ? -15.141 -3.854 -0.705 1 98.62 367 PHE B N 1
ATOM 5780 C CA . PHE B 1 367 ? -16.297 -3.422 0.073 1 98.62 367 PHE B CA 1
ATOM 5781 C C . PHE B 1 367 ? -16.203 -1.936 0.401 1 98.62 367 PHE B C 1
ATOM 5783 O O . PHE B 1 367 ? -16.016 -1.561 1.562 1 98.62 367 PHE B O 1
ATOM 5790 N N . ALA B 1 368 ? -16.438 -1.153 -0.58 1 98.25 368 ALA B N 1
ATOM 5791 C CA . ALA B 1 368 ? -16.438 0.296 -0.397 1 98.25 368 ALA B CA 1
ATOM 5792 C C . ALA B 1 368 ? -17.75 0.759 0.253 1 98.25 368 ALA B C 1
ATOM 5794 O O . ALA B 1 368 ? -18.828 0.319 -0.134 1 98.25 368 ALA B O 1
ATOM 5795 N N . THR B 1 369 ? -17.609 1.635 1.188 1 98.5 369 THR B N 1
ATOM 5796 C CA . THR B 1 369 ? -18.781 2.068 1.944 1 98.5 369 THR B CA 1
ATOM 5797 C C . THR B 1 369 ? -19.031 3.562 1.746 1 98.5 369 THR B C 1
ATOM 5799 O O . THR B 1 369 ? -18.156 4.387 2.055 1 98.5 369 THR B O 1
ATOM 5802 N N . ASP B 1 370 ? -20.172 3.857 1.324 1 98.12 370 ASP B N 1
ATOM 5803 C CA . ASP B 1 370 ? -20.625 5.23 1.152 1 98.12 370 ASP B CA 1
ATOM 5804 C C . ASP B 1 370 ? -21.25 5.766 2.438 1 98.12 370 ASP B C 1
ATOM 5806 O O . ASP B 1 370 ? -21.547 5 3.355 1 98.12 370 ASP B O 1
ATOM 5810 N N . LEU B 1 371 ? -21.328 7.074 2.473 1 97 371 LEU B N 1
ATOM 5811 C CA . LEU B 1 371 ? -21.969 7.773 3.586 1 97 371 LEU B CA 1
ATOM 5812 C C . LEU B 1 371 ? -22.969 8.805 3.082 1 97 371 LEU B C 1
ATOM 5814 O O . LEU B 1 371 ? -22.641 9.617 2.211 1 97 371 LEU B O 1
ATOM 5818 N N . SER B 1 372 ? -24.156 8.734 3.58 1 93.56 372 SER B N 1
ATOM 5819 C CA . SER B 1 372 ? -25.156 9.766 3.305 1 93.56 372 SER B CA 1
ATOM 5820 C C . SER B 1 372 ? -25.781 10.289 4.594 1 93.56 372 SER B C 1
ATOM 5822 O O . SER B 1 372 ? -25.875 9.57 5.586 1 93.56 372 SER B O 1
ATOM 5824 N N . ARG B 1 373 ? -26.141 11.523 4.539 1 89.69 373 ARG B N 1
ATOM 5825 C CA . ARG B 1 373 ? -26.859 12.141 5.648 1 89.69 373 ARG B CA 1
ATOM 5826 C C . ARG B 1 373 ? -27.766 13.266 5.16 1 89.69 373 ARG B C 1
ATOM 5828 O O . ARG B 1 373 ? -27.562 13.805 4.066 1 89.69 373 ARG B O 1
#

pLDDT: mean 74.73, std 31.9, range [16.55, 98.94]

Radius of gyration: 29.88 Å; Cα contacts (8 Å, |Δi|>4): 1734; chains: 2; bounding box: 92×112×90 Å